Protein AF-0000000087805448 (afdb_homodimer)

InterPro domains:
  IPR045920 Protein of unknown function DUF6339 [PF19866] (9-241)

Radius of gyration: 28.53 Å; Cα contacts (8 Å, |Δi|>4): 682; chains: 2; bounding box: 58×85×64 Å

pLDDT: mean 90.38, std 9.0, range [58.78, 98.5]

Solvent-accessible surface area (backbone atoms only — not comparable to full-atom values): 27100 Å² total; per-residue (Å²): 132,64,64,38,80,36,49,22,38,24,70,66,46,51,50,52,48,63,75,39,37,70,62,42,50,52,51,52,69,75,34,55,78,49,51,68,60,53,61,65,78,49,62,82,49,95,64,63,57,60,40,82,47,101,46,70,30,57,61,79,76,69,71,88,48,84,48,45,83,45,33,71,58,43,43,56,36,10,50,53,46,34,71,43,46,69,84,55,58,65,72,55,77,66,31,49,36,30,55,38,33,44,31,57,73,67,33,38,36,39,44,61,26,51,48,84,56,87,82,47,60,64,42,50,35,29,32,54,62,39,67,52,60,76,55,44,8,33,50,44,13,56,65,45,32,37,24,44,48,34,65,39,38,47,52,91,89,43,51,64,64,26,54,56,32,33,73,43,53,54,74,40,49,60,48,64,46,35,78,65,38,76,34,44,53,48,39,41,11,42,49,49,18,51,52,56,51,50,67,33,81,92,46,56,61,84,82,61,62,70,52,41,54,55,43,47,54,51,50,55,58,43,36,34,44,54,31,50,71,74,46,50,37,66,53,35,16,54,52,40,33,56,52,45,51,52,51,53,53,52,60,73,73,98,131,64,64,39,79,35,48,22,38,24,70,67,47,52,51,50,48,64,74,40,36,70,62,43,50,51,50,49,69,74,35,54,78,47,53,66,59,53,60,67,76,50,60,84,48,96,65,63,57,60,40,81,48,102,46,70,30,57,60,80,77,68,70,86,46,83,49,46,83,46,33,70,57,41,42,56,36,9,51,52,46,34,73,42,46,68,83,56,59,66,72,56,77,65,32,50,37,30,54,37,32,44,30,56,73,66,34,36,36,39,43,61,25,51,47,84,55,88,82,46,59,65,41,50,35,30,31,53,61,38,67,51,60,75,56,45,8,34,50,44,14,55,64,44,32,37,23,44,48,34,66,39,39,47,55,90,88,44,52,64,64,26,53,58,31,33,74,42,52,52,72,40,49,61,49,64,47,35,78,66,40,77,36,44,52,47,40,40,10,42,49,49,17,50,52,56,50,49,67,33,80,92,48,56,61,84,81,63,64,72,51,42,56,56,44,48,54,50,48,55,57,43,37,34,45,56,30,50,71,74,45,50,37,67,52,34,16,54,53,41,33,55,53,44,51,53,52,55,54,53,57,70,73,94

Foldseek 3Di:
DDKDFAKFFDPQLLVVCLVPLVVVLVVCVVCLPADPCSCVVCVVPPDDRIGTDPDIWDDDAADAAAAALPLVSLLVRLVRCCVGPVPPDVVLLLDLRRQLVCCRPHNVNRQVRHQPDSPDSVSCCQQRRFDDPSQLSSCSHSNSVSNLLQVLADDPPDCPLSSVCSNPVLLCNLVSSDPVSVHSVVSNVSSVVVVVVCPDPVNVDDDDSVVNNVVVVVCVVCVVVVVVVVDDPVRVVVVVVVVVVVVVVVVVVD/DDKDFAKFFDPQLLVVCLVPLVVVLVVCVVCLPAPCCSCVVCVVPPDDRIGTDPDIWDDDAADAAQAALPLVSLLVRLVRCCVGPVPPDVVLLLDLRRQLVCCRPHNVNRQVRHQPDSDDSVSCCQQRRFDDPSQLSSCSHSNSVSNLLQVLADDPPDCPLSSVCSNPVLLCNLVSSDPVSVHSVVSNVSSVVVVVVCPDPVNVDDDDSVVNNVVVVVCVVCVVVVVVVVDDPVRVVVVVVVVVVVVVVVVVVD

Structure (mmCIF, N/CA/C/O backbone):
data_AF-0000000087805448-model_v1
#
loop_
_entity.id
_entity.type
_entity.pdbx_description
1 polymer 'DUF6339 family protein'
#
loop_
_atom_site.group_PDB
_atom_site.id
_atom_site.type_symbol
_atom_site.label_atom_id
_atom_site.label_alt_id
_atom_site.label_comp_id
_atom_site.label_asym_id
_atom_site.label_entity_id
_atom_site.label_seq_id
_atom_site.pdbx_PDB_ins_code
_atom_site.Cartn_x
_atom_site.Cartn_y
_atom_site.Cartn_z
_atom_site.occupancy
_atom_site.B_iso_or_equiv
_atom_site.auth_seq_id
_atom_site.auth_comp_id
_atom_site.auth_asym_id
_atom_site.auth_atom_id
_atom_site.pdbx_PDB_model_num
ATOM 1 N N . MET A 1 1 ? 7.074 44.531 8.93 1 64.12 1 MET A N 1
ATOM 2 C CA . MET A 1 1 ? 6.363 43.469 9.633 1 64.12 1 MET A CA 1
ATOM 3 C C . MET A 1 1 ? 7.316 42.656 10.523 1 64.12 1 MET A C 1
ATOM 5 O O . MET A 1 1 ? 8.469 42.438 10.164 1 64.12 1 MET A O 1
ATOM 9 N N . ASN A 1 2 ? 7.02 42.469 11.82 1 91.12 2 ASN A N 1
ATOM 10 C CA . ASN A 1 2 ? 7.867 41.75 12.773 1 91.12 2 ASN A CA 1
ATOM 11 C C . ASN A 1 2 ? 8.016 40.281 12.398 1 91.12 2 ASN A C 1
ATOM 13 O O . ASN A 1 2 ? 7.082 39.688 11.875 1 91.12 2 ASN A O 1
ATOM 17 N N . THR A 1 3 ? 9.219 39.812 12.328 1 96.12 3 THR A N 1
ATOM 18 C CA . THR A 1 3 ? 9.484 38.406 11.969 1 96.12 3 THR A CA 1
ATOM 19 C C . THR A 1 3 ? 10.047 37.656 13.164 1 96.12 3 THR A C 1
ATOM 21 O O . THR A 1 3 ? 10.5 38.25 14.141 1 96.12 3 THR A O 1
ATOM 24 N N . ILE A 1 4 ? 9.906 36.438 13.102 1 96.38 4 ILE A N 1
ATOM 25 C CA . ILE A 1 4 ? 10.5 35.562 14.117 1 96.38 4 ILE A CA 1
ATOM 26 C C . ILE A 1 4 ? 11.445 34.562 13.461 1 96.38 4 ILE A C 1
ATOM 28 O O . ILE A 1 4 ? 11.203 34.125 12.336 1 96.38 4 ILE A O 1
ATOM 32 N N . GLN A 1 5 ? 12.477 34.281 14.289 1 97.62 5 GLN A N 1
ATOM 33 C CA . GLN A 1 5 ? 13.445 33.281 13.852 1 97.62 5 GLN A CA 1
ATOM 34 C C . GLN A 1 5 ? 12.859 31.875 13.93 1 97.62 5 GLN A C 1
ATOM 36 O O . GLN A 1 5 ? 12.305 31.484 14.961 1 97.62 5 GLN A O 1
ATOM 41 N N . VAL A 1 6 ? 13.016 31.156 12.812 1 98.25 6 VAL A N 1
ATOM 42 C CA . VAL A 1 6 ? 12.508 29.781 12.766 1 98.25 6 VAL A CA 1
ATOM 43 C C . VAL A 1 6 ? 13.477 28.859 13.5 1 98.25 6 VAL A C 1
ATOM 45 O O . VAL A 1 6 ? 14.695 28.984 13.367 1 98.25 6 VAL A O 1
ATOM 48 N N . LYS A 1 7 ? 12.898 28.031 14.297 1 98.31 7 LYS A N 1
ATOM 49 C CA . LYS A 1 7 ? 13.656 26.984 14.969 1 98.31 7 LYS A CA 1
ATOM 50 C C . LYS A 1 7 ? 12.969 25.625 14.812 1 98.31 7 LYS A C 1
ATOM 52 O O . LYS A 1 7 ? 11.906 25.531 14.188 1 98.31 7 LYS A O 1
ATOM 57 N N . VAL A 1 8 ? 13.648 24.531 15.242 1 98.19 8 VAL A N 1
ATOM 58 C CA . VAL A 1 8 ? 13.094 23.203 15.422 1 98.19 8 VAL A CA 1
ATOM 59 C C . VAL A 1 8 ? 13.523 22.641 16.781 1 98.19 8 VAL A C 1
ATOM 61 O O . VAL A 1 8 ? 14.57 23.016 17.312 1 98.19 8 VAL A O 1
ATOM 64 N N . ILE A 1 9 ? 12.695 21.828 17.266 1 97.94 9 ILE A N 1
ATOM 65 C CA . ILE A 1 9 ? 13.156 21.141 18.469 1 97.94 9 ILE A CA 1
ATOM 66 C C . ILE A 1 9 ? 14.273 20.156 18.109 1 97.94 9 ILE A C 1
ATOM 68 O O . ILE A 1 9 ? 14.219 19.516 17.062 1 97.94 9 ILE A O 1
ATOM 72 N N . SER A 1 10 ? 15.266 20.094 18.969 1 97.31 10 SER A N 1
ATOM 73 C CA . SER A 1 10 ? 16.375 19.188 18.688 1 97.31 10 SER A CA 1
ATOM 74 C C . SER A 1 10 ? 15.93 17.734 18.75 1 97.31 10 SER A C 1
ATOM 76 O O . SER A 1 10 ? 14.977 17.406 19.453 1 97.31 10 SER A O 1
ATOM 78 N N . GLU A 1 11 ? 16.641 16.875 18.031 1 95.25 11 GLU A N 1
ATOM 79 C CA . GLU A 1 11 ? 16.328 15.445 18.031 1 95.25 11 GLU A CA 1
ATOM 80 C C . GLU A 1 11 ? 16.422 14.859 19.438 1 95.25 11 GLU A C 1
ATOM 82 O O . GLU A 1 11 ? 15.562 14.055 19.828 1 95.25 11 GLU A O 1
ATOM 87 N N . LYS A 1 12 ? 17.406 15.203 20.172 1 95.06 12 LYS A N 1
ATOM 88 C CA . LYS A 1 12 ? 17.609 14.703 21.531 1 95.06 12 LYS A CA 1
ATOM 89 C C . LYS A 1 12 ? 16.453 15.125 22.453 1 95.06 12 LYS A C 1
ATOM 91 O O . LYS A 1 12 ? 15.945 14.312 23.219 1 95.06 12 LYS A O 1
ATOM 96 N N . ALA A 1 13 ? 16.125 16.375 22.359 1 96.12 13 ALA A N 1
ATOM 97 C CA . ALA A 1 13 ? 15.031 16.891 23.188 1 96.12 13 ALA A CA 1
ATOM 98 C C . ALA A 1 13 ? 13.727 16.156 22.875 1 96.12 13 ALA A C 1
ATOM 100 O O . ALA A 1 13 ? 13.008 15.742 23.797 1 96.12 13 ALA A O 1
ATOM 101 N N . LEU A 1 14 ? 13.422 16 21.578 1 95.81 14 LEU A N 1
ATOM 102 C CA . LEU A 1 14 ? 12.195 15.344 21.172 1 95.81 14 LEU A CA 1
ATOM 103 C C . LEU A 1 14 ? 12.172 13.891 21.641 1 95.81 14 LEU A C 1
ATOM 105 O O . LEU A 1 14 ? 11.148 13.414 22.125 1 95.81 14 LEU A O 1
ATOM 109 N N . ALA A 1 15 ? 13.273 13.25 21.484 1 94.06 15 ALA A N 1
ATOM 110 C CA . ALA A 1 15 ? 13.391 11.867 21.938 1 94.06 15 ALA A CA 1
ATOM 111 C C . ALA A 1 15 ? 13.141 11.758 23.438 1 94.06 15 ALA A C 1
ATOM 113 O O . ALA A 1 15 ? 12.461 10.836 23.891 1 94.06 15 ALA A O 1
ATOM 114 N N . HIS A 1 16 ? 13.695 12.648 24.141 1 94.25 16 HIS A N 1
ATOM 115 C CA . HIS A 1 16 ? 13.516 12.664 25.594 1 94.25 16 HIS A CA 1
ATOM 116 C C . HIS A 1 16 ? 12.047 12.836 25.969 1 94.25 16 HIS A C 1
ATOM 118 O O . HIS A 1 16 ? 11.539 12.148 26.859 1 94.25 16 HIS A O 1
ATOM 124 N N . LEU A 1 17 ? 11.391 13.75 25.359 1 94.44 17 LEU A N 1
ATOM 125 C CA . LEU A 1 17 ? 9.984 14.008 25.625 1 94.44 17 LEU A CA 1
ATOM 126 C C . LEU A 1 17 ? 9.141 12.773 25.328 1 94.44 17 LEU A C 1
ATOM 128 O O . LEU A 1 17 ? 8.273 12.398 26.125 1 94.44 17 LEU A O 1
ATOM 132 N N . LYS A 1 18 ? 9.406 12.148 24.203 1 92.69 18 LYS A N 1
ATOM 133 C CA . LYS A 1 18 ? 8.633 10.992 23.766 1 92.69 18 LYS A CA 1
ATOM 134 C C . LYS A 1 18 ? 8.844 9.812 24.719 1 92.69 18 LYS A C 1
ATOM 136 O O . LYS A 1 18 ? 7.91 9.047 24.984 1 92.69 18 LYS A O 1
ATOM 141 N N . THR A 1 19 ? 10.008 9.648 25.203 1 91.81 19 THR A N 1
ATOM 142 C CA . THR A 1 19 ? 10.336 8.539 26.078 1 91.81 19 THR A CA 1
ATOM 143 C C . THR A 1 19 ? 9.719 8.742 27.469 1 91.81 19 THR A C 1
ATOM 145 O O . THR A 1 19 ? 9.469 7.781 28.188 1 91.81 19 THR A O 1
ATOM 148 N N . ASN A 1 20 ? 9.445 9.945 27.859 1 91.38 20 ASN A N 1
ATOM 149 C CA . ASN A 1 20 ? 8.883 10.273 29.156 1 91.38 20 ASN A CA 1
ATOM 150 C C . ASN A 1 20 ? 7.461 10.812 29.047 1 91.38 20 ASN A C 1
ATOM 152 O O . ASN A 1 20 ? 7.105 11.789 29.703 1 91.38 20 ASN A O 1
ATOM 156 N N . ILE A 1 21 ? 6.676 10.164 28.266 1 89.38 21 ILE A N 1
ATOM 157 C CA . ILE A 1 21 ? 5.383 10.688 27.859 1 89.38 21 ILE A CA 1
ATOM 158 C C . ILE A 1 21 ? 4.441 10.758 29.047 1 89.38 21 ILE A C 1
ATOM 160 O O . ILE A 1 21 ? 3.602 11.656 29.141 1 89.38 21 ILE A O 1
ATOM 164 N N . GLN A 1 22 ? 4.562 9.852 29.938 1 89.75 22 GLN A N 1
ATOM 165 C CA . GLN A 1 22 ? 3.705 9.875 31.125 1 89.75 22 GLN A CA 1
ATOM 166 C C . GLN A 1 22 ? 3.922 11.156 31.938 1 89.75 22 GLN A C 1
ATOM 168 O O . GLN A 1 22 ? 2.961 11.82 32.312 1 89.75 22 GLN A O 1
ATOM 173 N N . GLN A 1 23 ? 5.133 11.453 32.188 1 90.56 23 GLN A N 1
ATOM 174 C CA . GLN A 1 23 ? 5.473 12.68 32.906 1 90.56 23 GLN A CA 1
ATOM 175 C C . GLN A 1 23 ? 5.066 13.914 32.094 1 90.56 23 GLN A C 1
ATOM 177 O O . GLN A 1 23 ? 4.598 14.906 32.656 1 90.56 23 GLN A O 1
ATOM 182 N N . LEU A 1 24 ? 5.223 13.789 30.891 1 89.94 24 LEU A N 1
ATOM 183 C CA . LEU A 1 24 ? 4.906 14.898 30 1 89.94 24 LEU A CA 1
ATOM 184 C C . LEU A 1 24 ? 3.412 15.203 30.016 1 89.94 24 LEU A C 1
ATOM 186 O O . LEU A 1 24 ? 3.014 16.375 30 1 89.94 24 LEU A O 1
ATOM 190 N N . LYS A 1 25 ? 2.705 14.148 29.969 1 93.38 25 LYS A N 1
ATOM 191 C CA . LYS A 1 25 ? 1.257 14.312 30.047 1 93.38 25 LYS A CA 1
ATOM 192 C C . LYS A 1 25 ? 0.876 15.148 31.266 1 93.38 25 LYS A C 1
ATOM 194 O O . LYS A 1 25 ? 0.054 16.062 31.172 1 93.38 25 LYS A O 1
ATOM 199 N N . GLU A 1 26 ? 1.435 14.891 32.344 1 93.19 26 GLU A N 1
ATOM 200 C CA . GLU A 1 26 ? 1.162 15.633 33.594 1 93.19 26 GLU A CA 1
ATOM 201 C C . GLU A 1 26 ? 1.605 17.094 33.469 1 93.19 26 GLU A C 1
ATOM 203 O O . GLU A 1 26 ? 0.909 18 33.906 1 93.19 26 GLU A O 1
ATOM 208 N N . LEU A 1 27 ? 2.711 17.297 32.875 1 94 27 LEU A N 1
ATOM 209 C CA . LEU A 1 27 ? 3.24 18.641 32.719 1 94 27 LEU A CA 1
ATOM 210 C C . LEU A 1 27 ? 2.346 19.453 31.781 1 94 27 LEU A C 1
ATOM 212 O O . LEU A 1 27 ? 2.053 20.625 32.062 1 94 27 LEU A O 1
ATOM 216 N N . PHE A 1 28 ? 1.913 18.797 30.75 1 94.31 28 PHE A N 1
ATOM 217 C CA . PHE A 1 28 ? 0.986 19.484 29.844 1 94.31 28 PHE A CA 1
ATOM 218 C C . PHE A 1 28 ? -0.303 19.844 30.578 1 94.31 28 PHE A C 1
ATOM 220 O O . PHE A 1 28 ? -0.82 20.953 30.422 1 94.31 28 PHE A O 1
ATOM 227 N N . ASN A 1 29 ? -0.776 18.953 31.359 1 91.88 29 ASN A N 1
ATOM 228 C CA . ASN A 1 29 ? -2.051 19.141 32.031 1 91.88 29 ASN A CA 1
ATOM 229 C C . ASN A 1 29 ? -1.948 20.188 33.125 1 91.88 29 ASN A C 1
ATOM 231 O O . ASN A 1 29 ? -2.893 20.953 33.375 1 91.88 29 ASN A O 1
ATOM 235 N N . SER A 1 30 ? -0.86 20.219 33.75 1 93.25 30 SER A N 1
ATOM 236 C CA . SER A 1 30 ? -0.688 21.125 34.875 1 93.25 30 SER A CA 1
ATOM 237 C C . SER A 1 30 ? -0.291 22.516 34.406 1 93.25 30 SER A C 1
ATOM 239 O O . SER A 1 30 ? -0.399 23.484 35.188 1 93.25 30 SER A O 1
ATOM 241 N N . ASN A 1 31 ? 0.198 22.625 33.219 1 94.44 31 ASN A N 1
ATOM 242 C CA . ASN A 1 31 ? 0.646 23.906 32.688 1 94.44 31 ASN A CA 1
ATOM 243 C C . ASN A 1 31 ? -0.047 24.234 31.375 1 94.44 31 ASN A C 1
ATOM 245 O O . ASN A 1 31 ? 0.607 24.344 30.328 1 94.44 31 ASN A O 1
ATOM 249 N N . ARG A 1 32 ? -1.176 24.578 31.406 1 92.94 32 ARG A N 1
ATOM 250 C CA . ARG A 1 32 ? -2.008 24.688 30.219 1 92.94 32 ARG A CA 1
ATOM 251 C C . ARG A 1 32 ? -1.772 26.016 29.5 1 92.94 32 ARG A C 1
ATOM 253 O O . ARG A 1 32 ? -2.014 26.125 28.297 1 92.94 32 ARG A O 1
ATOM 260 N N . ASP A 1 33 ? -1.212 26.953 30.203 1 92.88 33 ASP A N 1
ATOM 261 C CA . ASP A 1 33 ? -1.142 28.312 29.656 1 92.88 33 ASP A CA 1
ATOM 262 C C . ASP A 1 33 ? 0.232 28.578 29.047 1 92.88 33 ASP A C 1
ATOM 264 O O . ASP A 1 33 ? 0.38 29.469 28.203 1 92.88 33 ASP A O 1
ATOM 268 N N . SER A 1 34 ? 1.177 27.812 29.547 1 94.81 34 SER A N 1
ATOM 269 C CA . SER A 1 34 ? 2.523 28.078 29.047 1 94.81 34 SER A CA 1
ATOM 270 C C . SER A 1 34 ? 3.367 26.812 29.031 1 94.81 34 SER A C 1
ATOM 272 O O . SER A 1 34 ? 3.289 25.984 29.938 1 94.81 34 SER A O 1
ATOM 274 N N . GLY A 1 35 ? 4.168 26.766 27.969 1 95.69 35 GLY A N 1
ATOM 275 C CA . GLY A 1 35 ? 5.043 25.625 27.797 1 95.69 35 GLY A CA 1
ATOM 276 C C . GLY A 1 35 ? 6.438 25.844 28.344 1 95.69 35 GLY A C 1
ATOM 277 O O . GLY A 1 35 ? 7.355 25.062 28.062 1 95.69 35 GLY A O 1
ATOM 278 N N . ASP A 1 36 ? 6.637 26.812 29.172 1 95.88 36 ASP A N 1
ATOM 279 C CA . ASP A 1 36 ? 7.957 27.188 29.656 1 95.88 36 ASP A CA 1
ATOM 280 C C . ASP A 1 36 ? 8.555 26.062 30.516 1 95.88 36 ASP A C 1
ATOM 282 O O . ASP A 1 36 ? 9.773 26.016 30.719 1 95.88 36 ASP A O 1
ATOM 286 N N . TRP A 1 37 ? 7.707 25.234 30.969 1 96.31 37 TRP A N 1
ATOM 287 C CA . TRP A 1 37 ? 8.156 24.109 31.781 1 96.31 37 TRP A CA 1
ATOM 288 C C . TRP A 1 37 ? 9.18 23.266 31.047 1 96.31 37 TRP A C 1
ATOM 290 O O . TRP A 1 37 ? 9.938 22.516 31.672 1 96.31 37 TRP A O 1
ATOM 300 N N . ILE A 1 38 ? 9.227 23.344 29.703 1 96.44 38 ILE A N 1
ATOM 301 C CA . ILE A 1 38 ? 10.125 22.531 28.906 1 96.44 38 ILE A CA 1
ATOM 302 C C . ILE A 1 38 ? 11.578 22.859 29.25 1 96.44 38 ILE A C 1
ATOM 304 O O . ILE A 1 38 ? 12.438 21.969 29.234 1 96.44 38 ILE A O 1
ATOM 308 N N . ASN A 1 39 ? 11.859 24.078 29.547 1 95.44 39 ASN A N 1
ATOM 309 C CA . ASN A 1 39 ? 13.203 24.5 29.922 1 95.44 39 ASN A CA 1
ATOM 310 C C . ASN A 1 39 ? 13.672 23.828 31.203 1 95.44 39 ASN A C 1
ATOM 312 O O . ASN A 1 39 ? 14.844 23.469 31.344 1 95.44 39 ASN A O 1
ATOM 316 N N . THR A 1 40 ? 12.75 23.656 32.125 1 93.94 40 THR A N 1
ATOM 317 C CA . THR A 1 40 ? 13.062 23 33.375 1 93.94 40 THR A CA 1
ATOM 318 C C . THR A 1 40 ? 13.148 21.484 33.188 1 93.94 40 THR A C 1
ATOM 320 O O . THR A 1 40 ? 14.078 20.844 33.688 1 93.94 40 THR A O 1
ATOM 323 N N . ALA A 1 41 ? 12.25 20.906 32.438 1 93.38 41 ALA A N 1
ATOM 324 C CA . ALA A 1 41 ? 12.172 19.469 32.25 1 93.38 41 ALA A CA 1
ATOM 325 C C . ALA A 1 41 ? 13.398 18.953 31.5 1 93.38 41 ALA A C 1
ATOM 327 O O . ALA A 1 41 ? 13.836 17.812 31.703 1 93.38 41 ALA A O 1
ATOM 328 N N . LEU A 1 42 ? 13.938 19.812 30.656 1 95.69 42 LEU A N 1
ATOM 329 C CA . LEU A 1 42 ? 15.055 19.391 29.812 1 95.69 42 LEU A CA 1
ATOM 330 C C . LEU A 1 42 ? 16.328 20.109 30.203 1 95.69 42 LEU A C 1
ATOM 332 O O . LEU A 1 42 ? 17.219 20.312 29.359 1 95.69 42 LEU A O 1
ATOM 336 N N . LYS A 1 43 ? 16.484 20.531 31.328 1 93.06 43 LYS A N 1
ATOM 337 C CA . LYS A 1 43 ? 17.609 21.328 31.812 1 93.06 43 LYS A CA 1
ATOM 338 C C . LYS A 1 43 ? 18.922 20.547 31.688 1 93.06 43 LYS A C 1
ATOM 340 O O . LYS A 1 43 ? 19.984 21.141 31.469 1 93.06 43 LYS A O 1
ATOM 345 N N . ASP A 1 44 ? 18.828 19.234 31.844 1 92.25 44 ASP A N 1
ATOM 346 C CA . ASP A 1 44 ? 20.016 18.406 31.859 1 92.25 44 ASP A CA 1
ATOM 347 C C . ASP A 1 44 ? 20.312 17.828 30.469 1 92.25 44 ASP A C 1
ATOM 349 O O . ASP A 1 44 ? 21.188 16.969 30.328 1 92.25 44 ASP A O 1
ATOM 353 N N . LEU A 1 45 ? 19.656 18.297 29.5 1 92.81 45 LEU A N 1
ATOM 354 C CA . LEU A 1 45 ? 19.891 17.828 28.141 1 92.81 45 LEU A CA 1
ATOM 355 C C . LEU A 1 45 ? 21.25 18.281 27.641 1 92.81 45 LEU A C 1
ATOM 357 O O . LEU A 1 45 ? 21.656 19.422 27.844 1 92.81 45 LEU A O 1
ATOM 361 N N . ASP A 1 46 ? 22.016 17.328 27.094 1 92.38 46 ASP A N 1
ATOM 362 C CA . ASP A 1 46 ? 23.281 17.672 26.469 1 92.38 46 ASP A CA 1
ATOM 363 C C . ASP A 1 46 ? 23.078 18.359 25.125 1 92.38 46 ASP A C 1
ATOM 365 O O . ASP A 1 46 ? 23.156 17.703 24.062 1 92.38 46 ASP A O 1
ATOM 369 N N . GLY A 1 47 ? 22.859 19.656 25.094 1 93.44 47 GLY A N 1
ATOM 370 C CA . GLY A 1 47 ? 22.625 20.422 23.875 1 93.44 47 GLY A CA 1
ATOM 371 C C . GLY A 1 47 ? 21.422 21.344 23.984 1 93.44 47 GLY A C 1
ATOM 372 O O . GLY A 1 47 ? 20.719 21.344 25 1 93.44 47 GLY A O 1
ATOM 373 N N . PRO A 1 48 ? 21.188 22.094 22.953 1 96.88 48 PRO A N 1
ATOM 374 C CA . PRO A 1 48 ? 20.047 23.016 22.984 1 96.88 48 PRO A CA 1
ATOM 375 C C . PRO A 1 48 ? 18.719 22.297 22.797 1 96.88 48 PRO A C 1
ATOM 377 O O . PRO A 1 48 ? 18.656 21.281 22.109 1 96.88 48 PRO A O 1
ATOM 380 N N . ILE A 1 49 ? 17.719 22.844 23.422 1 97.62 49 ILE A N 1
ATOM 381 C CA . ILE A 1 49 ? 16.375 22.312 23.25 1 97.62 49 ILE A CA 1
ATOM 382 C C . ILE A 1 49 ? 15.883 22.594 21.828 1 97.62 49 ILE A C 1
ATOM 384 O O . ILE A 1 49 ? 15.352 21.703 21.156 1 97.62 49 ILE A O 1
ATOM 388 N N . PHE A 1 50 ? 16.109 23.828 21.406 1 98.06 50 PHE A N 1
ATOM 389 C CA . PHE A 1 50 ? 15.711 24.25 20.062 1 98.06 50 PHE A CA 1
ATOM 390 C C . PHE A 1 50 ? 16.922 24.672 19.25 1 98.06 50 PHE A C 1
ATOM 392 O O . PHE A 1 50 ? 17.875 25.25 19.781 1 98.06 50 PHE A O 1
ATOM 399 N N . VAL A 1 51 ? 16.859 24.328 17.953 1 98.06 51 VAL A N 1
ATOM 400 C CA . VAL A 1 51 ? 17.953 24.641 17.031 1 98.06 51 VAL A CA 1
ATOM 401 C C . VAL A 1 51 ? 17.484 25.625 15.969 1 98.06 51 VAL A C 1
ATOM 403 O O . VAL A 1 51 ? 16.422 25.438 15.359 1 98.06 51 VAL A O 1
ATOM 406 N N . ASP A 1 52 ? 18.297 26.625 15.719 1 97.75 52 ASP A N 1
ATOM 407 C CA . ASP A 1 52 ? 17.969 27.656 14.75 1 97.75 52 ASP A CA 1
ATOM 408 C C . ASP A 1 52 ? 18.031 27.109 13.32 1 97.75 52 ASP A C 1
ATOM 410 O O . ASP A 1 52 ? 18.906 26.312 12.992 1 97.75 52 ASP A O 1
ATOM 414 N N . LYS A 1 53 ? 17.109 27.531 12.539 1 96.5 53 LYS A N 1
ATOM 415 C CA . LYS A 1 53 ? 17.141 27.344 11.094 1 96.5 53 LYS A CA 1
ATOM 416 C C . LYS A 1 53 ? 17.312 28.672 10.367 1 96.5 53 LYS A C 1
ATOM 418 O O . LYS A 1 53 ? 17.016 29.734 10.93 1 96.5 53 LYS A O 1
ATOM 423 N N . PRO A 1 54 ? 17.812 28.641 9.203 1 96.12 54 PRO A N 1
ATOM 424 C CA . PRO A 1 54 ? 18.094 29.906 8.508 1 96.12 54 PRO A CA 1
ATOM 425 C C . PRO A 1 54 ? 16.859 30.5 7.836 1 96.12 54 PRO A C 1
ATOM 427 O O . PRO A 1 54 ? 16.922 30.906 6.672 1 96.12 54 PRO A O 1
ATOM 430 N N . TYR A 1 55 ? 15.797 30.547 8.492 1 96.56 55 TYR A N 1
ATOM 431 C CA . TYR A 1 55 ? 14.555 31.109 7.973 1 96.56 55 TYR A CA 1
ATOM 432 C C . TYR A 1 55 ? 13.883 32 9.008 1 96.56 55 TYR A C 1
ATOM 434 O O . TYR A 1 55 ? 14.141 31.875 10.211 1 96.56 55 TYR A O 1
ATOM 442 N N . ARG A 1 56 ? 13.211 32.938 8.531 1 97.31 56 ARG A N 1
ATOM 443 C CA . ARG A 1 56 ? 12.344 33.781 9.344 1 97.31 56 ARG A CA 1
ATOM 444 C C . ARG A 1 56 ? 10.914 33.75 8.812 1 97.31 56 ARG A C 1
ATOM 446 O O . ARG A 1 56 ? 10.688 33.562 7.617 1 97.31 56 ARG A O 1
ATOM 453 N N . ILE A 1 57 ? 10 33.875 9.672 1 97.69 57 ILE A N 1
ATOM 454 C CA . ILE A 1 57 ? 8.594 33.969 9.289 1 97.69 57 ILE A CA 1
ATOM 455 C C . ILE A 1 57 ? 7.957 35.219 9.93 1 97.69 57 ILE A C 1
ATOM 457 O O . ILE A 1 57 ? 8.461 35.719 10.93 1 97.69 57 ILE A O 1
ATOM 461 N N . PRO A 1 58 ? 6.879 35.75 9.297 1 97.19 58 PRO A N 1
ATOM 462 C CA . PRO A 1 58 ? 6.133 36.812 9.977 1 97.19 58 PRO A CA 1
ATOM 463 C C . PRO A 1 58 ? 5.609 36.375 11.344 1 97.19 58 PRO A C 1
ATOM 465 O O . PRO A 1 58 ? 5.168 35.219 11.508 1 97.19 58 PRO A O 1
ATOM 468 N N . ASP A 1 59 ? 5.77 37.25 12.203 1 97.44 59 ASP A N 1
ATOM 469 C CA . ASP A 1 59 ? 5.141 37 13.492 1 97.44 59 ASP A CA 1
ATOM 470 C C . ASP A 1 59 ? 3.623 36.906 13.359 1 97.44 59 ASP A C 1
ATOM 472 O O . ASP A 1 59 ? 3.027 37.594 12.523 1 97.44 59 ASP A O 1
ATOM 476 N N . PHE A 1 60 ? 3.047 36.031 14.117 1 97.69 60 PHE A N 1
ATOM 477 C CA . PHE A 1 60 ? 1.604 35.844 14.031 1 97.69 60 PHE A CA 1
ATOM 478 C C . PHE A 1 60 ? 1.03 35.469 15.391 1 97.69 60 PHE A C 1
ATOM 480 O O . PHE A 1 60 ? 1.775 35.094 16.312 1 97.69 60 PHE A O 1
ATOM 487 N N . LYS A 1 61 ? -0.211 35.656 15.531 1 97.31 61 LYS A N 1
ATOM 488 C CA . LYS A 1 61 ? -1.003 35.219 16.672 1 97.31 61 LYS A CA 1
ATOM 489 C C . LYS A 1 61 ? -2.26 34.469 16.219 1 97.31 61 LYS A C 1
ATOM 491 O O . LYS A 1 61 ? -2.992 34.969 15.359 1 97.31 61 LYS A O 1
ATOM 496 N N . LEU A 1 62 ? -2.436 33.312 16.812 1 98 62 LEU A N 1
ATOM 497 C CA . LEU A 1 62 ? -3.65 32.562 16.5 1 98 62 LEU A CA 1
ATOM 498 C C . LEU A 1 62 ? -4.84 33.125 17.281 1 98 62 LEU A C 1
ATOM 500 O O . LEU A 1 62 ? -4.668 33.75 18.328 1 98 62 LEU A O 1
ATOM 504 N N . HIS A 1 63 ? -6.012 32.906 16.703 1 97.75 63 HIS A N 1
ATOM 505 C CA . HIS A 1 63 ? -7.211 33.125 17.5 1 97.75 63 HIS A CA 1
ATOM 506 C C . HIS A 1 63 ? -7.258 32.156 18.688 1 97.75 63 HIS A C 1
ATOM 508 O O . HIS A 1 63 ? -6.902 31 18.547 1 97.75 63 HIS A O 1
ATOM 514 N N . PRO A 1 64 ? -7.684 32.719 19.75 1 95.81 64 PRO A N 1
ATOM 515 C CA . PRO A 1 64 ? -7.75 31.875 20.938 1 95.81 64 PRO A CA 1
ATOM 516 C C . PRO A 1 64 ? -8.75 30.734 20.797 1 95.81 64 PRO A C 1
ATOM 518 O O . PRO A 1 64 ? -9.883 30.953 20.359 1 95.81 64 PRO A O 1
ATOM 521 N N . VAL A 1 65 ? -8.289 29.547 21.172 1 93.88 65 VAL A N 1
ATOM 522 C CA . VAL A 1 65 ? -9.133 28.359 21.141 1 93.88 65 VAL A CA 1
ATOM 523 C C . VAL A 1 65 ? -9.578 27.984 22.547 1 93.88 65 VAL A C 1
ATOM 525 O O . VAL A 1 65 ? -8.75 27.844 23.453 1 93.88 65 VAL A O 1
ATOM 528 N N . SER A 1 66 ? -10.891 27.766 22.719 1 91.06 66 SER A N 1
ATOM 529 C CA . SER A 1 66 ? -11.406 27.469 24.047 1 91.06 66 SER A CA 1
ATOM 530 C C . SER A 1 66 ? -11.836 26.016 24.172 1 91.06 66 SER A C 1
ATOM 532 O O . SER A 1 66 ? -11.812 25.453 25.266 1 91.06 66 SER A O 1
ATOM 534 N N . VAL A 1 67 ? -12.273 25.5 23.078 1 90.62 67 VAL A N 1
ATOM 535 C CA . VAL A 1 67 ? -12.75 24.125 23.125 1 90.62 67 VAL A CA 1
ATOM 536 C C . VAL A 1 67 ? -12.242 23.359 21.891 1 90.62 67 VAL A C 1
ATOM 538 O O . VAL A 1 67 ? -11.922 23.969 20.875 1 90.62 67 VAL A O 1
ATOM 541 N N . ALA A 1 68 ? -12.242 22.094 22.141 1 90.25 68 ALA A N 1
ATOM 542 C CA . ALA A 1 68 ? -11.859 21.234 21.016 1 90.25 68 ALA A CA 1
ATOM 543 C C . ALA A 1 68 ? -12.938 21.203 19.938 1 90.25 68 ALA A C 1
ATOM 545 O O . ALA A 1 68 ? -14.109 21.5 20.219 1 90.25 68 ALA A O 1
ATOM 546 N N . ASN A 1 69 ? -12.594 21.031 18.75 1 90.38 69 ASN A N 1
ATOM 547 C CA . ASN A 1 69 ? -13.461 20.812 17.609 1 90.38 69 ASN A CA 1
ATOM 548 C C . ASN A 1 69 ? -14.25 22.062 17.234 1 90.38 69 ASN A C 1
ATOM 550 O O . ASN A 1 69 ? -15.414 21.984 16.844 1 90.38 69 ASN A O 1
ATOM 554 N N . ASP A 1 70 ? -13.711 23.188 17.625 1 93.69 70 ASP A N 1
ATOM 555 C CA . ASP A 1 70 ? -14.195 24.422 17.031 1 93.69 70 ASP A CA 1
ATOM 556 C C . ASP A 1 70 ? -13.672 24.594 15.609 1 93.69 70 ASP A C 1
ATOM 558 O O . ASP A 1 70 ? -12.672 25.266 15.383 1 93.69 70 ASP A O 1
ATOM 562 N N . TYR A 1 71 ? -14.383 24.078 14.711 1 93.62 71 TYR A N 1
ATOM 563 C CA . TYR A 1 71 ? -13.906 23.922 13.344 1 93.62 71 TYR A CA 1
ATOM 564 C C . TYR A 1 71 ? -13.836 25.281 12.641 1 93.62 71 TYR A C 1
ATOM 566 O O . TYR A 1 71 ? -13.008 25.469 11.742 1 93.62 71 TYR A O 1
ATOM 574 N N . VAL A 1 72 ? -14.711 26.203 13.039 1 94.56 72 VAL A N 1
ATOM 575 C CA . VAL A 1 72 ? -14.656 27.547 12.477 1 94.56 72 VAL A CA 1
ATOM 576 C C . VAL A 1 72 ? -13.336 28.203 12.859 1 94.56 72 VAL A C 1
ATOM 578 O O . VAL A 1 72 ? -12.648 28.781 12.008 1 94.56 72 VAL A O 1
ATOM 581 N N . LEU A 1 73 ? -13.07 28.094 14.047 1 95.88 73 LEU A N 1
ATOM 582 C CA . LEU A 1 73 ? -11.836 28.688 14.547 1 95.88 73 LEU A CA 1
ATOM 583 C C . LEU A 1 73 ? -10.609 27.953 13.984 1 95.88 73 LEU A C 1
ATOM 585 O O . LEU A 1 73 ? -9.594 28.578 13.695 1 95.88 73 LEU A O 1
ATOM 589 N N . GLU A 1 74 ? -10.68 26.688 13.883 1 96.19 74 GLU A N 1
ATOM 590 C CA . GLU A 1 74 ? -9.586 25.922 13.297 1 96.19 74 GLU A CA 1
ATOM 591 C C . GLU A 1 74 ? -9.32 26.344 11.852 1 96.19 74 GLU A C 1
ATOM 593 O O . GLU A 1 74 ? -8.172 26.406 11.422 1 96.19 74 GLU A O 1
ATOM 598 N N . TYR A 1 75 ? -10.414 26.641 11.172 1 97.75 75 TYR A N 1
ATOM 599 C CA . TYR A 1 75 ? -10.289 27.109 9.797 1 97.75 75 TYR A CA 1
ATOM 600 C C . TYR A 1 75 ? -9.547 28.438 9.75 1 97.75 75 TYR A C 1
ATOM 602 O O . TYR A 1 75 ? -8.602 28.594 8.977 1 97.75 75 TYR A O 1
ATOM 610 N N . GLU A 1 76 ? -9.93 29.359 10.562 1 98.25 76 GLU A N 1
ATOM 611 C CA . GLU A 1 76 ? -9.312 30.688 10.586 1 98.25 76 GLU A CA 1
ATOM 612 C C . GLU A 1 76 ? -7.848 30.594 11.016 1 98.25 76 GLU A C 1
ATOM 614 O O . GLU A 1 76 ? -6.984 31.25 10.422 1 98.25 76 GLU A O 1
ATOM 619 N N . ASN A 1 77 ? -7.617 29.844 11.977 1 98.44 77 ASN A N 1
ATOM 620 C CA . ASN A 1 77 ? -6.242 29.672 12.438 1 98.44 77 ASN A CA 1
ATOM 621 C C . ASN A 1 77 ? -5.398 28.938 11.398 1 98.44 77 ASN A C 1
ATOM 623 O O . ASN A 1 77 ? -4.199 29.203 11.266 1 98.44 77 ASN A O 1
ATOM 627 N N . GLY A 1 78 ? -6.012 27.969 10.68 1 98.19 78 GLY A N 1
ATOM 628 C CA . GLY A 1 78 ? -5.324 27.344 9.562 1 98.19 78 GLY A CA 1
ATOM 629 C C . GLY A 1 78 ? -4.875 28.328 8.508 1 98.19 78 GLY A C 1
ATOM 630 O O . GLY A 1 78 ? -3.766 28.203 7.977 1 98.19 78 GLY A O 1
ATOM 631 N N . LYS A 1 79 ? -5.695 29.266 8.25 1 97.69 79 LYS A N 1
ATOM 632 C CA . LYS A 1 79 ? -5.355 30.312 7.277 1 97.69 79 LYS A CA 1
ATOM 633 C C . LYS A 1 79 ? -4.191 31.156 7.766 1 97.69 79 LYS A C 1
ATOM 635 O O . LYS A 1 79 ? -3.299 31.516 6.992 1 97.69 79 LYS A O 1
ATOM 640 N N . ILE A 1 80 ? -4.23 31.484 9.016 1 98.25 80 ILE A N 1
ATOM 641 C CA . ILE A 1 80 ? -3.146 32.25 9.602 1 98.25 80 ILE A CA 1
ATOM 642 C C . ILE A 1 80 ? -1.827 31.516 9.453 1 98.25 80 ILE A C 1
ATOM 644 O O . ILE A 1 80 ? -0.831 32.062 9 1 98.25 80 ILE A O 1
ATOM 648 N N . LEU A 1 81 ? -1.867 30.266 9.773 1 98.38 81 LEU A N 1
ATOM 649 C CA . LEU A 1 81 ? -0.665 29.438 9.672 1 98.38 81 LEU A CA 1
ATOM 650 C C . LEU A 1 81 ? -0.188 29.359 8.219 1 98.38 81 LEU A C 1
ATOM 652 O O . LEU A 1 81 ? 0.996 29.562 7.941 1 98.38 81 LEU A O 1
ATOM 656 N N . TYR A 1 82 ? -1.114 29.078 7.375 1 97.31 82 TYR A N 1
ATOM 657 C CA . TYR A 1 82 ? -0.773 28.969 5.961 1 97.31 82 TYR A CA 1
ATOM 658 C C . TYR A 1 82 ? -0.089 30.25 5.469 1 97.31 82 TYR A C 1
ATOM 660 O O . TYR A 1 82 ? 0.987 30.188 4.871 1 97.31 82 TYR A O 1
ATOM 668 N N . ASN A 1 83 ? -0.634 31.375 5.762 1 96.69 83 ASN A N 1
ATOM 669 C CA . ASN A 1 83 ? -0.115 32.656 5.281 1 96.69 83 ASN A CA 1
ATOM 670 C C . ASN A 1 83 ? 1.245 32.969 5.895 1 96.69 83 ASN A C 1
ATOM 672 O O . ASN A 1 83 ? 2.102 33.562 5.238 1 96.69 83 ASN A O 1
ATOM 676 N N . SER A 1 84 ? 1.42 32.562 7.066 1 97.62 84 SER A N 1
ATOM 677 C CA . SER A 1 84 ? 2.658 32.875 7.773 1 97.62 84 SER A CA 1
ATOM 678 C C . SER A 1 84 ? 3.781 31.922 7.355 1 97.62 84 SER A C 1
ATOM 680 O O . SER A 1 84 ? 4.957 32.281 7.418 1 97.62 84 SER A O 1
ATOM 682 N N . LEU A 1 85 ? 3.402 30.703 6.852 1 97.69 85 LEU A N 1
ATOM 683 C CA . LEU A 1 85 ? 4.406 29.656 6.676 1 97.69 85 LEU A CA 1
ATOM 684 C C . LEU A 1 85 ? 4.629 29.359 5.199 1 97.69 85 LEU A C 1
ATOM 686 O O . LEU A 1 85 ? 5.535 28.594 4.844 1 97.69 85 LEU A O 1
ATOM 690 N N . LYS A 1 86 ? 3.898 29.906 4.289 1 93.12 86 LYS A N 1
ATOM 691 C CA . LYS A 1 86 ? 3.816 29.5 2.893 1 93.12 86 LYS A CA 1
ATOM 692 C C . LYS A 1 86 ? 5.148 29.703 2.178 1 93.12 86 LYS A C 1
ATOM 694 O O . LYS A 1 86 ? 5.402 29.094 1.136 1 93.12 86 LYS A O 1
ATOM 699 N N . GLU A 1 87 ? 6.062 30.516 2.791 1 92.88 87 GLU A N 1
ATOM 700 C CA . GLU A 1 87 ? 7.34 30.766 2.135 1 92.88 87 GLU A CA 1
ATOM 701 C C . GLU A 1 87 ? 8.414 29.797 2.611 1 92.88 87 GLU A C 1
ATOM 703 O O . GLU A 1 87 ? 9.531 29.797 2.09 1 92.88 87 GLU A O 1
ATOM 708 N N . LEU A 1 88 ? 8.117 29 3.586 1 95.81 88 LEU A N 1
ATOM 709 C CA . LEU A 1 88 ? 9.094 28.047 4.102 1 95.81 88 LEU A CA 1
ATOM 710 C C . LEU A 1 88 ? 9.25 26.875 3.148 1 95.81 88 LEU A C 1
ATOM 712 O O . LEU A 1 88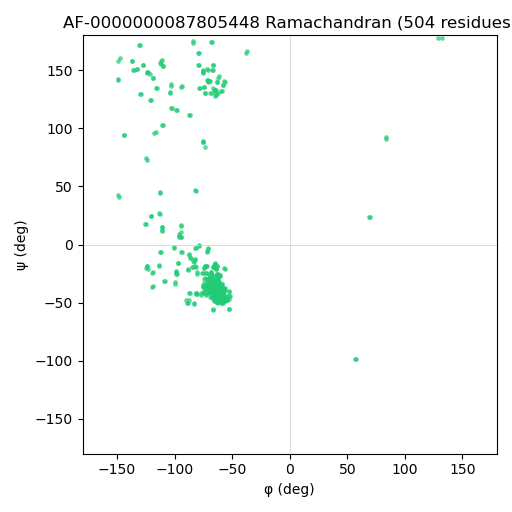 ? 8.305 26.484 2.461 1 95.81 88 LEU A O 1
ATOM 716 N N . PRO A 1 89 ? 10.43 26.312 3.133 1 91.69 89 PRO A N 1
ATOM 717 C CA . PRO A 1 89 ? 10.625 25.141 2.273 1 91.69 89 PRO A CA 1
ATOM 718 C C . PRO A 1 89 ? 9.828 23.938 2.75 1 91.69 89 PRO A C 1
ATOM 720 O O . PRO A 1 89 ? 9.68 23.719 3.955 1 91.69 89 PRO A O 1
ATOM 723 N N . PRO A 1 90 ? 9.422 23.078 1.847 1 86.62 90 PRO A N 1
ATOM 724 C CA . PRO A 1 90 ? 8.578 21.922 2.168 1 86.62 90 PRO A CA 1
ATOM 725 C C . PRO A 1 90 ? 9.227 20.984 3.174 1 86.62 90 PRO A C 1
ATOM 727 O O . PRO A 1 90 ? 8.531 20.359 3.986 1 86.62 90 PRO A O 1
ATOM 730 N N . TYR A 1 91 ? 10.516 20.875 3.08 1 87.12 91 TYR A N 1
ATOM 731 C CA . TYR A 1 91 ? 11.164 19.922 3.975 1 87.12 91 TYR A CA 1
ATOM 732 C C . TYR A 1 91 ? 10.984 20.328 5.43 1 87.12 91 TYR A C 1
ATOM 734 O O . TYR A 1 91 ? 10.922 19.484 6.32 1 87.12 91 TYR A O 1
ATOM 742 N N . LEU A 1 92 ? 10.938 21.594 5.723 1 93.12 92 LEU A N 1
ATOM 743 C CA . LEU A 1 92 ? 10.703 22.078 7.074 1 93.12 92 LEU A CA 1
ATOM 744 C C . LEU A 1 92 ? 9.258 21.828 7.508 1 93.12 92 LEU A C 1
ATOM 746 O O . LEU A 1 92 ? 9.008 21.422 8.641 1 93.12 92 LEU A O 1
ATOM 750 N N . LEU A 1 93 ? 8.367 21.984 6.574 1 93.44 93 LEU A N 1
ATOM 751 C CA . LEU A 1 93 ? 6.945 21.812 6.844 1 93.44 93 LEU A CA 1
ATOM 752 C C . LEU A 1 93 ? 6.613 20.328 7.012 1 93.44 93 LEU A C 1
ATOM 754 O O . LEU A 1 93 ? 5.582 19.984 7.598 1 93.44 93 LEU A O 1
ATOM 758 N N . GLY A 1 94 ? 7.484 19.516 6.539 1 91.94 94 GLY A N 1
ATOM 759 C CA . GLY A 1 94 ? 7.34 18.078 6.699 1 91.94 94 GLY A CA 1
ATOM 760 C C . GLY A 1 94 ? 8.109 17.531 7.887 1 91.94 94 GLY A C 1
ATOM 761 O O . GLY A 1 94 ? 8.203 16.328 8.062 1 91.94 94 GLY A O 1
ATOM 762 N N . ASP A 1 95 ? 8.664 18.344 8.672 1 93.06 95 ASP A N 1
ATOM 763 C CA . ASP A 1 95 ? 9.438 17.969 9.852 1 93.06 95 ASP A CA 1
ATOM 764 C C . ASP A 1 95 ? 8.625 18.172 11.133 1 93.06 95 ASP A C 1
ATOM 766 O O . ASP A 1 95 ? 8.312 19.312 11.492 1 93.06 95 ASP A O 1
ATOM 770 N N . ILE A 1 96 ? 8.375 17.047 11.844 1 96.62 96 ILE A N 1
ATOM 771 C CA . ILE A 1 96 ? 7.574 17.125 13.062 1 96.62 96 ILE A CA 1
ATOM 772 C C . ILE A 1 96 ? 8.258 18.047 14.07 1 96.62 96 ILE A C 1
ATOM 774 O O . ILE A 1 96 ? 7.594 18.703 14.875 1 96.62 96 ILE A O 1
ATOM 778 N N . ARG A 1 97 ? 9.555 18.203 14.031 1 97.06 97 ARG A N 1
ATOM 779 C CA . ARG A 1 97 ? 10.328 19.016 14.969 1 97.06 97 ARG A CA 1
ATOM 780 C C . ARG A 1 97 ? 9.977 20.484 14.828 1 97.06 97 ARG A C 1
ATOM 782 O O . ARG A 1 97 ? 10.016 21.234 15.805 1 97.06 97 ARG A O 1
ATOM 789 N N . PHE A 1 98 ? 9.719 20.828 13.703 1 98.19 98 PHE A N 1
ATOM 790 C CA . PHE A 1 98 ? 9.289 22.203 13.438 1 98.19 98 PHE A CA 1
ATOM 791 C C . PHE A 1 98 ? 7.969 22.484 14.133 1 98.19 98 PHE A C 1
ATOM 793 O O . PHE A 1 98 ? 7.828 23.516 14.812 1 98.19 98 PHE A O 1
ATOM 800 N N . TRP A 1 99 ? 7.047 21.656 13.953 1 98.12 99 TRP A N 1
ATOM 801 C CA . TRP A 1 99 ? 5.707 21.859 14.492 1 98.12 99 TRP A CA 1
ATOM 802 C C . TRP A 1 99 ? 5.727 21.812 16.016 1 98.12 99 TRP A C 1
ATOM 804 O O . TRP A 1 99 ? 4.98 22.547 16.672 1 98.12 99 TRP A O 1
ATOM 814 N N . VAL A 1 100 ? 6.559 20.969 16.531 1 97.69 100 VAL A N 1
ATOM 815 C CA . VAL A 1 100 ? 6.703 20.906 17.984 1 97.69 100 VAL A CA 1
ATOM 816 C C . VAL A 1 100 ? 7.262 22.234 18.5 1 97.69 100 VAL A C 1
ATOM 818 O O . VAL A 1 100 ? 6.766 22.781 19.484 1 97.69 100 VAL A O 1
ATOM 821 N N . TRP A 1 101 ? 8.258 22.703 17.875 1 98.44 101 TRP A N 1
ATOM 822 C CA . TRP A 1 101 ? 8.781 24.016 18.234 1 98.44 101 TRP A CA 1
ATOM 823 C C . TRP A 1 101 ? 7.691 25.062 18.188 1 98.44 101 TRP A C 1
ATOM 825 O O . TRP A 1 101 ? 7.551 25.875 19.109 1 98.44 101 TRP A O 1
ATOM 835 N N . LEU A 1 102 ? 6.949 25.047 17.125 1 98.31 102 LEU A N 1
ATOM 836 C CA . LEU A 1 102 ? 5.922 26.062 16.906 1 98.31 102 LEU A CA 1
ATOM 837 C C . LEU A 1 102 ? 4.875 26.016 18.016 1 98.31 102 LEU A C 1
ATOM 839 O O . LEU A 1 102 ? 4.375 27.047 18.453 1 98.31 102 LEU A O 1
ATOM 843 N N . ILE A 1 103 ? 4.543 24.844 18.422 1 98 103 ILE A N 1
ATOM 844 C CA . ILE A 1 103 ? 3.598 24.672 19.516 1 98 103 ILE A CA 1
ATOM 845 C C . ILE A 1 103 ? 4.137 25.375 20.766 1 98 103 ILE A C 1
ATOM 847 O O . ILE A 1 103 ? 3.447 26.203 21.375 1 98 103 ILE A O 1
ATOM 851 N N . PHE A 1 104 ? 5.305 25.156 21.141 1 97.44 104 PHE A N 1
ATOM 852 C CA . PHE A 1 104 ? 5.871 25.672 22.375 1 97.44 104 PHE A CA 1
ATOM 853 C C . PHE A 1 104 ? 6.102 27.172 22.266 1 97.44 104 PHE A C 1
ATOM 855 O O . PHE A 1 104 ? 5.957 27.906 23.25 1 97.44 104 PHE A O 1
ATOM 862 N N . GLU A 1 105 ? 6.41 27.578 21.109 1 94.81 105 GLU A N 1
ATOM 863 C CA . GLU A 1 105 ? 6.828 28.969 20.922 1 94.81 105 GLU A CA 1
ATOM 864 C C . GLU A 1 105 ? 5.629 29.891 20.703 1 94.81 105 GLU A C 1
ATOM 866 O O . GLU A 1 105 ? 5.59 31 21.234 1 94.81 105 GLU A O 1
ATOM 871 N N . LYS A 1 106 ? 4.664 29.406 19.891 1 95.56 106 LYS A N 1
ATOM 872 C CA . LYS A 1 106 ? 3.697 30.375 19.359 1 95.56 106 LYS A CA 1
ATOM 873 C C . LYS A 1 106 ? 2.268 29.953 19.703 1 95.56 106 LYS A C 1
ATOM 875 O O . LYS A 1 106 ? 1.359 30.781 19.703 1 95.56 106 LYS A O 1
ATOM 880 N N . ALA A 1 107 ? 2.062 28.688 20.016 1 97.56 107 ALA A N 1
ATOM 881 C CA . ALA A 1 107 ? 0.667 28.25 20.016 1 97.56 107 ALA A CA 1
ATOM 882 C C . ALA A 1 107 ? 0.418 27.172 21.047 1 97.56 107 ALA A C 1
ATOM 884 O O . ALA A 1 107 ? -0.283 26.188 20.781 1 97.56 107 ALA A O 1
ATOM 885 N N . TYR A 1 108 ? 0.993 27.328 22.203 1 97.31 108 TYR A N 1
ATOM 886 C CA . TYR A 1 108 ? 0.953 26.297 23.234 1 97.31 108 TYR A CA 1
ATOM 887 C C . TYR A 1 108 ? -0.469 26.094 23.75 1 97.31 108 TYR A C 1
ATOM 889 O O . TYR A 1 108 ? -1.027 25 23.625 1 97.31 108 TYR A O 1
ATOM 897 N N . LYS A 1 109 ? -1.068 27.141 24.203 1 95.94 109 LYS A N 1
ATOM 898 C CA . LYS A 1 109 ? -2.404 27.078 24.797 1 95.94 109 LYS A CA 1
ATOM 899 C C . LYS A 1 109 ? -3.438 26.641 23.75 1 95.94 109 LYS A C 1
ATOM 901 O O . LYS A 1 109 ? -4.27 25.781 24.016 1 95.94 109 LYS A O 1
ATOM 906 N N . GLU A 1 110 ? -3.373 27.234 22.594 1 96.44 110 GLU A N 1
ATOM 907 C CA . GLU A 1 110 ? -4.305 26.906 21.516 1 96.44 110 GLU A CA 1
ATOM 908 C C . GLU A 1 110 ? -4.195 25.438 21.125 1 96.44 110 GLU A C 1
ATOM 910 O O . GLU A 1 110 ? -5.207 24.781 20.891 1 96.44 110 GLU A O 1
ATOM 915 N N . SER A 1 111 ? -2.957 24.938 21.094 1 96.62 111 SER A N 1
ATOM 916 C CA . SER A 1 111 ? -2.719 23.562 20.703 1 96.62 111 SER A CA 1
ATOM 917 C C . SER A 1 111 ? -3.346 22.578 21.703 1 96.62 111 SER A C 1
ATOM 919 O O . SER A 1 111 ? -4.027 21.641 21.312 1 96.62 111 SER A O 1
ATOM 921 N N . LEU A 1 112 ? -3.15 22.828 22.922 1 95.56 112 LEU A N 1
ATOM 922 C CA . LEU A 1 112 ? -3.719 21.953 23.953 1 95.56 112 LEU A CA 1
ATOM 923 C C . LEU A 1 112 ? -5.242 21.984 23.906 1 95.56 112 LEU A C 1
ATOM 925 O O . LEU A 1 112 ? -5.895 20.953 24.047 1 95.56 112 LEU A O 1
ATOM 929 N N . ASN A 1 113 ? -5.762 23.109 23.656 1 94.81 113 ASN A N 1
ATOM 930 C CA . ASN A 1 113 ? -7.211 23.25 23.641 1 94.81 113 ASN A CA 1
ATOM 931 C C . ASN A 1 113 ? -7.828 22.609 22.406 1 94.81 113 ASN A C 1
ATOM 933 O O . ASN A 1 113 ? -9.023 22.297 22.391 1 94.81 113 ASN A O 1
ATOM 937 N N . MET A 1 114 ? -7.055 22.375 21.406 1 94.69 114 MET A N 1
ATOM 938 C CA . MET A 1 114 ? -7.543 21.75 20.188 1 94.69 114 MET A CA 1
ATOM 939 C C . MET A 1 114 ? -7.598 20.234 20.328 1 94.69 114 MET A C 1
ATOM 941 O O . MET A 1 114 ? -8.203 19.547 19.5 1 94.69 114 MET A O 1
ATOM 945 N N . MET A 1 115 ? -6.996 19.766 21.328 1 93 115 MET A N 1
ATOM 946 C CA . MET A 1 115 ? -6.973 18.312 21.531 1 93 115 MET A CA 1
ATOM 947 C C . MET A 1 115 ? -8.328 17.812 22.031 1 93 115 MET A C 1
ATOM 949 O O . MET A 1 115 ? -8.945 18.438 22.891 1 93 115 MET A O 1
ATOM 953 N N . GLN A 1 116 ? -8.797 16.688 21.438 1 80.94 116 GLN A N 1
ATOM 954 C CA . GLN A 1 116 ? -10.086 16.109 21.812 1 80.94 116 GLN A CA 1
ATOM 955 C C . GLN A 1 116 ? -9.961 15.266 23.078 1 80.94 116 GLN A C 1
ATOM 957 O O . GLN A 1 116 ? -10.898 15.195 23.875 1 80.94 116 GLN A O 1
ATOM 962 N N . SER A 1 117 ? -8.961 14.508 23.188 1 76.62 117 SER A N 1
ATOM 963 C CA . SER A 1 117 ? -8.766 13.641 24.344 1 76.62 117 SER A CA 1
ATOM 964 C C . SER A 1 117 ? -7.457 13.961 25.062 1 76.62 117 SER A C 1
ATOM 966 O O . SER A 1 117 ? -6.395 13.969 24.438 1 76.62 117 SER A O 1
ATOM 968 N N . LEU A 1 118 ? -7.641 14.242 26.359 1 77.06 118 LEU A N 1
ATOM 969 C CA . LEU A 1 118 ? -6.465 14.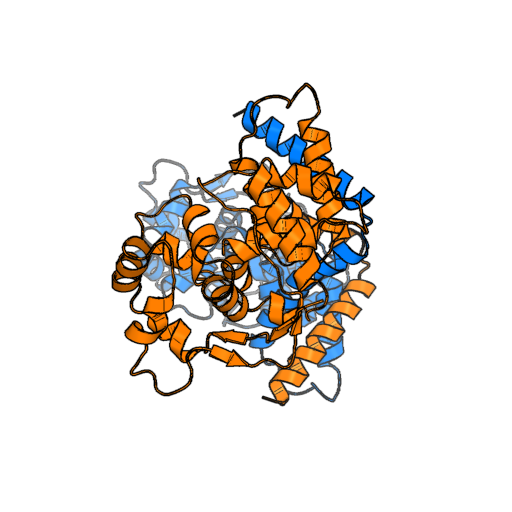602 27.156 1 77.06 118 LEU A CA 1
ATOM 970 C C . LEU A 1 118 ? -6.145 13.516 28.172 1 77.06 118 LEU A C 1
ATOM 972 O O . LEU A 1 118 ? -5.281 13.703 29.031 1 77.06 118 LEU A O 1
ATOM 976 N N . ASP A 1 119 ? -6.777 12.422 28.016 1 81 119 ASP A N 1
ATOM 977 C CA . ASP A 1 119 ? -6.629 11.422 29.062 1 81 119 ASP A CA 1
ATOM 978 C C . ASP A 1 119 ? -5.578 10.375 28.688 1 81 119 ASP A C 1
ATOM 980 O O . ASP A 1 119 ? -4.887 9.844 29.547 1 81 119 ASP A O 1
ATOM 984 N N . LYS A 1 120 ? -5.398 10.234 27.453 1 88.06 120 LYS A N 1
ATOM 985 C CA . LYS A 1 120 ? -4.516 9.156 27.016 1 88.06 120 LYS A CA 1
ATOM 986 C C . LYS A 1 120 ? -3.146 9.695 26.609 1 88.06 120 LYS A C 1
ATOM 988 O O . LYS A 1 120 ? -3.055 10.727 25.953 1 88.06 120 LYS A O 1
ATOM 993 N N . GLU A 1 121 ? -2.139 8.984 27.047 1 89.38 121 GLU A N 1
ATOM 994 C CA . GLU A 1 121 ? -0.769 9.328 26.672 1 89.38 121 GLU A CA 1
ATOM 995 C C . GLU A 1 121 ? -0.601 9.375 25.156 1 89.38 121 GLU A C 1
ATOM 997 O O . GLU A 1 121 ? 0.107 10.234 24.641 1 89.38 121 GLU A O 1
ATOM 1002 N N . SER A 1 122 ? -1.244 8.5 24.531 1 90 122 SER A N 1
ATOM 1003 C CA . SER A 1 122 ? -1.135 8.406 23.078 1 90 122 SER A CA 1
ATOM 1004 C C . SER A 1 122 ? -1.663 9.664 22.406 1 90 122 SER A C 1
ATOM 1006 O O . SER A 1 122 ? -1.2 10.039 21.328 1 90 122 SER A O 1
ATOM 1008 N N . SER A 1 123 ? -2.604 10.328 23.047 1 91.62 123 SER A N 1
ATOM 1009 C CA . SER A 1 123 ? -3.148 11.562 22.484 1 91.62 123 SER A CA 1
ATOM 1010 C C . SER A 1 123 ? -2.098 12.664 22.453 1 91.62 123 SER A C 1
ATOM 1012 O O . SER A 1 123 ? -1.982 13.383 21.453 1 91.62 123 SER A O 1
ATOM 1014 N N . TYR A 1 124 ? -1.32 12.734 23.5 1 92.5 124 TYR A N 1
ATOM 1015 C CA . TYR A 1 124 ? -0.271 13.742 23.562 1 92.5 124 TYR A CA 1
ATOM 1016 C C . TYR A 1 124 ? 0.845 13.43 22.562 1 92.5 124 TYR A C 1
ATOM 1018 O O . TYR A 1 124 ? 1.343 14.328 21.891 1 92.5 124 TYR A O 1
ATOM 1026 N N . LEU A 1 125 ? 1.137 12.195 22.531 1 92.94 125 LEU A N 1
ATOM 1027 C CA . LEU A 1 125 ? 2.178 11.773 21.594 1 92.94 125 LEU A CA 1
ATOM 1028 C C . LEU A 1 125 ? 1.769 12.055 20.156 1 92.94 125 LEU A C 1
ATOM 1030 O O . LEU A 1 125 ? 2.52 12.68 19.406 1 92.94 125 LEU A O 1
ATOM 1034 N N . ASN A 1 126 ? 0.605 11.695 19.797 1 92.5 126 ASN A N 1
ATOM 1035 C CA . ASN A 1 126 ? 0.143 11.773 18.422 1 92.5 126 ASN A CA 1
ATOM 1036 C C . ASN A 1 126 ? -0.169 13.203 18 1 92.5 126 ASN A C 1
ATOM 1038 O O . ASN A 1 126 ? 0.142 13.617 16.891 1 92.5 126 ASN A O 1
ATOM 1042 N N . GLN A 1 127 ? -0.696 13.969 18.891 1 94.88 127 GLN A N 1
ATOM 1043 C CA . GLN A 1 127 ? -1.243 15.258 18.5 1 94.88 127 GLN A CA 1
ATOM 1044 C C . GLN A 1 127 ? -0.242 16.391 18.75 1 94.88 127 GLN A C 1
ATOM 1046 O O . GLN A 1 127 ? -0.386 17.484 18.219 1 94.88 127 GLN A O 1
ATOM 1051 N N . LEU A 1 128 ? 0.785 16.062 19.578 1 95.81 128 LEU A N 1
ATOM 1052 C CA . LEU A 1 128 ? 1.712 17.156 19.891 1 95.81 128 LEU A CA 1
ATOM 1053 C C . LEU A 1 128 ? 3.123 16.812 19.422 1 95.81 128 LEU A C 1
ATOM 1055 O O . LEU A 1 128 ? 3.83 17.672 18.891 1 95.81 128 LEU A O 1
ATOM 1059 N N . LEU A 1 129 ? 3.516 15.531 19.531 1 94.56 129 LEU A N 1
ATOM 1060 C CA . LEU A 1 129 ? 4.93 15.211 19.359 1 94.56 129 LEU A CA 1
ATOM 1061 C C . LEU A 1 129 ? 5.156 14.383 18.109 1 94.56 129 LEU A C 1
ATOM 1063 O O . LEU A 1 129 ? 6.289 14.25 17.641 1 94.56 129 LEU A O 1
ATOM 1067 N N . GLY A 1 130 ? 4.172 13.742 17.516 1 90.69 130 GLY A N 1
ATOM 1068 C CA . GLY A 1 130 ? 4.312 12.93 16.328 1 90.69 130 GLY A CA 1
ATOM 1069 C C . GLY A 1 130 ? 4.766 11.508 16.609 1 90.69 130 GLY A C 1
ATOM 1070 O O . GLY A 1 130 ? 5.965 11.242 16.703 1 90.69 130 GLY A O 1
ATOM 1071 N N . ALA A 1 131 ? 3.814 10.516 16.781 1 79.25 131 ALA A N 1
ATOM 1072 C CA . ALA A 1 131 ? 4.145 9.141 17.141 1 79.25 131 ALA A CA 1
ATOM 1073 C C . ALA A 1 131 ? 4.133 8.227 15.914 1 79.25 131 ALA A C 1
ATOM 1075 O O . ALA A 1 131 ? 4.848 7.223 15.875 1 79.25 131 ALA A O 1
ATOM 1076 N N . GLN A 1 132 ? 3.264 8.5 14.992 1 72 132 GLN A N 1
ATOM 1077 C CA . GLN A 1 132 ? 3.029 7.574 13.891 1 72 132 GLN A CA 1
ATOM 1078 C C . GLN A 1 132 ? 4.043 7.781 12.773 1 72 132 GLN A C 1
ATOM 1080 O O . GLN A 1 132 ? 4.953 8.602 12.898 1 72 132 GLN A O 1
ATOM 1085 N N . GLY A 1 133 ? 3.98 6.957 11.805 1 67.19 133 GLY A N 1
ATOM 1086 C CA . GLY A 1 133 ? 4.852 7.055 10.648 1 67.19 133 GLY A CA 1
ATOM 1087 C C . GLY A 1 133 ? 5.129 8.484 10.219 1 67.19 133 GLY A C 1
ATOM 1088 O O . GLY A 1 133 ? 4.496 9.414 10.719 1 67.19 133 GLY A O 1
ATOM 1089 N N . GLN A 1 134 ? 6.066 8.711 9.398 1 76.38 134 GLN A N 1
ATOM 1090 C CA . GLN A 1 134 ? 6.637 10.016 9.055 1 76.38 134 GLN A CA 1
ATOM 1091 C C . GLN A 1 134 ? 5.555 10.984 8.594 1 76.38 134 GLN A C 1
ATOM 1093 O O . GLN A 1 134 ? 5.359 12.039 9.203 1 76.38 134 GLN A O 1
ATOM 1098 N N . ARG A 1 135 ? 4.699 10.578 7.797 1 82.19 135 ARG A N 1
ATOM 1099 C CA . ARG A 1 135 ? 3.748 11.531 7.234 1 82.19 135 ARG A CA 1
ATOM 1100 C C . ARG A 1 135 ? 2.496 11.633 8.102 1 82.19 135 ARG A C 1
ATOM 1102 O O . ARG A 1 135 ? 2.066 12.734 8.453 1 82.19 135 ARG A O 1
ATOM 1109 N N . ARG A 1 136 ? 1.938 10.531 8.492 1 86.19 136 ARG A N 1
ATOM 1110 C CA . ARG A 1 136 ? 0.743 10.523 9.336 1 86.19 136 ARG A CA 1
ATOM 1111 C C . ARG A 1 136 ? 1.014 11.195 10.68 1 86.19 136 ARG A C 1
ATOM 1113 O O . ARG A 1 136 ? 0.18 11.945 11.18 1 86.19 136 ARG A O 1
ATOM 1120 N N . GLY A 1 137 ? 2.186 10.969 11.18 1 88.5 137 GLY A N 1
ATOM 1121 C CA . GLY A 1 137 ? 2.559 11.562 12.453 1 88.5 137 GLY A CA 1
ATOM 1122 C C . GLY A 1 137 ? 2.615 13.078 12.414 1 88.5 137 GLY A C 1
ATOM 1123 O O . GLY A 1 137 ? 2.252 13.742 13.383 1 88.5 137 GLY A O 1
ATOM 1124 N N . ILE A 1 138 ? 2.926 13.547 11.289 1 91.69 138 ILE A N 1
ATOM 1125 C CA . ILE A 1 138 ? 3.029 14.992 11.125 1 91.69 138 ILE A CA 1
ATOM 1126 C C . ILE A 1 138 ? 1.634 15.609 11.07 1 91.69 138 ILE A C 1
ATOM 1128 O O . ILE A 1 138 ? 1.332 16.547 11.812 1 91.69 138 ILE A O 1
ATOM 1132 N N . PHE A 1 139 ? 0.763 14.945 10.375 1 92.44 139 PHE A N 1
ATOM 1133 C CA . PHE A 1 139 ? -0.514 15.602 10.117 1 92.44 139 PHE A CA 1
ATOM 1134 C C . PHE A 1 139 ? -1.552 15.195 11.156 1 92.44 139 PHE A C 1
ATOM 1136 O O . PHE A 1 139 ? -2.717 15.586 11.07 1 92.44 139 PHE A O 1
ATOM 1143 N N . GLN A 1 140 ? -1.089 14.484 12.094 1 93.44 140 GLN A N 1
ATOM 1144 C CA . GLN A 1 140 ? -1.893 14.297 13.297 1 93.44 140 GLN A CA 1
ATOM 1145 C C . GLN A 1 140 ? -1.623 15.406 14.312 1 93.44 140 GLN A C 1
ATOM 1147 O O . GLN A 1 140 ? -2.414 15.617 15.234 1 93.44 140 GLN A O 1
ATOM 1152 N N . ASN A 1 141 ? -0.515 16 14.164 1 95.56 141 ASN A N 1
ATOM 1153 C CA . ASN A 1 141 ? -0.194 17.156 14.984 1 95.56 141 ASN A CA 1
ATOM 1154 C C . ASN A 1 141 ? -1.25 18.25 14.852 1 95.56 141 ASN A C 1
ATOM 1156 O O . ASN A 1 141 ? -1.685 18.578 13.742 1 95.56 141 ASN A O 1
ATOM 1160 N N . VAL A 1 142 ? -1.598 18.891 15.93 1 96.19 142 VAL A N 1
ATOM 1161 C CA . VAL A 1 142 ? -2.783 19.734 15.969 1 96.19 142 VAL A CA 1
ATOM 1162 C C . VAL A 1 142 ? -2.561 20.984 15.102 1 96.19 142 VAL A C 1
ATOM 1164 O O . VAL A 1 142 ? -3.492 21.469 14.461 1 96.19 142 VAL A O 1
ATOM 1167 N N . LEU A 1 143 ? -1.372 21.5 15.047 1 97.62 143 LEU A N 1
ATOM 1168 C CA . LEU A 1 143 ? -1.109 22.672 14.219 1 97.62 143 LEU A CA 1
ATOM 1169 C C . LEU A 1 143 ? -0.927 22.266 12.758 1 97.62 143 LEU A C 1
ATOM 1171 O O . LEU A 1 143 ? -1.471 22.922 11.867 1 97.62 143 LEU A O 1
ATOM 1175 N N . ALA A 1 144 ? -0.218 21.219 12.578 1 96.94 144 ALA A N 1
ATOM 1176 C CA . ALA A 1 144 ? 0.07 20.766 11.219 1 96.94 144 ALA A CA 1
ATOM 1177 C C . ALA A 1 144 ? -1.212 20.375 10.484 1 96.94 144 ALA A C 1
ATOM 1179 O O . ALA A 1 144 ? -1.362 20.656 9.297 1 96.94 144 ALA A O 1
ATOM 1180 N N . ARG A 1 145 ? -2.062 19.781 11.195 1 96.38 145 ARG A N 1
ATOM 1181 C CA . ARG A 1 145 ? -3.246 19.266 10.516 1 96.38 145 ARG A CA 1
ATOM 1182 C C . ARG A 1 145 ? -4.148 20.406 10.047 1 96.38 145 ARG A C 1
ATOM 1184 O O . ARG A 1 145 ? -4.766 20.328 8.984 1 96.38 145 ARG A O 1
ATOM 1191 N N . ILE A 1 146 ? -4.285 21.453 10.844 1 97.69 146 ILE A N 1
ATOM 1192 C CA . ILE A 1 146 ? -5.145 22.562 10.406 1 97.69 146 ILE A CA 1
ATOM 1193 C C . ILE A 1 146 ? -4.445 23.344 9.305 1 97.69 146 ILE A C 1
ATOM 1195 O O . ILE A 1 146 ? -5.094 23.859 8.391 1 97.69 146 ILE A O 1
ATOM 1199 N N . TRP A 1 147 ? -3.164 23.469 9.359 1 97.81 147 TRP A N 1
ATOM 1200 C CA . TRP A 1 147 ? -2.373 24.047 8.273 1 97.81 147 TRP A CA 1
ATOM 1201 C C . TRP A 1 147 ? -2.537 23.234 6.992 1 97.81 147 TRP A C 1
ATOM 1203 O O . TRP A 1 147 ? -2.764 23.797 5.922 1 97.81 147 TRP A O 1
ATOM 1213 N N . ALA A 1 148 ? -2.508 21.953 7.07 1 96.56 148 ALA A N 1
ATOM 1214 C CA . ALA A 1 148 ? -2.531 21.047 5.926 1 96.56 148 ALA A CA 1
ATOM 1215 C C . ALA A 1 148 ? -3.848 21.156 5.16 1 96.56 148 ALA A C 1
ATOM 1217 O O . ALA A 1 148 ? -3.865 21.078 3.932 1 96.56 148 ALA A O 1
ATOM 1218 N N . ARG A 1 149 ? -4.895 21.359 5.836 1 96.81 149 ARG A N 1
ATOM 1219 C CA . ARG A 1 149 ? -6.207 21.469 5.211 1 96.81 149 ARG A CA 1
ATOM 1220 C C . ARG A 1 149 ? -6.27 22.688 4.285 1 96.81 149 ARG A C 1
ATOM 1222 O O . ARG A 1 149 ? -7.059 22.703 3.338 1 96.81 149 ARG A O 1
ATOM 1229 N N . ILE A 1 150 ? -5.453 23.672 4.59 1 97.38 150 ILE A N 1
ATOM 1230 C CA . ILE A 1 150 ? -5.395 24.859 3.73 1 97.38 150 ILE A CA 1
ATOM 1231 C C . ILE A 1 150 ? -4.352 24.641 2.633 1 97.38 150 ILE A C 1
ATOM 1233 O O . ILE A 1 150 ? -4.676 24.703 1.443 1 97.38 150 ILE A O 1
ATOM 1237 N N . TYR A 1 151 ? -3.232 24.25 3.006 1 95.81 151 TYR A N 1
ATOM 1238 C CA . TYR A 1 151 ? -2.064 24.141 2.137 1 95.81 151 TYR A CA 1
ATOM 1239 C C . TYR A 1 151 ? -2.342 23.219 0.958 1 95.81 151 TYR A C 1
ATOM 1241 O O . TYR A 1 151 ? -2.02 23.547 -0.186 1 95.81 151 TYR A O 1
ATOM 1249 N N . PHE A 1 152 ? -3.018 22.109 1.204 1 94.25 152 PHE A N 1
ATOM 1250 C CA . PHE A 1 152 ? -3.156 21.078 0.194 1 94.25 152 PHE A CA 1
ATOM 1251 C C . PHE A 1 152 ? -4.359 21.344 -0.7 1 94.25 152 PHE A C 1
ATOM 1253 O O . PHE A 1 152 ? -4.531 20.688 -1.732 1 94.25 152 PHE A O 1
ATOM 1260 N N . LEU A 1 153 ? -5.168 22.344 -0.313 1 96.19 153 LEU A N 1
ATOM 1261 C CA . LEU A 1 153 ? -6.434 22.453 -1.03 1 96.19 153 LEU A CA 1
ATOM 1262 C C . LEU A 1 153 ? -6.594 23.844 -1.642 1 96.19 153 LEU A C 1
ATOM 1264 O O . LEU A 1 153 ? -7.414 24.031 -2.539 1 96.19 153 LEU A O 1
ATOM 1268 N N . VAL A 1 154 ? -5.816 24.781 -1.137 1 95.25 154 VAL A N 1
ATOM 1269 C CA . VAL A 1 154 ? -5.988 26.156 -1.603 1 95.25 154 VAL A CA 1
ATOM 1270 C C . VAL A 1 154 ? -5.594 26.25 -3.074 1 95.25 154 VAL A C 1
ATOM 1272 O O . VAL A 1 154 ? -4.629 25.625 -3.508 1 95.25 154 VAL A O 1
ATOM 1275 N N . ASP A 1 155 ? -6.379 26.875 -3.752 1 89.75 155 ASP A N 1
ATOM 1276 C CA . ASP A 1 155 ? -6.102 27.156 -5.156 1 89.75 155 ASP A CA 1
ATOM 1277 C C . ASP A 1 155 ? -6 28.656 -5.406 1 89.75 155 ASP A C 1
ATOM 1279 O O . ASP A 1 155 ? -7.016 29.328 -5.621 1 89.75 155 ASP A O 1
ATOM 1283 N N . ARG A 1 156 ? -4.801 29.141 -5.402 1 84 156 ARG A N 1
ATOM 1284 C CA . ARG A 1 156 ? -4.574 30.578 -5.477 1 84 156 ARG A CA 1
ATOM 1285 C C . ARG A 1 156 ? -5.285 31.297 -4.336 1 84 156 ARG A C 1
ATOM 1287 O O . ARG A 1 156 ? -4.969 31.078 -3.164 1 84 156 ARG A O 1
ATOM 1294 N N . ASP A 1 157 ? -6.355 31.859 -4.41 1 85.5 157 ASP A N 1
ATOM 1295 C CA . ASP A 1 157 ? -7.055 32.594 -3.361 1 85.5 157 ASP A CA 1
ATOM 1296 C C . ASP A 1 157 ? -8.469 32.062 -3.166 1 85.5 157 ASP A C 1
ATOM 1298 O O . ASP A 1 157 ? -9.32 32.719 -2.564 1 85.5 157 ASP A O 1
ATOM 1302 N N . ASP A 1 158 ? -8.609 30.922 -3.656 1 92.44 158 ASP A N 1
ATOM 1303 C CA . ASP A 1 158 ? -9.875 30.234 -3.455 1 92.44 158 ASP A CA 1
ATOM 1304 C C . ASP A 1 158 ? -9.789 29.234 -2.299 1 92.44 158 ASP A C 1
ATOM 1306 O O . ASP A 1 158 ? -9.078 28.234 -2.391 1 92.44 158 ASP A O 1
ATOM 1310 N N . PHE A 1 159 ? -10.594 29.562 -1.295 1 96.56 159 PHE A N 1
ATOM 1311 C CA . PHE A 1 159 ? -10.531 28.781 -0.066 1 96.56 159 PHE A CA 1
ATOM 1312 C C . PHE A 1 159 ? -11.797 27.953 0.117 1 96.56 159 PHE A C 1
ATOM 1314 O O . PHE A 1 159 ? -12.039 27.422 1.197 1 96.56 159 PHE A O 1
ATOM 1321 N N . GLU A 1 160 ? -12.523 27.828 -0.855 1 96.38 160 GLU A N 1
ATOM 1322 C CA . GLU A 1 160 ? -13.828 27.188 -0.733 1 96.38 160 GLU A CA 1
ATOM 1323 C C . GLU A 1 160 ? -13.695 25.75 -0.228 1 96.38 160 GLU A C 1
ATOM 1325 O O . GLU A 1 160 ? -14.375 25.359 0.721 1 96.38 160 GLU A O 1
ATOM 1330 N N . LEU A 1 161 ? -12.844 24.969 -0.826 1 97.31 161 LEU A N 1
ATOM 1331 C CA . LEU A 1 161 ? -12.68 23.562 -0.431 1 97.31 161 LEU A CA 1
ATOM 1332 C C . LEU A 1 161 ? -12.023 23.469 0.943 1 97.31 161 LEU A C 1
ATOM 1334 O O . LEU A 1 161 ? -12.289 22.531 1.694 1 97.31 161 LEU A O 1
ATOM 1338 N N . CYS A 1 162 ? -11.211 24.438 1.271 1 97.81 162 CYS A N 1
ATOM 1339 C CA . CYS A 1 162 ? -10.609 24.5 2.602 1 97.81 162 CYS A CA 1
ATOM 1340 C C . CYS A 1 162 ? -11.688 24.625 3.674 1 97.81 162 CYS A C 1
ATOM 1342 O O . CYS A 1 162 ? -11.664 23.906 4.676 1 97.81 162 CYS A O 1
ATOM 1344 N N . GLU A 1 163 ? -12.562 25.531 3.375 1 97.31 163 GLU A N 1
ATOM 1345 C CA . GLU A 1 163 ? -13.664 25.734 4.309 1 97.31 163 GLU A CA 1
ATOM 1346 C C . GLU A 1 163 ? -14.539 24.484 4.418 1 97.31 163 GLU A C 1
ATOM 1348 O O . GLU A 1 163 ? -14.953 24.109 5.512 1 97.31 163 GLU A O 1
ATOM 1353 N N . TYR A 1 164 ? -14.773 23.922 3.322 1 97.56 164 TYR A N 1
ATOM 1354 C CA . TYR A 1 164 ? -15.617 22.734 3.275 1 97.56 164 TYR A CA 1
ATOM 1355 C C . TYR A 1 164 ? -15.039 21.609 4.145 1 97.56 164 TYR A C 1
ATOM 1357 O O . TYR A 1 164 ? -15.758 21.016 4.945 1 97.56 164 TYR A O 1
ATOM 1365 N N . VAL A 1 165 ? -13.75 21.328 4.043 1 97.88 165 VAL A N 1
ATOM 1366 C CA . VAL A 1 165 ? -13.164 20.203 4.777 1 97.88 165 VAL A CA 1
ATOM 1367 C C . VAL A 1 165 ? -13 20.578 6.246 1 97.88 165 VAL A C 1
ATOM 1369 O O . VAL A 1 165 ? -12.977 19.719 7.121 1 97.88 165 VAL A O 1
ATOM 1372 N N . SER A 1 166 ? -12.898 21.875 6.523 1 96.5 166 SER A N 1
ATOM 1373 C CA . SER A 1 166 ? -12.727 22.312 7.906 1 96.5 166 SER A CA 1
ATOM 1374 C C . SER A 1 166 ? -13.992 22.062 8.719 1 96.5 166 SER A C 1
ATOM 1376 O O . SER A 1 166 ? -13.93 21.875 9.938 1 96.5 166 SER A O 1
ATOM 1378 N N . LYS A 1 167 ? -15.102 22.047 8.062 1 95.44 167 LYS A N 1
ATOM 1379 C CA . LYS A 1 167 ? -16.375 21.781 8.742 1 95.44 167 LYS A CA 1
ATOM 1380 C C . LYS A 1 167 ? -16.453 20.328 9.195 1 95.44 167 LYS A C 1
ATOM 1382 O O . LYS A 1 167 ? -17.156 20.016 10.156 1 95.44 167 LYS A O 1
ATOM 1387 N N . ASN A 1 168 ? -15.844 19.516 8.484 1 95.94 168 ASN A N 1
ATOM 1388 C CA . ASN A 1 168 ? -15.688 18.094 8.805 1 95.94 168 ASN A CA 1
ATOM 1389 C C . ASN A 1 168 ? -14.32 17.578 8.375 1 95.94 168 ASN A C 1
ATOM 1391 O O . ASN A 1 168 ? -14.164 17.062 7.262 1 95.94 168 ASN A O 1
ATOM 1395 N N . PRO A 1 169 ? -13.375 17.594 9.305 1 95.81 169 PRO A N 1
ATOM 1396 C CA . PRO A 1 169 ? -11.977 17.297 8.969 1 95.81 169 PRO A CA 1
ATOM 1397 C C . PRO A 1 169 ? -11.781 15.875 8.445 1 95.81 169 PRO A C 1
ATOM 1399 O O . PRO A 1 169 ? -10.773 15.578 7.809 1 95.81 169 PRO A O 1
ATOM 1402 N N . TYR A 1 170 ? -12.711 14.969 8.68 1 95.44 170 TYR A N 1
ATOM 1403 C CA . TYR A 1 170 ? -12.586 13.578 8.258 1 95.44 170 TYR A CA 1
ATOM 1404 C C . TYR A 1 170 ? -12.617 13.469 6.734 1 95.44 170 TYR A C 1
ATOM 1406 O O . TYR A 1 170 ? -12.141 12.492 6.164 1 95.44 170 TYR A O 1
ATOM 1414 N N . ARG A 1 171 ? -13.102 14.445 6.047 1 96.44 171 ARG A N 1
ATOM 1415 C CA . ARG A 1 171 ? -13.156 14.492 4.59 1 96.44 171 ARG A CA 1
ATOM 1416 C C . ARG A 1 171 ? -11.758 14.492 3.988 1 96.44 171 ARG A C 1
ATOM 1418 O O . ARG A 1 171 ? -11.555 14.031 2.859 1 96.44 171 ARG A O 1
ATOM 1425 N N . PHE A 1 172 ? -10.805 14.969 4.773 1 96.62 172 PHE A N 1
ATOM 1426 C CA . PHE A 1 172 ? -9.469 15.195 4.242 1 96.62 172 PHE A CA 1
ATOM 1427 C C . PHE A 1 172 ? -8.438 14.352 4.988 1 96.62 172 PHE A C 1
ATOM 1429 O O . PHE A 1 172 ? -7.363 14.062 4.461 1 96.62 172 PHE A O 1
ATOM 1436 N N . ARG A 1 173 ? -8.688 13.984 6.125 1 94.62 173 ARG A N 1
ATOM 1437 C CA . ARG A 1 173 ? -7.711 13.438 7.066 1 94.62 173 ARG A CA 1
ATOM 1438 C C . ARG A 1 173 ? -6.934 12.281 6.445 1 94.62 173 ARG A C 1
ATOM 1440 O O . ARG A 1 173 ? -5.707 12.344 6.34 1 94.62 173 ARG A O 1
ATOM 1447 N N . ASP A 1 174 ? -7.633 11.305 5.977 1 92.94 174 ASP A N 1
ATOM 1448 C CA . ASP A 1 174 ? -6.961 10.109 5.48 1 92.94 174 ASP A CA 1
ATOM 1449 C C . ASP A 1 174 ? -6.242 10.391 4.16 1 92.94 174 ASP A C 1
ATOM 1451 O O . ASP A 1 174 ? -5.195 9.805 3.883 1 92.94 174 ASP A O 1
ATOM 1455 N N . LEU A 1 175 ? -6.824 11.25 3.377 1 91.94 175 LEU A N 1
ATOM 1456 C CA . LEU A 1 175 ? -6.137 11.703 2.172 1 91.94 175 LEU A CA 1
ATOM 1457 C C . LEU A 1 175 ? -4.816 12.383 2.52 1 91.94 175 LEU A C 1
ATOM 1459 O O . LEU A 1 175 ? -3.787 12.102 1.903 1 91.94 175 LEU A O 1
ATOM 1463 N N . GLY A 1 176 ? -4.848 13.211 3.502 1 91.25 176 GLY A N 1
ATOM 1464 C CA . GLY A 1 176 ? -3.678 13.969 3.914 1 91.25 176 GLY A CA 1
ATOM 1465 C C . GLY A 1 176 ? -2.533 13.086 4.379 1 91.25 176 GLY A C 1
ATOM 1466 O O . GLY A 1 176 ? -1.366 13.477 4.281 1 91.25 176 GLY A O 1
ATOM 1467 N N . TRP A 1 177 ? -2.871 11.953 4.828 1 89.12 177 TRP A N 1
ATOM 1468 C CA . TRP A 1 177 ? -1.869 11.039 5.359 1 89.12 177 TRP A CA 1
ATOM 1469 C C . TRP A 1 177 ? -1.176 10.273 4.23 1 89.12 177 TRP A C 1
ATOM 1471 O O . TRP A 1 177 ? -0.178 9.586 4.461 1 89.12 177 TRP A O 1
ATOM 1481 N N . ARG A 1 178 ? -1.598 10.492 3.094 1 82.31 178 ARG A N 1
ATOM 1482 C CA . ARG A 1 178 ? -1.057 9.734 1.97 1 82.31 178 ARG A CA 1
ATOM 1483 C C . ARG A 1 178 ? -0.202 10.617 1.072 1 82.31 178 ARG A C 1
ATOM 1485 O O . ARG A 1 178 ? -0.478 11.812 0.927 1 82.31 178 ARG A O 1
ATOM 1492 N N . SER A 1 179 ? 0.739 9.977 0.394 1 77.44 179 SER A N 1
ATOM 1493 C CA . SER A 1 179 ? 1.687 10.711 -0.438 1 77.44 179 SER A CA 1
ATOM 1494 C C . SER A 1 179 ? 0.995 11.328 -1.649 1 77.44 179 SER A C 1
ATOM 1496 O O . SER A 1 179 ? 1.468 12.328 -2.199 1 77.44 179 SER A O 1
ATOM 1498 N N . ILE A 1 180 ? -0.134 10.75 -2.031 1 78.62 180 ILE A N 1
ATOM 1499 C CA . ILE A 1 180 ? -0.859 11.25 -3.195 1 78.62 180 ILE A CA 1
ATOM 1500 C C . ILE A 1 180 ? -1.346 12.672 -2.93 1 78.62 180 ILE A C 1
ATOM 1502 O O . ILE A 1 180 ? -1.617 13.43 -3.867 1 78.62 180 ILE A O 1
ATOM 1506 N N . SER A 1 181 ? -1.428 13.023 -1.723 1 85.94 181 SER A N 1
ATOM 1507 C CA . SER A 1 181 ? -1.893 14.367 -1.37 1 85.94 181 SER A CA 1
ATOM 1508 C C . SER A 1 181 ? -0.847 15.422 -1.71 1 85.94 181 SER A C 1
ATOM 1510 O O . SER A 1 181 ? -1.124 16.625 -1.645 1 85.94 181 SER A O 1
ATOM 1512 N N . ASN A 1 182 ? 0.275 15.023 -2.121 1 80.06 182 ASN A N 1
ATOM 1513 C CA . ASN A 1 182 ? 1.28 15.977 -2.586 1 80.06 182 ASN A CA 1
ATOM 1514 C C . ASN A 1 182 ? 0.891 16.594 -3.926 1 80.06 182 ASN A C 1
ATOM 1516 O O . ASN A 1 182 ? 1.526 17.547 -4.383 1 80.06 182 ASN A O 1
ATOM 1520 N N . TYR A 1 183 ? -0.172 16.156 -4.449 1 77.88 183 TYR A N 1
ATOM 1521 C CA . TYR A 1 183 ? -0.666 16.672 -5.723 1 77.88 183 TYR A CA 1
ATOM 1522 C C . TYR A 1 183 ? -1.943 17.469 -5.523 1 77.88 183 TYR A C 1
ATOM 1524 O O . TYR A 1 183 ? -3.039 16.906 -5.457 1 77.88 183 TYR A O 1
ATOM 1532 N N . PRO A 1 184 ? -1.8 18.75 -5.566 1 82.56 184 PRO A N 1
ATOM 1533 C CA . PRO A 1 184 ? -2.924 19.625 -5.223 1 82.56 184 PRO A CA 1
ATOM 1534 C C . PRO A 1 184 ? -4.137 19.406 -6.121 1 82.56 184 PRO A C 1
ATOM 1536 O O . PRO A 1 184 ? -5.277 19.469 -5.656 1 82.56 184 PRO A O 1
ATOM 1539 N N . PHE A 1 185 ? -3.869 19.25 -7.367 1 80.31 185 PHE A N 1
ATOM 1540 C CA . PHE A 1 185 ? -5 19.062 -8.266 1 80.31 185 PHE A CA 1
ATOM 1541 C C . PHE A 1 185 ? -5.777 17.797 -7.918 1 80.31 185 PHE A C 1
ATOM 1543 O O . PHE A 1 185 ? -7.004 17.766 -8.047 1 80.31 185 PHE A O 1
ATOM 1550 N N . PHE A 1 186 ? -5.113 16.766 -7.488 1 84.44 186 PHE A N 1
ATOM 1551 C CA . PHE A 1 186 ? -5.785 15.547 -7.062 1 84.44 186 PHE A CA 1
ATOM 1552 C C . PHE A 1 186 ? -6.645 15.797 -5.828 1 84.44 186 PHE A C 1
ATOM 1554 O O . PHE A 1 186 ? -7.805 15.391 -5.781 1 84.44 186 PHE A O 1
ATOM 1561 N N . ASN A 1 187 ? -6.027 16.484 -4.879 1 91.25 187 ASN A N 1
ATOM 1562 C CA . ASN A 1 187 ? -6.746 16.797 -3.646 1 91.25 187 ASN A CA 1
ATOM 1563 C C . ASN A 1 187 ? -8.039 17.562 -3.93 1 91.25 187 ASN A C 1
ATOM 1565 O O . ASN A 1 187 ? -9.094 17.234 -3.381 1 91.25 187 ASN A O 1
ATOM 1569 N N . ARG A 1 188 ? -7.902 18.5 -4.781 1 91.94 188 ARG A N 1
ATOM 1570 C CA . ARG A 1 188 ? -9.062 19.328 -5.105 1 91.94 188 ARG A CA 1
ATOM 1571 C C . ARG A 1 188 ? -10.125 18.516 -5.84 1 91.94 188 ARG A C 1
ATOM 1573 O O . ARG A 1 188 ? -11.32 18.672 -5.57 1 91.94 188 ARG A O 1
ATOM 1580 N N . GLY A 1 189 ? -9.695 17.703 -6.766 1 90.25 189 GLY A N 1
ATOM 1581 C CA . GLY A 1 189 ? -10.648 16.828 -7.426 1 90.25 189 GLY A CA 1
ATOM 1582 C C . GLY A 1 189 ? -11.32 15.859 -6.473 1 90.25 189 GLY A C 1
ATOM 1583 O O . GLY A 1 189 ? -12.523 15.625 -6.57 1 90.25 189 GLY A O 1
ATOM 1584 N N . TYR A 1 190 ? -10.555 15.312 -5.555 1 92.88 190 TYR A N 1
ATOM 1585 C CA . TYR A 1 190 ? -11.039 14.367 -4.559 1 92.88 190 TYR A CA 1
ATOM 1586 C C . TYR A 1 190 ? -12.086 15.008 -3.654 1 92.88 190 TYR A C 1
ATOM 1588 O O . TYR A 1 190 ? -13.188 14.477 -3.492 1 92.88 190 TYR A O 1
ATOM 1596 N N . ILE A 1 191 ? -11.797 16.188 -3.131 1 96.94 191 ILE A N 1
ATOM 1597 C CA . ILE A 1 191 ? -12.688 16.859 -2.195 1 96.94 191 ILE A CA 1
ATOM 1598 C C . ILE A 1 191 ? -13.906 17.406 -2.943 1 96.94 191 ILE A C 1
ATOM 1600 O O . ILE A 1 191 ? -15.023 17.375 -2.426 1 96.94 191 ILE A O 1
ATOM 1604 N N . GLN A 1 192 ? -13.641 17.922 -4.164 1 94.81 192 GLN A N 1
ATOM 1605 C CA . GLN A 1 192 ? -14.766 18.406 -4.969 1 94.81 192 GLN A CA 1
ATOM 1606 C C . GLN A 1 192 ? -15.781 17.281 -5.203 1 94.81 192 GLN A C 1
ATOM 1608 O O . GLN A 1 192 ? -16.984 17.516 -5.121 1 94.81 192 GLN A O 1
ATOM 1613 N N . ALA A 1 193 ? -15.32 16.125 -5.48 1 94.06 193 ALA A N 1
ATOM 1614 C CA . ALA A 1 193 ? -16.203 14.977 -5.695 1 94.06 193 ALA A CA 1
ATOM 1615 C C . ALA A 1 193 ? -17.031 14.688 -4.449 1 94.06 193 ALA A C 1
ATOM 1617 O O . ALA A 1 193 ? -18.234 14.461 -4.535 1 94.06 193 ALA A O 1
ATOM 1618 N N . ILE A 1 194 ? -16.406 14.664 -3.309 1 95.81 194 ILE A N 1
ATOM 1619 C CA . ILE A 1 194 ? -17.094 14.43 -2.043 1 95.81 194 ILE A CA 1
ATOM 1620 C C . ILE A 1 194 ? -18.172 15.492 -1.835 1 95.81 194 ILE A C 1
ATOM 1622 O O . ILE A 1 194 ? -19.312 15.164 -1.5 1 95.81 194 ILE A O 1
ATOM 1626 N N . LYS A 1 195 ? -17.75 16.703 -2.035 1 95.75 195 LYS A N 1
ATOM 1627 C CA . LYS A 1 195 ? -18.672 17.812 -1.875 1 95.75 195 LYS A CA 1
ATOM 1628 C C . LYS A 1 195 ? -19.891 17.656 -2.785 1 95.75 195 LYS A C 1
ATOM 1630 O O . LYS A 1 195 ? -21.031 17.812 -2.344 1 95.75 195 LYS A O 1
ATOM 1635 N N . ASP A 1 196 ? -19.625 17.328 -4.051 1 94 196 ASP A N 1
ATOM 1636 C CA . ASP A 1 196 ? -20.688 17.172 -5.035 1 94 196 ASP A CA 1
ATOM 1637 C C . ASP A 1 196 ? -21.641 16.047 -4.637 1 94 196 ASP A C 1
ATOM 1639 O O . ASP A 1 196 ? -22.859 16.219 -4.688 1 94 196 ASP A O 1
ATOM 1643 N N . VAL A 1 197 ? -21.125 14.984 -4.164 1 94.25 197 VAL A N 1
ATOM 1644 C CA . VAL A 1 197 ? -21.938 13.82 -3.832 1 94.25 197 VAL A CA 1
ATOM 1645 C C . VAL A 1 197 ? -22.75 14.102 -2.57 1 94.25 197 VAL A C 1
ATOM 1647 O O . VAL A 1 197 ? -23.953 13.797 -2.516 1 94.25 197 VAL A O 1
ATOM 1650 N N . ASN A 1 198 ? -22.094 14.695 -1.609 1 94.81 198 ASN A N 1
ATOM 1651 C CA . ASN A 1 198 ? -22.781 14.992 -0.353 1 94.81 198 ASN A CA 1
ATOM 1652 C C . ASN A 1 198 ? -23.891 16.016 -0.544 1 94.81 198 ASN A C 1
ATOM 1654 O O . ASN A 1 198 ? -24.766 16.141 0.309 1 94.81 198 ASN A O 1
ATOM 1658 N N . SER A 1 199 ? -23.859 16.734 -1.626 1 93.88 199 SER A N 1
ATOM 1659 C CA . SER A 1 199 ? -24.875 17.734 -1.906 1 93.88 199 SER A CA 1
ATOM 1660 C C . SER A 1 199 ? -26.078 17.125 -2.604 1 93.88 199 SER A C 1
ATOM 1662 O O . SER A 1 199 ? -27.125 17.781 -2.742 1 93.88 199 SER A O 1
ATOM 1664 N N . MET A 1 200 ? -25.953 15.93 -3.039 1 91.5 200 MET A N 1
ATOM 1665 C CA . MET A 1 200 ? -27.078 15.25 -3.67 1 91.5 200 MET A CA 1
ATOM 1666 C C . MET A 1 200 ? -28.156 14.891 -2.641 1 91.5 200 MET A C 1
ATOM 1668 O O . MET A 1 200 ? -27.828 14.438 -1.541 1 91.5 200 MET A O 1
ATOM 1672 N N . PRO A 1 201 ? -29.422 15.023 -3.037 1 92.5 201 PRO A N 1
ATOM 1673 C CA . PRO A 1 201 ? -30.516 14.719 -2.102 1 92.5 201 PRO A CA 1
ATOM 1674 C C . PRO A 1 201 ? -30.469 13.289 -1.581 1 92.5 201 PRO A C 1
ATOM 1676 O O . PRO A 1 201 ? -30.797 13.039 -0.417 1 92.5 201 PRO A O 1
ATOM 1679 N N . GLU A 1 202 ? -30.047 12.352 -2.324 1 89.56 202 GLU A N 1
ATOM 1680 C CA . GLU A 1 202 ? -29.969 10.945 -1.969 1 89.56 202 GLU A CA 1
ATOM 1681 C C . GLU A 1 202 ? -29.016 10.719 -0.804 1 89.56 202 GLU A C 1
ATOM 1683 O O . GLU A 1 202 ? -29.172 9.766 -0.039 1 89.56 202 GLU A O 1
ATOM 1688 N N . PHE A 1 203 ? -28.016 11.555 -0.647 1 89.12 203 PHE A N 1
ATOM 1689 C CA . PHE A 1 203 ? -26.953 11.344 0.323 1 89.12 203 PHE A CA 1
ATOM 1690 C C . PHE A 1 203 ? -26.891 12.492 1.321 1 89.12 203 PHE A C 1
ATOM 1692 O O . PHE A 1 203 ? -25.828 12.773 1.887 1 89.12 203 PHE A O 1
ATOM 1699 N N . SER A 1 204 ? -27.984 13.125 1.457 1 83.31 204 SER A N 1
ATOM 1700 C CA . SER A 1 204 ? -28.016 14.344 2.266 1 83.31 204 SER A CA 1
ATOM 1701 C C . SER A 1 204 ? -28.062 14.016 3.754 1 83.31 204 SER A C 1
ATOM 1703 O O . SER A 1 204 ? -27.938 14.906 4.594 1 83.31 204 SER A O 1
ATOM 1705 N N . ASP A 1 205 ? -28.078 12.734 4.105 1 81.75 205 ASP A N 1
ATOM 1706 C CA . ASP A 1 205 ? -28.094 12.32 5.508 1 81.75 205 ASP A CA 1
ATOM 1707 C C . ASP A 1 205 ? -26.766 12.656 6.184 1 81.75 205 ASP A C 1
ATOM 1709 O O . ASP A 1 205 ? -25.812 13.109 5.523 1 81.75 205 ASP A O 1
ATOM 1713 N N . LYS A 1 206 ? -26.766 12.422 7.461 1 86.12 206 LYS A N 1
ATOM 1714 C CA . LYS A 1 206 ? -25.562 12.664 8.234 1 86.12 206 LYS A CA 1
ATOM 1715 C C . LYS A 1 206 ? -24.391 11.82 7.707 1 86.12 206 LYS A C 1
ATOM 1717 O O . LYS A 1 206 ? -24.562 10.641 7.41 1 86.12 206 LYS A O 1
ATOM 1722 N N . GLU A 1 207 ? -23.281 12.531 7.547 1 90.75 207 GLU A N 1
ATOM 1723 C CA . GLU A 1 207 ? -22.078 11.891 7.027 1 90.75 207 GLU A CA 1
ATOM 1724 C C . GLU A 1 207 ? -21.562 10.812 7.98 1 90.75 207 GLU A C 1
ATOM 1726 O O . GLU A 1 207 ? -21.547 11.008 9.195 1 90.75 207 GLU A O 1
ATOM 1731 N N . ASP A 1 208 ? -21.312 9.695 7.445 1 89.19 208 ASP A N 1
ATOM 1732 C CA . ASP A 1 208 ? -20.531 8.688 8.156 1 89.19 208 ASP A CA 1
ATOM 1733 C C . ASP A 1 208 ? -19.031 8.891 7.922 1 89.19 208 ASP A C 1
ATOM 1735 O O . ASP A 1 208 ? -18.516 8.57 6.848 1 89.19 208 ASP A O 1
ATOM 1739 N N . ASN A 1 209 ? -18.375 9.273 8.938 1 92.12 209 ASN A N 1
ATOM 1740 C CA . ASN A 1 209 ? -16.969 9.656 8.789 1 92.12 209 ASN A CA 1
ATOM 1741 C C . ASN A 1 209 ? -16.094 8.461 8.438 1 92.12 209 ASN A C 1
ATOM 1743 O O . ASN A 1 209 ? -15.031 8.625 7.836 1 92.12 209 ASN A O 1
ATOM 1747 N N . GLY A 1 210 ? -16.531 7.305 8.82 1 92.56 210 GLY A N 1
ATOM 1748 C CA . GLY A 1 210 ? -15.766 6.098 8.516 1 92.56 210 GLY A CA 1
ATOM 1749 C C . GLY A 1 210 ? -15.664 5.816 7.031 1 92.56 210 GLY A C 1
ATOM 1750 O O . GLY A 1 210 ? -14.719 5.16 6.586 1 92.56 210 GLY A O 1
ATOM 1751 N N . ILE A 1 211 ? -16.453 6.359 6.258 1 94.12 211 ILE A N 1
ATOM 1752 C CA . ILE A 1 211 ? -16.531 6.078 4.828 1 94.12 211 ILE A CA 1
ATOM 1753 C C . ILE A 1 211 ? -15.344 6.715 4.113 1 94.12 211 ILE A C 1
ATOM 1755 O O . ILE A 1 211 ? -14.891 6.211 3.086 1 94.12 211 ILE A O 1
ATOM 1759 N N . TYR A 1 212 ? -14.812 7.801 4.598 1 95.31 212 TYR A N 1
ATOM 1760 C CA . TYR A 1 212 ? -13.727 8.516 3.939 1 95.31 212 TYR A CA 1
ATOM 1761 C C . TYR A 1 212 ? -12.438 7.703 3.967 1 95.31 212 TYR A C 1
ATOM 1763 O O . TYR A 1 212 ? -11.641 7.754 3.025 1 95.31 212 TYR A O 1
ATOM 1771 N N . THR A 1 213 ? -12.289 6.941 5.035 1 93.75 213 THR A N 1
ATOM 1772 C CA . THR A 1 213 ? -11.148 6.027 5.105 1 93.75 213 THR A CA 1
ATOM 1773 C C . THR A 1 213 ? -11.234 4.973 4.004 1 93.75 213 THR A C 1
ATOM 1775 O O . THR A 1 213 ? -10.25 4.715 3.309 1 93.75 213 THR A O 1
ATOM 1778 N N . GLU A 1 214 ? -12.383 4.461 3.855 1 90.88 214 GLU A N 1
ATOM 1779 C CA . GLU A 1 214 ? -12.602 3.445 2.828 1 90.88 214 GLU A CA 1
ATOM 1780 C C . GLU A 1 214 ? -12.469 4.035 1.429 1 90.88 214 GLU A C 1
ATOM 1782 O O . GLU A 1 214 ? -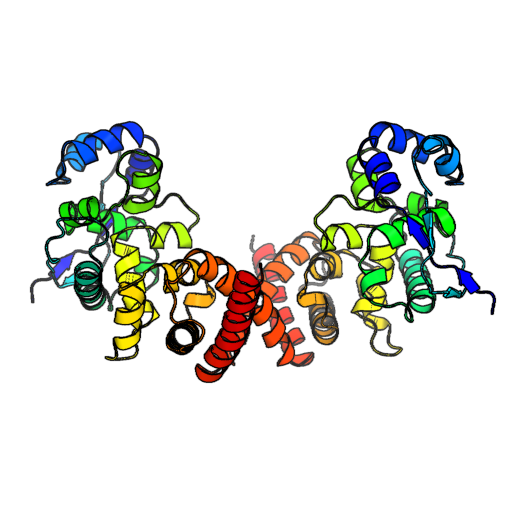11.891 3.41 0.537 1 90.88 214 GLU A O 1
ATOM 1787 N N . LEU A 1 215 ? -12.945 5.238 1.26 1 91.5 215 LEU A N 1
ATOM 1788 C CA . LEU A 1 215 ? -12.938 5.895 -0.042 1 91.5 215 LEU A CA 1
ATOM 1789 C C . LEU A 1 215 ? -11.508 6.105 -0.533 1 91.5 215 LEU A C 1
ATOM 1791 O O . LEU A 1 215 ? -11.172 5.738 -1.662 1 91.5 215 LEU A O 1
ATOM 1795 N N . ILE A 1 216 ? -10.633 6.617 0.295 1 90.31 216 ILE A N 1
ATOM 1796 C CA . ILE A 1 216 ? -9.281 6.93 -0.154 1 90.31 216 ILE A CA 1
ATOM 1797 C C . ILE A 1 216 ? -8.5 5.637 -0.383 1 90.31 216 ILE A C 1
ATOM 1799 O O . ILE A 1 216 ? -7.672 5.562 -1.29 1 90.31 216 ILE A O 1
ATOM 1803 N N . LYS A 1 217 ? -8.75 4.652 0.393 1 83.81 217 LYS A N 1
ATOM 1804 C CA . LYS A 1 217 ? -8.148 3.344 0.147 1 83.81 217 LYS A CA 1
ATOM 1805 C C . LYS A 1 217 ? -8.5 2.83 -1.246 1 83.81 217 LYS A C 1
ATOM 1807 O O . LYS A 1 217 ? -7.621 2.389 -1.99 1 83.81 217 LYS A O 1
ATOM 1812 N N . GLU A 1 218 ? -9.75 2.941 -1.593 1 78.56 218 GLU A N 1
ATOM 1813 C CA . GLU A 1 218 ? -10.219 2.477 -2.895 1 78.56 218 GLU A CA 1
ATOM 1814 C C . GLU A 1 218 ? -9.641 3.322 -4.023 1 78.56 218 GLU A C 1
ATOM 1816 O O . GLU A 1 218 ? -9.219 2.787 -5.055 1 78.56 218 GLU A O 1
ATOM 1821 N N . VAL A 1 219 ? -9.648 4.57 -3.842 1 80.62 219 VAL A N 1
ATOM 1822 C CA . VAL A 1 219 ? -9.18 5.496 -4.871 1 80.62 219 VAL A CA 1
ATOM 1823 C C . VAL A 1 219 ? -7.695 5.27 -5.137 1 80.62 219 VAL A C 1
ATOM 1825 O O . VAL A 1 219 ? -7.27 5.203 -6.293 1 80.62 219 VAL A O 1
ATOM 1828 N N . THR A 1 220 ? -6.945 5.137 -4.059 1 76.94 220 THR A N 1
ATOM 1829 C CA . THR A 1 220 ? -5.508 4.984 -4.23 1 76.94 220 THR A CA 1
ATOM 1830 C C . THR A 1 220 ? -5.172 3.613 -4.812 1 76.94 220 THR A C 1
ATOM 1832 O O . THR A 1 220 ? -4.227 3.477 -5.59 1 76.94 220 THR A O 1
ATOM 1835 N N . LYS A 1 221 ? -5.898 2.643 -4.465 1 69.62 221 LYS A N 1
ATOM 1836 C CA . LYS A 1 221 ? -5.73 1.312 -5.039 1 69.62 221 LYS A CA 1
ATOM 1837 C C . LYS A 1 221 ? -6 1.325 -6.543 1 69.62 221 LYS A C 1
ATOM 1839 O O . LYS A 1 221 ? -5.207 0.799 -7.324 1 69.62 221 LYS A O 1
ATOM 1844 N N . LEU A 1 222 ? -7.105 1.969 -6.914 1 62 222 LEU A N 1
ATOM 1845 C CA . LEU A 1 222 ? -7.555 1.983 -8.305 1 62 222 LEU A CA 1
ATOM 1846 C C . LEU A 1 222 ? -6.703 2.932 -9.141 1 62 222 LEU A C 1
ATOM 1848 O O . LEU A 1 222 ? -6.465 2.68 -10.32 1 62 222 LEU A O 1
ATOM 1852 N N . GLY A 1 223 ? -6.32 3.975 -8.508 1 62.16 223 GLY A N 1
ATOM 1853 C CA . GLY A 1 223 ? -5.477 4.918 -9.219 1 62.16 223 GLY A CA 1
ATOM 1854 C C . GLY A 1 223 ? -4.203 4.293 -9.758 1 62.16 223 GLY A C 1
ATOM 1855 O O . GLY A 1 223 ? -3.789 4.586 -10.883 1 62.16 223 GLY A O 1
ATOM 1856 N N . SER A 1 224 ? -3.738 3.457 -8.922 1 62.34 224 SER A N 1
ATOM 1857 C CA . SER A 1 224 ? -2.561 2.723 -9.383 1 62.34 224 SER A CA 1
ATOM 1858 C C . SER A 1 224 ? -2.875 1.884 -10.617 1 62.34 224 SER A C 1
ATOM 1860 O O . SER A 1 224 ? -2.08 1.829 -11.555 1 62.34 224 SER A O 1
ATOM 1862 N N . ILE A 1 225 ? -4.098 1.445 -10.609 1 59.78 225 ILE A N 1
ATOM 1863 C CA . ILE A 1 225 ? -4.539 0.563 -11.68 1 59.78 225 ILE A CA 1
ATOM 1864 C C . ILE A 1 225 ? -4.957 1.394 -12.898 1 59.78 225 ILE A C 1
ATOM 1866 O O . ILE A 1 225 ? -4.594 1.071 -14.031 1 59.78 225 ILE A O 1
ATOM 1870 N N . LYS A 1 226 ? -5.75 2.344 -12.703 1 59.62 226 LYS A N 1
ATOM 1871 C CA . LYS A 1 226 ? -6.246 3.191 -13.781 1 59.62 226 LYS A CA 1
ATOM 1872 C C . LYS A 1 226 ? -5.098 3.873 -14.523 1 59.62 226 LYS A C 1
ATOM 1874 O O . LYS A 1 226 ? -5.145 4.031 -15.742 1 59.62 226 LYS A O 1
ATOM 1879 N N . CYS A 1 227 ? -4.191 4.188 -13.742 1 59.28 227 CYS A N 1
ATOM 1880 C CA . CYS A 1 227 ? -3.035 4.832 -14.359 1 59.28 227 CYS A CA 1
ATOM 1881 C C . CYS A 1 227 ? -2.289 3.861 -15.266 1 59.28 227 CYS A C 1
ATOM 1883 O O . CYS A 1 227 ? -1.771 4.254 -16.312 1 59.28 227 CYS A O 1
ATOM 1885 N N . VAL A 1 228 ? -2.42 2.699 -14.906 1 62.94 228 VAL A N 1
ATOM 1886 C CA . VAL A 1 228 ? -1.812 1.665 -15.734 1 62.94 228 VAL A CA 1
ATOM 1887 C C . VAL A 1 228 ? -2.574 1.55 -17.062 1 62.94 228 VAL A C 1
ATOM 1889 O O . VAL A 1 228 ? -1.973 1.325 -18.109 1 62.94 228 VAL A O 1
ATOM 1892 N N . ASP A 1 229 ? -3.797 1.95 -16.969 1 62.88 229 ASP A N 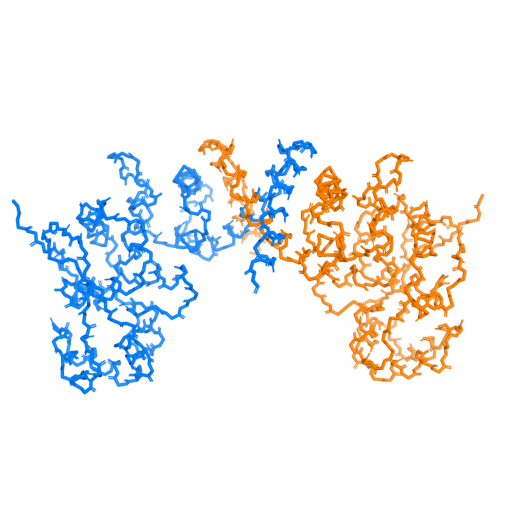1
ATOM 1893 C CA . ASP A 1 229 ? -4.645 1.791 -18.156 1 62.88 229 ASP A CA 1
ATOM 1894 C C . ASP A 1 229 ? -4.297 2.82 -19.219 1 62.88 229 ASP A C 1
ATOM 1896 O O . ASP A 1 229 ? -4.621 2.635 -20.391 1 62.88 229 ASP A O 1
ATOM 1900 N N . ILE A 1 230 ? -3.643 3.881 -18.75 1 62.66 230 ILE A N 1
ATOM 1901 C CA . ILE A 1 230 ? -3.338 4.906 -19.734 1 62.66 230 ILE A CA 1
ATOM 1902 C C . ILE A 1 230 ? -1.884 4.777 -20.188 1 62.66 230 ILE A C 1
ATOM 1904 O O . ILE A 1 230 ? -1.439 5.492 -21.078 1 62.66 230 ILE A O 1
ATOM 1908 N N . MET A 1 231 ? -1.213 3.92 -19.656 1 66.5 231 MET A N 1
ATOM 1909 C CA . MET A 1 231 ? 0.184 3.707 -20.016 1 66.5 231 MET A CA 1
ATOM 1910 C C . MET A 1 231 ? 0.31 2.619 -21.078 1 66.5 231 MET A C 1
ATOM 1912 O O . MET A 1 231 ? -0.435 1.638 -21.062 1 66.5 231 MET A O 1
ATOM 1916 N N . SER A 1 232 ? 1.138 2.936 -22.047 1 72.31 232 SER A N 1
ATOM 1917 C CA . SER A 1 232 ? 1.518 1.871 -22.969 1 72.31 232 SER A CA 1
ATOM 1918 C C . SER A 1 232 ? 2.586 0.968 -22.375 1 72.31 232 SER A C 1
ATOM 1920 O O . SER A 1 232 ? 3.182 1.305 -21.344 1 72.31 232 SER A O 1
ATOM 1922 N N . LYS A 1 233 ? 2.756 -0.135 -22.953 1 79.31 233 LYS A N 1
ATOM 1923 C CA . LYS A 1 233 ? 3.85 -1.023 -22.562 1 79.31 233 LYS A CA 1
ATOM 1924 C C . LYS A 1 233 ? 5.188 -0.288 -22.578 1 79.31 233 LYS A C 1
ATOM 1926 O O . LYS A 1 233 ? 6.016 -0.475 -21.688 1 79.31 233 LYS A O 1
ATOM 1931 N N . GLU A 1 234 ? 5.344 0.56 -23.625 1 81.19 234 GLU A N 1
ATOM 1932 C CA . GLU A 1 234 ? 6.578 1.322 -23.781 1 81.19 234 GLU A CA 1
ATOM 1933 C C . GLU A 1 234 ? 6.75 2.324 -22.641 1 81.19 234 GLU A C 1
ATOM 1935 O O . GLU A 1 234 ? 7.855 2.496 -22.125 1 81.19 234 GLU A O 1
ATOM 1940 N N . ASP A 1 235 ? 5.668 2.879 -22.234 1 75.75 235 ASP A N 1
ATOM 1941 C CA . ASP A 1 235 ? 5.699 3.809 -21.109 1 75.75 235 ASP A CA 1
ATOM 1942 C C . ASP A 1 235 ? 6.133 3.102 -19.828 1 75.75 235 ASP A C 1
ATOM 1944 O O . ASP A 1 235 ? 6.973 3.613 -19.078 1 75.75 235 ASP A O 1
ATOM 1948 N N . VAL A 1 236 ? 5.602 1.951 -19.609 1 79.94 236 VAL A N 1
ATOM 1949 C CA . VAL A 1 236 ? 5.926 1.165 -18.422 1 79.94 236 VAL A CA 1
ATOM 1950 C C . VAL A 1 236 ? 7.406 0.788 -18.438 1 79.94 236 VAL A C 1
ATOM 1952 O O . VAL A 1 236 ? 8.109 0.966 -17.438 1 79.94 236 VAL A O 1
ATOM 1955 N N . SER A 1 237 ? 7.84 0.326 -19.594 1 87.06 237 SER A N 1
ATOM 1956 C CA . SER A 1 237 ? 9.219 -0.126 -19.734 1 87.06 237 SER A CA 1
ATOM 1957 C C . SER A 1 237 ? 10.203 1.003 -19.438 1 87.06 237 SER A C 1
ATOM 1959 O O . SER A 1 237 ? 11.18 0.812 -18.703 1 87.06 237 SER A O 1
ATOM 1961 N N . GLU A 1 238 ? 9.914 2.156 -19.953 1 81.06 238 GLU A N 1
ATOM 1962 C CA . GLU A 1 238 ? 10.797 3.303 -19.75 1 81.06 238 GLU A CA 1
ATOM 1963 C C . GLU A 1 238 ? 10.82 3.721 -18.281 1 81.06 238 GLU A C 1
ATOM 1965 O O . GLU A 1 238 ? 11.883 4.023 -17.734 1 81.06 238 GLU A O 1
ATOM 1970 N N . PHE A 1 239 ? 9.711 3.697 -17.688 1 79 239 PHE A N 1
ATOM 1971 C CA . PHE A 1 239 ? 9.586 4.07 -16.281 1 79 239 PHE A CA 1
ATOM 1972 C C . PHE A 1 239 ? 10.336 3.08 -15.391 1 79 239 PHE A C 1
ATOM 1974 O O . PHE A 1 239 ? 11.117 3.482 -14.523 1 79 239 PHE A O 1
ATOM 1981 N N . VAL A 1 240 ? 10.109 1.814 -15.617 1 86.19 240 VAL A N 1
ATOM 1982 C CA . VAL A 1 240 ? 10.734 0.762 -14.82 1 86.19 240 VAL A CA 1
ATOM 1983 C C . VAL A 1 240 ? 12.242 0.779 -15.039 1 86.19 240 VAL A C 1
ATOM 1985 O O . VAL A 1 240 ? 13.023 0.626 -14.094 1 86.19 240 VAL A O 1
ATOM 1988 N N . ARG A 1 241 ? 12.656 0.967 -16.297 1 90.19 241 ARG A N 1
ATOM 1989 C CA . ARG A 1 241 ? 14.07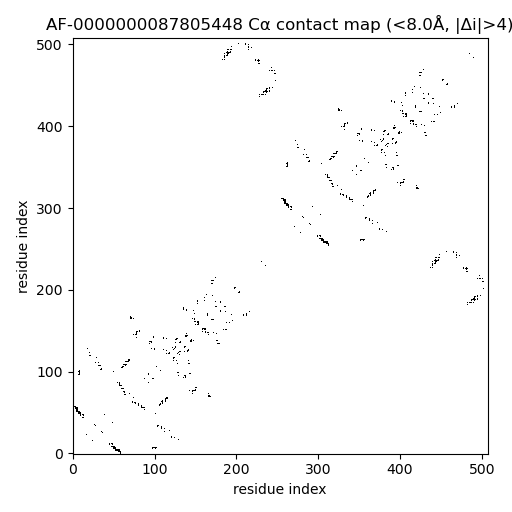8 1.021 -16.625 1 90.19 241 ARG A CA 1
ATOM 1990 C C . ARG A 1 241 ? 14.781 2.105 -15.82 1 90.19 241 ARG A C 1
ATOM 1992 O O . ARG A 1 241 ? 15.82 1.857 -15.211 1 90.19 241 ARG A O 1
ATOM 1999 N N . SER A 1 242 ? 14.234 3.24 -15.805 1 84.75 242 SER A N 1
ATOM 2000 C CA . SER A 1 242 ? 14.812 4.371 -15.086 1 84.75 242 SER A CA 1
ATOM 2001 C C . SER A 1 242 ? 14.938 4.074 -13.594 1 84.75 242 SER A C 1
ATOM 2003 O O . SER A 1 242 ? 15.984 4.324 -12.984 1 84.75 242 SER A O 1
ATOM 2005 N N . LYS A 1 243 ? 13.922 3.488 -13.016 1 84.12 243 LYS A N 1
ATOM 2006 C CA . LYS A 1 243 ? 13.922 3.186 -11.586 1 84.12 243 LYS A CA 1
ATOM 2007 C C . LYS A 1 243 ? 14.906 2.066 -11.266 1 84.12 243 LYS A C 1
ATOM 2009 O O . LYS A 1 243 ? 15.602 2.121 -10.25 1 84.12 243 LYS A O 1
ATOM 2014 N N . TYR A 1 244 ? 14.93 1.059 -12.148 1 91.25 244 TYR A N 1
ATOM 2015 C CA . TYR A 1 244 ? 15.805 -0.088 -11.945 1 91.25 244 TYR A CA 1
ATOM 2016 C C . TYR A 1 244 ? 17.266 0.33 -12 1 91.25 244 TYR A C 1
ATOM 2018 O O . TYR A 1 244 ? 18.062 -0.04 -11.125 1 91.25 244 TYR A O 1
ATOM 2026 N N . ILE A 1 245 ? 17.609 1.139 -12.938 1 89.81 245 ILE A N 1
ATOM 2027 C CA . ILE A 1 245 ? 18.969 1.641 -13.078 1 89.81 245 ILE A CA 1
ATOM 2028 C C . ILE A 1 245 ? 19.344 2.455 -11.836 1 89.81 245 ILE A C 1
ATOM 2030 O O . ILE A 1 245 ? 20.453 2.299 -11.297 1 89.81 245 ILE A O 1
ATOM 2034 N N . SER A 1 246 ? 18.453 3.264 -11.43 1 87.62 246 SER A N 1
ATOM 2035 C CA . SER A 1 246 ? 18.703 4.074 -10.242 1 87.62 246 SER A CA 1
ATOM 2036 C C . SER A 1 246 ? 18.969 3.201 -9.023 1 87.62 246 SER A C 1
ATOM 2038 O O . SER A 1 246 ? 19.891 3.48 -8.242 1 87.62 246 SER A O 1
ATOM 2040 N N . LEU A 1 247 ? 18.219 2.143 -8.82 1 88.81 247 LEU A N 1
ATOM 2041 C CA . LEU A 1 247 ? 18.375 1.228 -7.695 1 88.81 247 LEU A CA 1
ATOM 2042 C C . LEU A 1 247 ? 19.719 0.491 -7.777 1 88.81 247 LEU A C 1
ATOM 2044 O O . LEU A 1 247 ? 20.406 0.326 -6.766 1 88.81 247 LEU A O 1
ATOM 2048 N N . LEU A 1 248 ? 20.062 0.021 -8.977 1 91.5 248 LEU A N 1
ATOM 2049 C CA . LEU A 1 248 ? 21.312 -0.711 -9.172 1 91.5 248 LEU A CA 1
ATOM 2050 C C . LEU A 1 248 ? 22.516 0.173 -8.867 1 91.5 248 LEU A C 1
ATOM 2052 O O . LEU A 1 248 ? 23.469 -0.278 -8.234 1 91.5 248 LEU A O 1
ATOM 2056 N N . ARG A 1 249 ? 22.422 1.415 -9.289 1 88.31 249 ARG A N 1
ATOM 2057 C CA . ARG A 1 249 ? 23.516 2.352 -9.047 1 88.31 249 ARG A CA 1
ATOM 2058 C C . ARG A 1 249 ? 23.625 2.703 -7.562 1 88.31 249 ARG A C 1
ATOM 2060 O O . ARG A 1 249 ? 24.719 2.865 -7.031 1 88.31 249 ARG A O 1
ATOM 2067 N N . ALA A 1 250 ? 22.516 2.791 -6.934 1 82.62 250 ALA A N 1
ATOM 2068 C CA . ALA A 1 250 ? 22.516 3.062 -5.5 1 82.62 250 ALA A CA 1
ATOM 2069 C C . ALA A 1 250 ? 23.141 1.908 -4.723 1 82.62 250 ALA A C 1
ATOM 2071 O O . ALA A 1 250 ? 23.844 2.127 -3.734 1 82.62 250 ALA A O 1
ATOM 2072 N N . ASN A 1 251 ? 22.875 0.668 -5.07 1 77.62 251 ASN A N 1
ATOM 2073 C CA . ASN A 1 251 ? 23.406 -0.523 -4.414 1 77.62 251 ASN A CA 1
ATOM 2074 C C . ASN A 1 251 ? 24.906 -0.687 -4.672 1 77.62 251 ASN A C 1
ATOM 2076 O O . ASN A 1 251 ? 25.609 -1.283 -3.863 1 77.62 251 ASN A O 1
ATOM 2080 N N . LYS A 1 252 ? 25.406 -0.295 -5.824 1 74.94 252 LYS A N 1
ATOM 2081 C CA . LYS A 1 252 ? 26.828 -0.35 -6.121 1 74.94 252 LYS A CA 1
ATOM 2082 C C . LYS A 1 252 ? 27.609 0.693 -5.316 1 74.94 252 LYS A C 1
ATOM 2084 O O . LYS A 1 252 ? 28.766 0.488 -4.98 1 74.94 252 LYS A O 1
ATOM 2089 N N . SER A 1 253 ? 26.891 1.79 -5.016 1 65.44 253 SER A N 1
ATOM 2090 C CA . SER A 1 253 ? 27.531 2.861 -4.258 1 65.44 253 SER A CA 1
ATOM 2091 C C . SER A 1 253 ? 27.469 2.58 -2.758 1 65.44 253 SER A C 1
ATOM 2093 O O . SER A 1 253 ? 28.188 3.215 -1.978 1 65.44 253 SER A O 1
ATOM 2095 N N . ALA A 1 254 ? 26.672 1.697 -2.523 1 58.81 254 ALA A N 1
ATOM 2096 C CA . ALA A 1 254 ? 26.609 1.337 -1.109 1 58.81 254 ALA A CA 1
ATOM 2097 C C . ALA A 1 254 ? 27.609 0.229 -0.776 1 58.81 254 ALA A C 1
ATOM 2099 O O . ALA A 1 254 ? 28.188 0.215 0.311 1 58.81 254 ALA A O 1
ATOM 2100 N N . MET B 1 1 ? -9.93 -35.344 -27.438 1 64.5 1 MET B N 1
ATOM 2101 C CA . MET B 1 1 ? -8.961 -35.188 -26.359 1 64.5 1 MET B CA 1
ATOM 2102 C C . MET B 1 1 ? -9.586 -35.469 -25 1 64.5 1 MET B C 1
ATOM 2104 O O . MET B 1 1 ? -10.758 -35.156 -24.766 1 64.5 1 MET B O 1
ATOM 2108 N N . ASN B 1 2 ? -8.992 -36.312 -24.172 1 91.19 2 ASN B N 1
ATOM 2109 C CA . ASN B 1 2 ? -9.523 -36.719 -22.859 1 91.19 2 ASN B CA 1
ATOM 2110 C C . ASN B 1 2 ? -9.57 -35.531 -21.906 1 91.19 2 ASN B C 1
ATOM 2112 O O . ASN B 1 2 ? -8.719 -34.625 -21.969 1 91.19 2 ASN B O 1
ATOM 2116 N N . THR B 1 3 ? -10.688 -35.281 -21.297 1 96.19 3 THR B N 1
ATOM 2117 C CA . THR B 1 3 ? -10.859 -34.188 -20.375 1 96.19 3 THR B CA 1
ATOM 2118 C C . THR B 1 3 ? -11.039 -34.688 -18.938 1 96.19 3 THR B C 1
ATOM 2120 O O . THR B 1 3 ? -11.336 -35.875 -18.734 1 96.19 3 THR B O 1
ATOM 2123 N N . ILE B 1 4 ? -10.773 -33.844 -18.062 1 96.38 4 ILE B N 1
ATOM 2124 C CA . ILE B 1 4 ? -11.023 -34.188 -16.656 1 96.38 4 ILE B CA 1
ATOM 2125 C C . ILE B 1 4 ? -11.961 -33.125 -16.047 1 96.38 4 ILE B C 1
ATOM 2127 O O . ILE B 1 4 ? -11.938 -31.969 -16.422 1 96.38 4 ILE B O 1
ATOM 2131 N N . GLN B 1 5 ? -12.734 -33.719 -15.109 1 97.69 5 GLN B N 1
ATOM 2132 C CA . GLN B 1 5 ? -13.656 -32.844 -14.367 1 97.69 5 GLN B CA 1
ATOM 2133 C C . GLN B 1 5 ? -12.898 -31.969 -13.367 1 97.69 5 GLN B C 1
ATOM 2135 O O . GLN B 1 5 ? -12.086 -32.469 -12.586 1 97.69 5 GLN B O 1
ATOM 2140 N N . VAL B 1 6 ? -13.203 -30.672 -13.43 1 98.25 6 VAL B N 1
ATOM 2141 C CA . VAL B 1 6 ? -12.562 -29.734 -12.516 1 98.25 6 VAL B CA 1
ATOM 2142 C C . VAL B 1 6 ? -13.211 -29.828 -11.141 1 98.25 6 VAL B C 1
ATOM 2144 O O . VAL B 1 6 ? -14.438 -29.906 -11.031 1 98.25 6 VAL B O 1
ATOM 2147 N N . LYS B 1 7 ? -12.375 -29.875 -10.164 1 98.31 7 LYS B N 1
ATOM 2148 C CA . LYS B 1 7 ? -12.828 -29.812 -8.781 1 98.31 7 LYS B CA 1
ATOM 2149 C C . LYS B 1 7 ? -12.039 -28.766 -7.988 1 98.31 7 LYS B C 1
ATOM 2151 O O . LYS B 1 7 ? -11.141 -28.125 -8.531 1 98.31 7 LYS B O 1
ATOM 2156 N N . VAL B 1 8 ? -12.477 -28.484 -6.75 1 98.12 8 VAL B N 1
ATOM 2157 C CA . VAL B 1 8 ? -11.734 -27.734 -5.742 1 98.12 8 VAL B CA 1
ATOM 2158 C C . VAL B 1 8 ? -11.773 -28.469 -4.406 1 98.12 8 VAL B C 1
ATOM 2160 O O . VAL B 1 8 ? -12.711 -29.234 -4.141 1 98.12 8 VAL B O 1
ATOM 2163 N N . ILE B 1 9 ? -10.773 -28.266 -3.664 1 98 9 ILE B N 1
ATOM 2164 C CA . ILE B 1 9 ? -10.867 -28.812 -2.314 1 98 9 ILE B CA 1
ATOM 2165 C C . ILE B 1 9 ? -11.914 -28.031 -1.518 1 98 9 ILE B C 1
ATOM 2167 O O . ILE B 1 9 ? -12.023 -26.812 -1.653 1 98 9 ILE B O 1
ATOM 2171 N N . SER B 1 10 ? -12.672 -28.766 -0.73 1 97.25 10 SER B N 1
ATOM 2172 C CA . SER B 1 10 ? -13.703 -28.094 0.068 1 97.25 10 SER B CA 1
ATOM 2173 C C . SER B 1 10 ? -13.078 -27.188 1.116 1 97.25 10 SER B C 1
ATOM 2175 O O . SER B 1 10 ? -11.961 -27.422 1.572 1 97.25 10 SER B O 1
ATOM 2177 N N . GLU B 1 11 ? -13.812 -26.172 1.521 1 95.19 11 GLU B N 1
ATOM 2178 C CA . GLU B 1 11 ? -13.344 -25.25 2.547 1 95.19 11 GLU B CA 1
ATOM 2179 C C . GLU B 1 11 ? -13.039 -25.969 3.852 1 95.19 11 GLU B C 1
ATOM 2181 O O . GLU B 1 11 ? -12.023 -25.703 4.5 1 95.19 11 GLU B O 1
ATOM 2186 N N . LYS B 1 12 ? -13.867 -26.844 4.246 1 94.94 12 LYS B N 1
ATOM 2187 C CA . LYS B 1 12 ? -13.695 -27.609 5.48 1 94.94 12 LYS B CA 1
ATOM 2188 C C . LYS B 1 12 ? -12.43 -28.469 5.43 1 94.94 12 LYS B C 1
ATOM 2190 O O . LYS B 1 12 ? -11.664 -28.5 6.391 1 94.94 12 LYS B O 1
ATOM 2195 N N . ALA B 1 13 ? -12.273 -29.156 4.348 1 96.19 13 ALA B N 1
ATOM 2196 C CA . ALA B 1 13 ? -11.094 -30 4.176 1 96.19 13 ALA B CA 1
ATOM 2197 C C . ALA B 1 13 ? -9.812 -29.172 4.242 1 96.19 13 ALA B C 1
ATOM 2199 O O . ALA B 1 13 ? -8.867 -29.547 4.938 1 96.19 13 ALA B O 1
ATOM 2200 N N . LEU B 1 14 ? -9.805 -28.031 3.529 1 95.88 14 LEU B N 1
ATOM 2201 C CA . LEU B 1 14 ? -8.625 -27.172 3.506 1 95.88 14 LEU B CA 1
ATOM 2202 C C . LEU B 1 14 ? -8.32 -26.625 4.898 1 95.88 14 LEU B C 1
ATOM 2204 O O . LEU B 1 14 ? -7.164 -26.609 5.324 1 95.88 14 LEU B O 1
ATOM 2208 N N . ALA B 1 15 ? -9.336 -26.234 5.555 1 94.06 15 ALA B N 1
ATOM 2209 C CA . ALA B 1 15 ? -9.18 -25.719 6.918 1 94.06 15 ALA B CA 1
ATOM 2210 C C . ALA B 1 15 ? -8.578 -26.797 7.832 1 94.06 15 ALA B C 1
ATOM 2212 O O . ALA B 1 15 ? -7.707 -26.5 8.648 1 94.06 15 ALA B O 1
ATOM 2213 N N . HIS B 1 16 ? -9.055 -27.938 7.699 1 94.12 16 HIS B N 1
ATOM 2214 C CA . HIS B 1 16 ? -8.555 -29.047 8.5 1 94.12 16 HIS B CA 1
ATOM 2215 C C . HIS B 1 16 ? -7.07 -29.297 8.242 1 94.12 16 HIS B C 1
ATOM 2217 O O . HIS B 1 16 ? -6.289 -29.469 9.18 1 94.12 16 HIS B O 1
ATOM 2223 N N . LEU B 1 17 ? -6.699 -29.328 7.02 1 94.44 17 LEU B N 1
ATOM 2224 C CA . LEU B 1 17 ? -5.305 -29.562 6.656 1 94.44 17 LEU B CA 1
ATOM 2225 C C . LEU B 1 17 ? -4.41 -28.469 7.223 1 94.44 17 LEU B C 1
ATOM 2227 O O . LEU B 1 17 ? -3.35 -28.75 7.781 1 94.44 17 LEU B O 1
ATOM 2231 N N . LYS B 1 18 ? -4.848 -27.234 7.078 1 92.56 18 LYS B N 1
ATOM 2232 C CA . LYS B 1 18 ? -4.055 -26.094 7.539 1 92.56 18 LYS B CA 1
ATOM 2233 C C . LYS B 1 18 ? -3.893 -26.109 9.055 1 92.56 18 LYS B C 1
ATOM 2235 O O . LYS B 1 18 ? -2.83 -25.766 9.578 1 92.56 18 LYS B O 1
ATOM 2240 N N . THR B 1 19 ? -4.883 -26.5 9.75 1 91.69 19 THR B N 1
ATOM 2241 C CA . THR B 1 19 ? -4.863 -26.531 11.203 1 91.69 19 THR B CA 1
ATOM 2242 C C . THR B 1 19 ? -3.977 -27.656 11.719 1 91.69 19 THR B C 1
ATOM 2244 O O . THR B 1 19 ? -3.441 -27.578 12.828 1 91.69 19 THR B O 1
ATOM 2247 N N . ASN B 1 20 ? -3.764 -28.672 10.977 1 91.31 20 ASN B N 1
ATOM 2248 C CA . ASN B 1 20 ? -2.975 -29.844 11.367 1 91.31 20 ASN B CA 1
ATOM 2249 C C . ASN B 1 20 ? -1.688 -29.938 10.555 1 91.31 20 ASN B C 1
ATOM 2251 O O . ASN B 1 20 ? -1.308 -31.031 10.125 1 91.31 20 ASN B O 1
ATOM 2255 N N . ILE B 1 21 ? -1.038 -28.875 10.391 1 89.38 21 ILE B N 1
ATOM 2256 C CA . ILE B 1 21 ? 0.062 -28.75 9.438 1 89.38 21 ILE B CA 1
ATOM 2257 C C . ILE B 1 21 ? 1.232 -29.609 9.891 1 89.38 21 ILE B C 1
ATOM 2259 O O . ILE B 1 21 ? 1.965 -30.156 9.062 1 89.38 21 ILE B O 1
ATOM 2263 N N . GLN B 1 22 ? 1.418 -29.766 11.141 1 89.5 22 GLN B N 1
ATOM 2264 C CA . GLN B 1 22 ? 2.508 -30.609 11.625 1 89.5 22 GLN B CA 1
ATOM 2265 C C . GLN B 1 22 ? 2.33 -32.062 11.172 1 89.5 22 GLN B C 1
ATOM 2267 O O . GLN B 1 22 ? 3.27 -32.656 10.664 1 89.5 22 GLN B O 1
ATOM 2272 N N . GLN B 1 23 ? 1.188 -32.562 11.383 1 90.56 23 GLN B N 1
ATOM 2273 C CA . GLN B 1 23 ? 0.874 -33.906 10.93 1 90.56 23 GLN B CA 1
ATOM 2274 C C . GLN B 1 23 ? 0.934 -34 9.406 1 90.56 23 GLN B C 1
ATOM 2276 O O . GLN B 1 23 ? 1.392 -35 8.859 1 90.56 23 GLN B O 1
ATOM 2281 N N . LEU B 1 24 ? 0.521 -33 8.82 1 90.19 24 LEU B N 1
ATOM 2282 C CA . LEU B 1 24 ? 0.492 -32.969 7.367 1 90.19 24 LEU B CA 1
ATOM 2283 C C . LEU B 1 24 ? 1.902 -33.031 6.789 1 90.19 24 LEU B C 1
ATOM 2285 O O . LEU B 1 24 ? 2.137 -33.719 5.797 1 90.19 24 LEU B O 1
ATOM 2289 N N . LYS B 1 25 ? 2.727 -32.25 7.41 1 93.31 25 LYS B N 1
ATOM 2290 C CA . LYS B 1 25 ? 4.125 -32.281 6.992 1 93.31 25 LYS B CA 1
ATOM 2291 C C . LYS B 1 25 ? 4.66 -33.719 6.973 1 93.31 25 LYS B C 1
ATOM 2293 O O . LYS B 1 25 ? 5.305 -34.125 6.008 1 93.31 25 LYS B O 1
ATOM 2298 N N . GLU B 1 26 ? 4.391 -34.469 7.941 1 93 26 GLU B N 1
ATOM 2299 C CA . GLU B 1 26 ? 4.836 -35.844 8.023 1 93 26 GLU B CA 1
ATOM 2300 C C . GLU B 1 26 ? 4.195 -36.719 6.938 1 93 26 GLU B C 1
ATOM 2302 O O . GLU B 1 26 ? 4.855 -37.562 6.34 1 93 26 GLU B O 1
ATOM 2307 N N . LEU B 1 27 ? 2.971 -36.5 6.703 1 94 27 LEU B N 1
ATOM 2308 C CA . LEU B 1 27 ? 2.248 -37.25 5.688 1 94 27 LEU B CA 1
ATOM 2309 C C . LEU B 1 27 ? 2.803 -36.969 4.297 1 94 27 LEU B C 1
ATOM 2311 O O . LEU B 1 27 ? 3.002 -37.875 3.498 1 94 27 LEU B O 1
ATOM 2315 N N . PHE B 1 28 ? 3.09 -35.688 4.09 1 94.38 28 PHE B N 1
ATOM 2316 C CA . PHE B 1 28 ? 3.697 -35.344 2.816 1 94.38 28 PHE B CA 1
ATOM 2317 C C . PHE B 1 28 ? 5.062 -36 2.66 1 94.38 28 PHE B C 1
ATOM 2319 O O . PHE B 1 28 ? 5.387 -36.531 1.592 1 94.38 28 PHE B O 1
ATOM 2326 N N . ASN B 1 29 ? 5.805 -36 3.695 1 91.94 29 ASN B N 1
ATOM 2327 C CA . ASN B 1 29 ? 7.168 -36.5 3.652 1 91.94 29 ASN B CA 1
ATOM 2328 C C . ASN B 1 29 ? 7.184 -38.031 3.523 1 91.94 29 ASN B C 1
ATOM 2330 O O . ASN B 1 29 ? 8.047 -38.594 2.85 1 91.94 29 ASN B O 1
ATOM 2334 N N . SER B 1 30 ? 6.258 -38.625 4.117 1 93.38 30 SER B N 1
ATOM 2335 C CA . SER B 1 30 ? 6.23 -40.094 4.137 1 93.38 30 SER B CA 1
ATOM 2336 C C . SER B 1 30 ? 5.57 -40.656 2.879 1 93.38 30 SER B C 1
ATOM 2338 O O . SER B 1 30 ? 5.715 -41.844 2.568 1 93.38 30 SER B O 1
ATOM 2340 N N . ASN B 1 31 ? 4.824 -39.844 2.209 1 94.5 31 ASN B N 1
ATOM 2341 C CA . ASN B 1 31 ? 4.109 -40.25 1.01 1 94.5 31 ASN B CA 1
ATOM 2342 C C . ASN B 1 31 ? 4.441 -39.375 -0.184 1 94.5 31 ASN B C 1
ATOM 2344 O O . ASN B 1 31 ? 3.559 -38.688 -0.729 1 94.5 31 ASN B O 1
ATOM 2348 N N . ARG B 1 32 ? 5.504 -39.5 -0.693 1 93 32 ARG B N 1
ATOM 2349 C CA . ARG B 1 32 ? 6.023 -38.562 -1.676 1 93 32 ARG B CA 1
ATOM 2350 C C . ARG B 1 32 ? 5.469 -38.844 -3.066 1 93 32 ARG B C 1
ATOM 2352 O O . ARG B 1 32 ? 5.418 -37.969 -3.92 1 93 32 ARG B O 1
ATOM 2359 N N . ASP B 1 33 ? 4.973 -40.062 -3.258 1 92.94 33 ASP B N 1
ATOM 2360 C CA . ASP B 1 33 ? 4.613 -40.469 -4.609 1 92.94 33 ASP B CA 1
ATOM 2361 C C . ASP B 1 33 ? 3.113 -40.312 -4.852 1 92.94 33 ASP B C 1
ATOM 2363 O O . ASP B 1 33 ? 2.668 -40.25 -6 1 92.94 33 ASP B O 1
ATOM 2367 N N . SER B 1 34 ? 2.41 -40.312 -3.75 1 94.88 34 SER B N 1
ATOM 2368 C CA . SER B 1 34 ? 0.963 -40.25 -3.93 1 94.88 34 SER B CA 1
ATOM 2369 C C . SER B 1 34 ? 0.298 -39.531 -2.768 1 94.88 34 SER B C 1
ATOM 2371 O O . SER B 1 34 ? 0.681 -39.719 -1.61 1 94.88 34 SER B O 1
ATOM 2373 N N . GLY B 1 35 ? -0.707 -38.75 -3.15 1 95.81 35 GLY B N 1
ATOM 2374 C CA . GLY B 1 35 ? -1.448 -37.969 -2.16 1 95.81 35 GLY B CA 1
ATOM 2375 C C . GLY B 1 35 ? -2.697 -38.688 -1.671 1 95.81 35 GLY B C 1
ATOM 2376 O O . GLY B 1 35 ? -3.549 -38.062 -1.019 1 95.81 35 GLY B O 1
ATOM 2377 N N . ASP B 1 36 ? -2.82 -39.969 -1.898 1 96 36 ASP B N 1
ATOM 2378 C CA . ASP B 1 36 ? -4.031 -40.719 -1.578 1 96 36 ASP B CA 1
ATOM 2379 C C . ASP B 1 36 ? -4.281 -40.719 -0.071 1 96 36 ASP B C 1
ATOM 2381 O O . ASP B 1 36 ? -5.398 -41 0.374 1 96 36 ASP B O 1
ATOM 2385 N N . TRP B 1 37 ? -3.252 -40.469 0.642 1 96.38 37 TRP B N 1
ATOM 2386 C CA . TRP B 1 37 ? -3.359 -40.469 2.096 1 96.38 37 TRP B CA 1
ATOM 2387 C C . TRP B 1 37 ? -4.414 -39.469 2.551 1 96.38 37 TRP B C 1
ATOM 2389 O O . TRP B 1 37 ? -4.914 -39.531 3.678 1 96.38 37 TRP B O 1
ATOM 2399 N N . ILE B 1 38 ? -4.777 -38.469 1.695 1 96.56 38 ILE B N 1
ATOM 2400 C CA . ILE B 1 38 ? -5.73 -37.438 2.066 1 96.56 38 ILE B CA 1
ATOM 2401 C C . ILE B 1 38 ? -7.09 -38.062 2.363 1 96.56 38 ILE B C 1
ATOM 2403 O O . ILE B 1 38 ? -7.82 -37.594 3.238 1 96.56 38 ILE B O 1
ATOM 2407 N N . ASN B 1 39 ? -7.445 -39.094 1.665 1 95.62 39 ASN B N 1
ATOM 2408 C CA . ASN B 1 39 ? -8.711 -39.781 1.875 1 95.62 39 ASN B CA 1
ATOM 2409 C C . ASN B 1 39 ? -8.781 -40.406 3.268 1 95.62 39 ASN B C 1
ATOM 2411 O O . ASN B 1 39 ? -9.844 -40.406 3.896 1 95.62 39 ASN B O 1
ATOM 2415 N N . THR B 1 40 ? -7.668 -40.906 3.723 1 94.06 40 THR B N 1
ATOM 2416 C CA . THR B 1 40 ? -7.602 -41.5 5.051 1 94.06 40 THR B CA 1
ATOM 2417 C C . THR B 1 40 ? -7.551 -40.406 6.129 1 94.06 40 THR B C 1
ATOM 2419 O O . THR B 1 40 ? -8.258 -40.5 7.133 1 94.06 40 THR B O 1
ATOM 2422 N N . ALA B 1 41 ? -6.777 -39.406 5.914 1 93.31 41 ALA B N 1
ATOM 2423 C CA . ALA B 1 41 ? -6.574 -38.312 6.887 1 93.31 41 ALA B CA 1
ATOM 2424 C C . ALA B 1 41 ? -7.867 -37.562 7.133 1 93.31 41 ALA B C 1
ATOM 2426 O O . ALA B 1 41 ? -8.094 -37.062 8.234 1 93.31 41 ALA B O 1
ATOM 2427 N N . LEU B 1 42 ? -8.688 -37.5 6.094 1 95.69 42 LEU B N 1
ATOM 2428 C CA . LEU B 1 42 ? -9.906 -36.688 6.195 1 95.69 42 LEU B CA 1
ATOM 2429 C C . LEU B 1 42 ? -11.148 -37.594 6.16 1 95.69 42 LEU B C 1
ATOM 2431 O O . LEU B 1 42 ? -12.211 -37.156 5.727 1 95.69 42 LEU B O 1
ATOM 2435 N N . LYS B 1 43 ? -11.086 -38.75 6.543 1 93.25 43 LYS B N 1
ATOM 2436 C CA . LYS B 1 43 ? -12.164 -39.719 6.48 1 93.25 43 LYS B CA 1
ATOM 2437 C C . LYS B 1 43 ? -13.359 -39.281 7.32 1 93.25 43 LYS B C 1
ATOM 2439 O O . LYS B 1 43 ? -14.508 -39.594 6.988 1 93.25 43 LYS B O 1
ATOM 2444 N N . ASP B 1 44 ? -13.086 -38.562 8.383 1 92.31 44 ASP B N 1
ATOM 2445 C CA . ASP B 1 44 ? -14.133 -38.188 9.328 1 92.31 44 ASP B CA 1
ATOM 2446 C C . ASP B 1 44 ? -14.672 -36.781 9.016 1 92.31 44 ASP B C 1
ATOM 2448 O O . ASP B 1 44 ? -15.445 -36.219 9.797 1 92.31 44 ASP B O 1
ATOM 2452 N N . LEU B 1 45 ? -14.289 -36.25 7.922 1 92.94 45 LEU B N 1
ATOM 2453 C CA . LEU B 1 45 ? -14.773 -34.938 7.527 1 92.94 45 LEU B CA 1
ATOM 2454 C C . LEU B 1 45 ? -16.266 -34.969 7.203 1 92.94 45 LEU B C 1
ATOM 2456 O O . LEU B 1 45 ? -16.734 -35.906 6.543 1 92.94 45 LEU B O 1
ATOM 2460 N N . ASP B 1 46 ? -17 -34.031 7.785 1 92.31 46 ASP B N 1
ATOM 2461 C CA . ASP B 1 46 ? -18.422 -33.906 7.453 1 92.31 46 ASP B CA 1
ATOM 2462 C C . ASP B 1 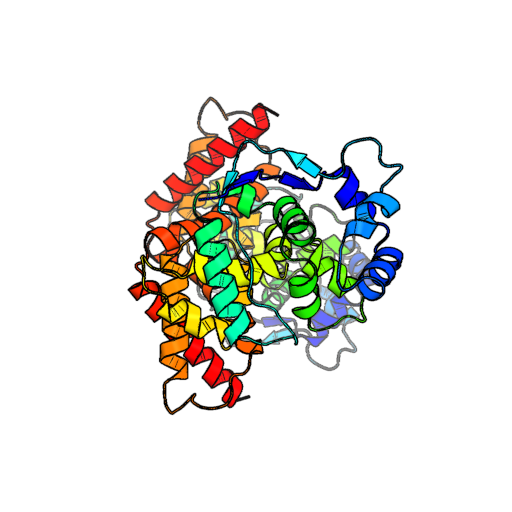46 ? -18.594 -33.25 6.078 1 92.31 46 ASP B C 1
ATOM 2464 O O . ASP B 1 46 ? -18.781 -32.031 5.965 1 92.31 46 ASP B O 1
ATOM 2468 N N . GLY B 1 47 ? -18.594 -34.031 5.008 1 93.56 47 GLY B N 1
ATOM 2469 C CA . GLY B 1 47 ? -18.719 -33.562 3.641 1 93.56 47 GLY B CA 1
ATOM 2470 C C . GLY B 1 47 ? -17.625 -34.094 2.719 1 93.56 47 GLY B C 1
ATOM 2471 O O . GLY B 1 47 ? -16.734 -34.812 3.156 1 93.56 47 GLY B O 1
ATOM 2472 N N . PRO B 1 48 ? -17.719 -33.75 1.474 1 96.94 48 PRO B N 1
ATOM 2473 C CA . PRO B 1 48 ? -16.719 -34.219 0.519 1 96.94 48 PRO B CA 1
ATOM 2474 C C . PRO B 1 48 ? -15.391 -33.469 0.647 1 96.94 48 PRO B C 1
ATOM 2476 O O . PRO B 1 48 ? -15.359 -32.312 1.019 1 96.94 48 PRO B O 1
ATOM 2479 N N . ILE B 1 49 ? -14.344 -34.188 0.369 1 97.62 49 ILE B N 1
ATOM 2480 C CA . ILE B 1 49 ? -13.016 -33.594 0.367 1 97.62 49 ILE B CA 1
ATOM 2481 C C . ILE B 1 49 ? -12.898 -32.594 -0.804 1 97.62 49 ILE B C 1
ATOM 2483 O O . ILE B 1 49 ? -12.438 -31.469 -0.635 1 97.62 49 ILE B O 1
ATOM 2487 N N . PHE B 1 50 ? -13.375 -33.062 -1.962 1 98.06 50 PHE B N 1
ATOM 2488 C CA . PHE B 1 50 ? -13.344 -32.25 -3.18 1 98.06 50 PHE B CA 1
ATOM 2489 C C . PHE B 1 50 ? -14.75 -32 -3.701 1 98.06 50 PHE B C 1
ATOM 2491 O O . PHE B 1 50 ? -15.617 -32.875 -3.611 1 98.06 50 PHE B O 1
ATOM 2498 N N . VAL B 1 51 ? -14.93 -30.781 -4.227 1 98.06 51 VAL B N 1
ATOM 2499 C CA . VAL B 1 51 ? -16.234 -30.375 -4.746 1 98.06 51 VAL B CA 1
ATOM 2500 C C . VAL B 1 51 ? -16.141 -30.125 -6.25 1 98.06 51 VAL B C 1
ATOM 2502 O O . VAL B 1 51 ? -15.227 -29.438 -6.711 1 98.06 51 VAL B O 1
ATOM 2505 N N . ASP B 1 52 ? -17.109 -30.641 -6.969 1 97.75 52 ASP B N 1
ATOM 2506 C CA . ASP B 1 52 ? -17.141 -30.5 -8.422 1 97.75 52 ASP B CA 1
ATOM 2507 C C . ASP B 1 52 ? -17.453 -29.062 -8.836 1 97.75 52 ASP B C 1
ATOM 2509 O O . ASP B 1 52 ? -18.281 -28.391 -8.211 1 97.75 52 ASP B O 1
ATOM 2513 N N . LYS B 1 53 ? -16.797 -28.609 -9.836 1 96.5 53 LYS B N 1
ATOM 2514 C CA . LYS B 1 53 ? -17.125 -27.375 -10.547 1 96.5 53 LYS B CA 1
ATOM 2515 C C . LYS B 1 53 ? -17.609 -27.672 -11.961 1 96.5 53 LYS B C 1
ATOM 2517 O O . LYS B 1 53 ? -17.328 -28.734 -12.516 1 96.5 53 LYS B O 1
ATOM 2522 N N . PRO B 1 54 ? -18.359 -26.797 -12.508 1 96.06 54 PRO B N 1
ATOM 2523 C CA . PRO B 1 54 ? -18.938 -27.078 -13.82 1 96.06 54 PRO B CA 1
ATOM 2524 C C . PRO B 1 54 ? -17.969 -26.797 -14.969 1 96.06 54 PRO B C 1
ATOM 2526 O O . PRO B 1 54 ? -18.344 -26.141 -15.945 1 96.06 54 PRO B O 1
ATOM 2529 N N . TYR B 1 55 ? -16.812 -27.234 -14.867 1 96.56 55 TYR B N 1
ATOM 2530 C CA . TYR B 1 55 ? -15.789 -27.047 -15.891 1 96.56 55 TYR B CA 1
ATOM 2531 C C . TYR B 1 55 ? -15.016 -28.328 -16.125 1 96.56 55 TYR B C 1
ATOM 2533 O O . TYR B 1 55 ? -14.969 -29.203 -15.266 1 96.56 55 TYR B O 1
ATOM 2541 N N . ARG B 1 56 ? -14.57 -28.469 -17.297 1 97.31 56 ARG B N 1
ATOM 2542 C CA . ARG B 1 56 ? -13.648 -29.531 -17.672 1 97.31 56 ARG B CA 1
ATOM 2543 C C . ARG B 1 56 ? -12.383 -28.969 -18.297 1 97.31 56 ARG B C 1
ATOM 2545 O O . ARG B 1 56 ? -12.406 -27.891 -18.906 1 97.31 56 ARG B O 1
ATOM 2552 N N . ILE B 1 57 ? -11.32 -29.625 -18.094 1 97.69 57 ILE B N 1
ATOM 2553 C CA . ILE B 1 57 ? -10.055 -29.234 -18.719 1 97.69 57 ILE B CA 1
ATOM 2554 C C . ILE B 1 57 ? -9.445 -30.438 -19.438 1 97.69 57 ILE B C 1
ATOM 2556 O O . ILE B 1 57 ? -9.766 -31.578 -19.125 1 97.69 57 ILE B O 1
ATOM 2560 N N . PRO B 1 58 ? -8.609 -30.156 -20.484 1 97.25 58 PRO B N 1
ATOM 2561 C CA . PRO B 1 58 ? -7.867 -31.281 -21.078 1 97.25 58 PRO B CA 1
ATOM 2562 C C . PRO B 1 58 ? -7 -32 -20.062 1 97.25 58 PRO B C 1
ATOM 2564 O O . PRO B 1 58 ? -6.41 -31.391 -19.172 1 97.25 58 PRO B O 1
ATOM 2567 N N . ASP B 1 59 ? -7.074 -33.25 -20.203 1 97.5 59 ASP B N 1
ATOM 2568 C CA . ASP B 1 59 ? -6.145 -34.031 -19.375 1 97.5 59 ASP B CA 1
ATOM 2569 C C . ASP B 1 59 ? -4.695 -33.688 -19.734 1 97.5 59 ASP B C 1
ATOM 2571 O O . ASP B 1 59 ? -4.391 -33.438 -20.906 1 97.5 59 ASP B O 1
ATOM 2575 N N . PHE B 1 60 ? -3.861 -33.688 -18.766 1 97.75 60 PHE B N 1
ATOM 2576 C CA . PHE B 1 60 ? -2.461 -33.344 -19 1 97.75 60 PHE B CA 1
ATOM 2577 C C . PHE B 1 60 ? -1.553 -34.094 -18.031 1 97.75 60 PHE B C 1
ATOM 2579 O O . PHE B 1 60 ? -2.021 -34.656 -17.047 1 97.75 60 PHE B O 1
ATOM 2586 N N . LYS B 1 61 ? -0.357 -34.219 -18.391 1 97.38 61 LYS B N 1
ATOM 2587 C CA . LYS B 1 61 ? 0.72 -34.75 -17.562 1 97.38 61 LYS B CA 1
ATOM 2588 C C . LYS B 1 61 ? 1.922 -33.812 -17.547 1 97.38 61 LYS B C 1
ATOM 2590 O O . LYS B 1 61 ? 2.375 -33.344 -18.609 1 97.38 61 LYS B O 1
ATOM 2595 N N . LEU B 1 62 ? 2.363 -33.531 -16.344 1 98 62 LEU B N 1
ATOM 2596 C CA . LEU B 1 62 ? 3.559 -32.688 -16.234 1 98 62 LEU B CA 1
ATOM 2597 C C . LEU B 1 62 ? 4.816 -33.5 -16.5 1 98 62 LEU B C 1
ATOM 2599 O O . LEU B 1 62 ? 4.812 -34.719 -16.297 1 98 62 LEU B O 1
ATOM 2603 N N . HIS B 1 63 ? 5.84 -32.812 -16.938 1 97.75 63 HIS B N 1
ATOM 2604 C CA . HIS B 1 63 ? 7.156 -33.438 -16.906 1 97.75 63 HIS B CA 1
ATOM 2605 C C . HIS B 1 63 ? 7.59 -33.75 -15.477 1 97.75 63 HIS B C 1
ATOM 2607 O O . HIS B 1 63 ? 7.363 -32.938 -14.57 1 97.75 63 HIS B O 1
ATOM 2613 N N . PRO B 1 64 ? 8.18 -34.875 -15.383 1 95.88 64 PRO B N 1
ATOM 2614 C CA . PRO B 1 64 ? 8.617 -35.25 -14.031 1 95.88 64 PRO B CA 1
ATOM 2615 C C . PRO B 1 64 ? 9.695 -34.312 -13.484 1 95.88 64 PRO B C 1
ATOM 2617 O O . PRO B 1 64 ? 10.656 -34 -14.18 1 95.88 64 PRO B O 1
ATOM 2620 N N . VAL B 1 65 ? 9.469 -33.906 -12.234 1 93.81 65 VAL B N 1
ATOM 2621 C CA . VAL B 1 65 ? 10.422 -33.062 -11.547 1 93.81 65 VAL B CA 1
ATOM 2622 C C . VAL B 1 65 ? 11.219 -33.875 -10.523 1 93.81 65 VAL B C 1
ATOM 2624 O O . VAL B 1 65 ? 10.641 -34.562 -9.688 1 93.81 65 VAL B O 1
ATOM 2627 N N . SER B 1 66 ? 12.555 -33.719 -10.562 1 91.12 66 SER B N 1
ATOM 2628 C CA . SER B 1 66 ? 13.391 -34.531 -9.672 1 91.12 66 SER B CA 1
ATOM 2629 C C . SER B 1 66 ? 14.008 -33.656 -8.57 1 91.12 66 SER B C 1
ATOM 2631 O O . SER B 1 66 ? 14.289 -34.156 -7.477 1 91.12 66 SER B O 1
ATOM 2633 N N . VAL B 1 67 ? 14.234 -32.469 -8.922 1 90.56 67 VAL B N 1
ATOM 2634 C CA . VAL B 1 67 ? 14.867 -31.578 -7.945 1 90.56 67 VAL B CA 1
ATOM 2635 C C . VAL B 1 67 ? 14.195 -30.203 -7.969 1 90.56 67 VAL B C 1
ATOM 2637 O O . VAL B 1 67 ? 13.586 -29.828 -8.969 1 90.56 67 VAL B O 1
ATOM 2640 N N . ALA B 1 68 ? 14.406 -29.594 -6.84 1 90.06 68 ALA B N 1
ATOM 2641 C CA . ALA B 1 68 ? 13.875 -28.234 -6.758 1 90.06 68 ALA B CA 1
ATOM 2642 C C . ALA B 1 68 ? 14.68 -27.281 -7.625 1 90.06 68 ALA B C 1
ATOM 2644 O O . ALA B 1 68 ? 15.836 -27.562 -7.953 1 90.06 68 ALA B O 1
ATOM 2645 N N . ASN B 1 69 ? 14.094 -26.266 -8.109 1 90.25 69 ASN B N 1
ATOM 2646 C CA . ASN B 1 69 ? 14.711 -25.156 -8.82 1 90.25 69 ASN B CA 1
ATOM 2647 C C . ASN B 1 69 ? 15.242 -25.578 -10.188 1 90.25 69 ASN B C 1
ATOM 2649 O O . ASN B 1 69 ? 16.281 -25.094 -10.625 1 90.25 69 ASN B O 1
ATOM 2653 N N . ASP B 1 70 ? 14.664 -26.641 -10.695 1 93.56 70 ASP B N 1
ATOM 2654 C CA . ASP B 1 70 ? 14.852 -26.906 -12.117 1 93.56 70 ASP B CA 1
ATOM 2655 C C . ASP B 1 70 ? 14.008 -25.953 -12.969 1 93.56 70 ASP B C 1
ATOM 2657 O O . ASP B 1 70 ? 12.906 -26.312 -13.391 1 93.56 70 ASP B O 1
ATOM 2661 N N . TYR B 1 71 ? 14.547 -24.875 -13.273 1 93.56 71 TYR B N 1
ATOM 2662 C CA . TYR B 1 71 ? 13.797 -23.766 -13.859 1 93.56 71 TYR B CA 1
ATOM 2663 C C . TYR B 1 71 ? 13.406 -24.078 -15.297 1 93.56 71 TYR B C 1
ATOM 2665 O O . TYR B 1 71 ? 12.383 -23.594 -15.789 1 93.56 71 TYR B O 1
ATOM 2673 N N . VAL B 1 72 ? 14.242 -24.891 -15.969 1 94.56 72 VAL B N 1
ATOM 2674 C CA . VAL B 1 72 ? 13.906 -25.297 -17.328 1 94.56 72 VAL B CA 1
ATOM 2675 C C . VAL B 1 72 ? 12.633 -26.141 -17.297 1 94.56 72 VAL B C 1
ATOM 2677 O O . VAL B 1 72 ? 11.703 -25.906 -18.078 1 94.56 72 VAL B O 1
ATOM 2680 N N . LEU B 1 73 ? 12.641 -27.016 -16.453 1 95.88 73 LEU B N 1
ATOM 2681 C CA . LEU B 1 73 ? 11.484 -27.906 -16.328 1 95.88 73 LEU B CA 1
ATOM 2682 C C . LEU B 1 73 ? 10.273 -27.141 -15.812 1 95.88 73 LEU B C 1
ATOM 2684 O O . LEU B 1 73 ? 9.141 -27.406 -16.234 1 95.88 73 LEU B O 1
ATOM 2688 N N . GLU B 1 74 ? 10.477 -26.266 -14.906 1 96.19 74 GLU B N 1
ATOM 2689 C CA . GLU B 1 74 ? 9.383 -25.438 -14.398 1 96.19 74 GLU B CA 1
ATOM 2690 C C . GLU B 1 74 ? 8.75 -24.609 -15.516 1 96.19 74 GLU B C 1
ATOM 2692 O O . GLU B 1 74 ? 7.527 -24.438 -15.555 1 96.19 74 GLU B O 1
ATOM 2697 N N . TYR B 1 75 ? 9.609 -24.156 -16.391 1 97.75 75 TYR B N 1
ATOM 2698 C CA . TYR B 1 75 ? 9.125 -23.406 -17.531 1 97.75 75 TYR B CA 1
ATOM 2699 C C . TYR B 1 75 ? 8.234 -24.266 -18.422 1 97.75 75 TYR B C 1
ATOM 2701 O O . TYR B 1 75 ? 7.129 -23.875 -18.797 1 97.75 75 TYR B O 1
ATOM 2709 N N . GLU B 1 76 ? 8.68 -25.438 -18.75 1 98.25 76 GLU B N 1
ATOM 2710 C CA . GLU B 1 76 ? 7.93 -26.344 -19.609 1 98.25 76 GLU B CA 1
ATOM 2711 C C . GLU B 1 76 ? 6.621 -26.781 -18.953 1 98.25 76 GLU B C 1
ATOM 2713 O O . GLU B 1 76 ? 5.574 -26.812 -19.609 1 98.25 76 GLU B O 1
ATOM 2718 N N . ASN B 1 77 ? 6.703 -27.078 -17.734 1 98.44 77 ASN B N 1
ATOM 2719 C CA . ASN B 1 77 ? 5.5 -27.469 -17.016 1 98.44 77 ASN B CA 1
ATOM 2720 C C . ASN B 1 77 ? 4.535 -26.297 -16.859 1 98.44 77 ASN B C 1
ATOM 2722 O O . ASN B 1 77 ? 3.318 -26.484 -16.875 1 98.44 77 ASN B O 1
ATOM 2726 N N . GLY B 1 78 ? 5.082 -25.062 -16.688 1 98.19 78 GLY B N 1
ATOM 2727 C CA . GLY B 1 78 ? 4.242 -23.875 -16.688 1 98.19 78 GLY B CA 1
ATOM 2728 C C . GLY B 1 78 ? 3.443 -23.719 -17.969 1 98.19 78 GLY B C 1
ATOM 2729 O O . GLY B 1 78 ? 2.266 -23.359 -17.938 1 98.19 78 GLY B O 1
ATOM 2730 N N . LYS B 1 79 ? 4.074 -24.047 -19.062 1 97.62 79 LYS B N 1
ATOM 2731 C CA . LYS B 1 79 ? 3.4 -23.969 -20.359 1 97.62 79 LYS B CA 1
ATOM 2732 C C . LYS B 1 79 ? 2.287 -25 -20.453 1 97.62 79 LYS B C 1
ATOM 2734 O O . LYS B 1 79 ? 1.206 -24.719 -20.969 1 97.62 79 LYS B O 1
ATOM 2739 N N . ILE B 1 80 ? 2.568 -26.156 -19.969 1 98.25 80 ILE B N 1
ATOM 2740 C CA . ILE B 1 80 ? 1.562 -27.219 -19.969 1 98.25 80 ILE B CA 1
ATOM 2741 C C . ILE B 1 80 ? 0.342 -26.766 -19.172 1 98.25 80 ILE B C 1
ATOM 2743 O O . ILE B 1 80 ? -0.792 -26.859 -19.641 1 98.25 80 ILE B O 1
ATOM 2747 N N . LEU B 1 81 ? 0.603 -26.234 -18.016 1 98.38 81 LEU B N 1
ATOM 2748 C CA . LEU B 1 81 ? -0.484 -25.766 -17.172 1 98.38 81 LEU B CA 1
ATOM 2749 C C . LEU B 1 81 ? -1.264 -24.641 -17.859 1 98.38 81 LEU B C 1
ATOM 2751 O O . LEU B 1 81 ? -2.496 -24.672 -17.891 1 98.38 81 LEU B O 1
ATOM 2755 N N . TYR B 1 82 ? -0.527 -23.703 -18.359 1 97.38 82 TYR B N 1
ATOM 2756 C CA . TYR B 1 82 ? -1.165 -22.578 -19.031 1 97.38 82 TYR B CA 1
ATOM 2757 C C . TYR B 1 82 ? -2.092 -23.062 -20.141 1 97.38 82 TYR B C 1
ATOM 2759 O O . TYR B 1 82 ? -3.26 -22.672 -20.203 1 97.38 82 TYR B O 1
ATOM 2767 N N . ASN B 1 83 ? -1.635 -23.953 -20.984 1 96.75 83 ASN B N 1
ATOM 2768 C CA . ASN B 1 83 ? -2.4 -24.438 -22.125 1 96.75 83 ASN B CA 1
ATOM 2769 C C . ASN B 1 83 ? -3.615 -25.25 -21.688 1 96.75 83 ASN B C 1
ATOM 2771 O O . ASN B 1 83 ? -4.664 -25.203 -22.328 1 96.75 83 ASN B O 1
ATOM 2775 N N . SER B 1 84 ? -3.477 -25.906 -20.625 1 97.62 84 SER B N 1
ATOM 2776 C CA . SER B 1 84 ? -4.551 -26.766 -20.141 1 97.62 84 SER B CA 1
ATOM 2777 C C . SER B 1 84 ? -5.617 -25.969 -19.406 1 97.62 84 SER B C 1
ATOM 2779 O O . SER B 1 84 ? -6.785 -26.375 -19.375 1 97.62 84 SER B O 1
ATOM 2781 N N . LEU B 1 85 ? -5.211 -24.781 -18.844 1 97.69 85 LEU B N 1
ATOM 2782 C CA . LEU B 1 85 ? -6.094 -24.094 -17.906 1 97.69 85 LEU B CA 1
ATOM 2783 C C . LEU B 1 85 ? -6.609 -22.797 -18.5 1 97.69 85 LEU B C 1
ATOM 2785 O O . LEU B 1 85 ? -7.477 -22.141 -17.922 1 97.69 85 LEU B O 1
ATOM 2789 N N . LYS B 1 86 ? -6.172 -22.359 -19.641 1 93.25 86 LYS B N 1
ATOM 2790 C CA . LYS B 1 86 ? -6.355 -21 -20.172 1 93.25 86 LYS B CA 1
ATOM 2791 C C . LYS B 1 86 ? -7.832 -20.719 -20.438 1 93.25 86 LYS B C 1
ATOM 2793 O O . LYS B 1 86 ? -8.234 -19.562 -20.531 1 93.25 86 LYS B O 1
ATOM 2798 N N . GLU B 1 87 ? -8.672 -21.797 -20.484 1 92.81 87 GLU B N 1
ATOM 2799 C CA . GLU B 1 87 ? -10.086 -21.578 -20.781 1 92.81 87 GLU B CA 1
ATOM 2800 C C . GLU B 1 87 ? -10.906 -21.453 -19.5 1 92.81 87 GLU B C 1
ATOM 2802 O O . GLU B 1 87 ? -12.102 -21.172 -19.547 1 92.81 87 GLU B O 1
ATOM 2807 N N . LEU B 1 88 ? -10.305 -21.672 -18.375 1 95.75 88 LEU B N 1
ATOM 2808 C CA . LEU B 1 88 ? -11.016 -21.578 -17.109 1 95.75 88 LEU B CA 1
ATOM 2809 C C . LEU B 1 88 ? -11.25 -20.125 -16.719 1 95.75 88 LEU B C 1
ATOM 2811 O O . LEU B 1 88 ? -10.438 -19.25 -17.047 1 95.75 88 LEU B O 1
ATOM 2815 N N . PRO B 1 89 ? -12.32 -19.891 -16.031 1 91.69 89 PRO B N 1
ATOM 2816 C CA . PRO B 1 89 ? -12.562 -18.516 -15.594 1 91.69 89 PRO B CA 1
ATOM 2817 C C . PRO B 1 89 ? -11.531 -18.047 -14.562 1 91.69 89 PRO B C 1
ATOM 2819 O O . PRO B 1 89 ? -11.094 -18.828 -13.719 1 91.69 89 PRO B O 1
ATOM 2822 N N . PRO B 1 90 ? -11.25 -16.781 -14.531 1 86.62 90 PRO B N 1
ATOM 2823 C CA . PRO B 1 90 ? -10.219 -16.219 -13.656 1 86.62 90 PRO B CA 1
ATOM 2824 C C . PRO B 1 90 ? -10.508 -16.469 -12.18 1 86.62 90 PRO B C 1
ATOM 2826 O O . PRO B 1 90 ? -9.578 -16.641 -11.383 1 86.62 90 PRO B O 1
ATOM 2829 N N . TYR B 1 91 ? -11.758 -16.453 -11.836 1 87.44 91 TYR B N 1
ATOM 2830 C CA . TYR B 1 91 ? -12.062 -16.625 -10.422 1 87.44 91 TYR B CA 1
ATOM 2831 C C . TYR B 1 91 ? -11.609 -17.984 -9.922 1 87.44 91 TYR B C 1
ATOM 2833 O O . TYR B 1 91 ? -11.242 -18.141 -8.758 1 87.44 91 TYR B O 1
ATOM 2841 N N . LEU B 1 92 ? -11.648 -19 -10.742 1 93.19 92 LEU B N 1
ATOM 2842 C CA . LEU B 1 92 ? -11.18 -20.328 -10.375 1 93.19 92 LEU B CA 1
ATOM 2843 C C . LEU B 1 92 ? -9.656 -20.344 -10.258 1 93.19 92 LEU B C 1
ATOM 2845 O O . LEU B 1 92 ? -9.109 -20.938 -9.328 1 93.19 92 LEU B O 1
ATOM 2849 N N . LEU B 1 93 ? -9.016 -19.641 -11.148 1 93.44 93 LEU B N 1
ATOM 2850 C CA . LEU B 1 93 ? -7.559 -19.578 -11.18 1 93.44 93 LEU B CA 1
ATOM 2851 C C . LEU B 1 93 ? -7.023 -18.75 -10.016 1 93.44 93 LEU B C 1
ATOM 2853 O O . LEU B 1 93 ? -5.852 -18.875 -9.648 1 93.44 93 LEU B O 1
ATOM 2857 N N . GLY B 1 94 ? -7.887 -17.984 -9.477 1 92.12 94 GLY B N 1
ATOM 2858 C CA . GLY B 1 94 ? -7.539 -17.188 -8.305 1 92.12 94 GLY B CA 1
ATOM 2859 C C . GLY B 1 94 ? -7.949 -17.844 -7 1 92.12 94 GLY B C 1
ATOM 2860 O O . GLY B 1 94 ? -7.859 -17.234 -5.934 1 92.12 94 GLY B O 1
ATOM 2861 N N . ASP B 1 95 ? -8.391 -19.016 -7.016 1 93.19 95 ASP B N 1
ATOM 2862 C CA . ASP B 1 95 ? -8.828 -19.781 -5.844 1 93.19 95 ASP B CA 1
ATOM 2863 C C . ASP B 1 95 ? -7.777 -20.812 -5.445 1 93.19 95 ASP B C 1
ATOM 2865 O O . ASP B 1 95 ? -7.52 -21.766 -6.188 1 93.19 95 ASP B O 1
ATOM 2869 N N . ILE B 1 96 ? -7.23 -20.641 -4.215 1 96.62 96 ILE B N 1
ATOM 2870 C CA . ILE B 1 96 ? -6.195 -21.547 -3.742 1 96.62 96 ILE B CA 1
ATOM 2871 C C . ILE B 1 96 ? -6.742 -22.969 -3.699 1 96.62 96 ILE B C 1
ATOM 2873 O O . ILE B 1 96 ? -5.996 -23.938 -3.898 1 96.62 96 ILE B O 1
ATOM 2877 N N . ARG B 1 97 ? -8.016 -23.172 -3.535 1 97.06 97 ARG B N 1
ATOM 2878 C CA . ARG B 1 97 ? -8.656 -24.469 -3.428 1 97.06 97 ARG B CA 1
ATOM 2879 C C . ARG B 1 97 ? -8.523 -25.25 -4.73 1 97.06 97 ARG B C 1
ATOM 2881 O O . ARG B 1 97 ? -8.422 -26.484 -4.719 1 97.06 97 ARG B O 1
ATOM 2888 N N . PHE B 1 98 ? -8.586 -24.562 -5.711 1 98.19 98 PHE B N 1
ATOM 2889 C CA . PHE B 1 98 ? -8.398 -25.188 -7.023 1 98.19 98 PHE B CA 1
ATOM 2890 C C . PHE B 1 98 ? -6.996 -25.766 -7.148 1 98.19 98 PHE B C 1
ATOM 2892 O O . PHE B 1 98 ? -6.832 -26.922 -7.566 1 98.19 98 PHE B O 1
ATOM 2899 N N . TRP B 1 99 ? -6.039 -25 -6.832 1 98.19 99 TRP B N 1
ATOM 2900 C CA . TRP B 1 99 ? -4.648 -25.422 -6.984 1 98.19 99 TRP B CA 1
ATOM 2901 C C . TRP B 1 99 ? -4.312 -26.562 -6.043 1 98.19 99 TRP B C 1
ATOM 2903 O O . TRP B 1 99 ? -3.533 -27.453 -6.391 1 98.19 99 TRP B O 1
ATOM 2913 N N . VAL B 1 100 ? -4.902 -26.516 -4.883 1 97.69 100 VAL B N 1
ATOM 2914 C CA . VAL B 1 100 ? -4.707 -27.625 -3.947 1 97.69 100 VAL B CA 1
ATOM 2915 C C . VAL B 1 100 ? -5.293 -28.906 -4.531 1 97.69 100 VAL B C 1
ATOM 2917 O O . VAL B 1 100 ? -4.652 -29.953 -4.488 1 97.69 100 VAL B O 1
ATOM 2920 N N . TRP B 1 101 ? -6.457 -28.828 -5.035 1 98.5 101 TRP B N 1
ATOM 2921 C CA . TRP B 1 101 ? -7.035 -29.984 -5.707 1 98.5 101 TRP B CA 1
ATOM 2922 C C . TRP B 1 101 ? -6.121 -30.484 -6.82 1 98.5 101 TRP B C 1
ATOM 2924 O O . TRP B 1 101 ? -5.871 -31.688 -6.93 1 98.5 101 TRP B O 1
ATOM 2934 N N . LEU B 1 102 ? -5.648 -29.562 -7.598 1 98.31 102 LEU B N 1
ATOM 2935 C CA . LEU B 1 102 ? -4.824 -29.922 -8.742 1 98.31 102 LEU B CA 1
ATOM 2936 C C . LEU B 1 102 ? -3.557 -30.656 -8.297 1 98.31 102 LEU B C 1
ATOM 2938 O O . LEU B 1 102 ? -3.102 -31.578 -8.969 1 98.31 102 LEU B O 1
ATOM 2942 N N . ILE B 1 103 ? -3 -30.188 -7.254 1 98 103 ILE B N 1
ATOM 2943 C CA . ILE B 1 103 ? -1.818 -30.828 -6.695 1 98 103 ILE B CA 1
ATOM 2944 C C . ILE B 1 103 ? -2.137 -32.281 -6.363 1 98 103 ILE B C 1
ATOM 2946 O O . ILE B 1 103 ? -1.438 -33.188 -6.809 1 98 103 ILE B O 1
ATOM 2950 N N . PHE B 1 104 ? -3.158 -32.562 -5.691 1 97.44 104 PHE B N 1
ATOM 2951 C CA . PHE B 1 104 ? -3.488 -33.906 -5.23 1 97.44 104 PHE B CA 1
ATOM 2952 C C . PHE B 1 104 ? -3.922 -34.781 -6.398 1 97.44 104 PHE B C 1
ATOM 2954 O O . PHE B 1 104 ? -3.648 -36 -6.406 1 97.44 104 PHE B O 1
ATOM 2961 N N . GLU B 1 105 ? -4.531 -34.156 -7.34 1 94.88 105 GLU B N 1
ATOM 2962 C CA . GLU B 1 105 ? -5.148 -34.938 -8.414 1 94.88 105 GLU B CA 1
ATOM 2963 C C . GLU B 1 105 ? -4.148 -35.219 -9.531 1 94.88 105 GLU B C 1
ATOM 2965 O O . GLU B 1 105 ? -4.117 -36.312 -10.086 1 94.88 105 GLU B O 1
ATOM 2970 N N . LYS B 1 106 ? -3.344 -34.188 -9.875 1 95.56 106 LYS B N 1
ATOM 2971 C CA . LYS B 1 106 ? -2.645 -34.25 -11.156 1 95.56 106 LYS B CA 1
ATOM 2972 C C . LYS B 1 106 ? -1.136 -34.125 -10.969 1 95.56 106 LYS B C 1
ATOM 2974 O O . LYS B 1 106 ? -0.358 -34.531 -11.828 1 95.56 106 LYS B O 1
ATOM 2979 N N . ALA B 1 107 ? -0.71 -33.562 -9.836 1 97.56 107 ALA B N 1
ATOM 2980 C CA . ALA B 1 107 ? 0.689 -33.156 -9.844 1 97.56 107 ALA B CA 1
ATOM 2981 C C . ALA B 1 107 ? 1.3 -33.25 -8.445 1 97.56 107 ALA B C 1
ATOM 2983 O O . ALA B 1 107 ? 2.045 -32.375 -8.016 1 97.56 107 ALA B O 1
ATOM 2984 N N . TYR B 1 108 ? 0.985 -34.312 -7.754 1 97.38 108 TYR B N 1
ATOM 2985 C CA . TYR B 1 108 ? 1.382 -34.469 -6.359 1 97.38 108 TYR B CA 1
ATOM 2986 C C . TYR B 1 108 ? 2.895 -34.594 -6.234 1 97.38 108 TYR B C 1
ATOM 2988 O O . TYR B 1 108 ? 3.539 -33.75 -5.598 1 97.38 108 TYR B O 1
ATOM 2996 N N . LYS B 1 109 ? 3.461 -35.531 -6.902 1 95.88 109 LYS B N 1
ATOM 2997 C CA . LYS B 1 109 ? 4.891 -35.812 -6.816 1 95.88 109 LYS B CA 1
ATOM 2998 C C . LYS B 1 109 ? 5.707 -34.625 -7.344 1 95.88 109 LYS B C 1
ATOM 3000 O O . LYS B 1 109 ? 6.668 -34.188 -6.699 1 95.88 109 LYS B O 1
ATOM 3005 N N . GLU B 1 110 ? 5.309 -34.094 -8.477 1 96.44 110 GLU B N 1
ATOM 3006 C CA . GLU B 1 110 ? 6.004 -32.969 -9.078 1 96.44 110 GLU B CA 1
ATOM 3007 C C . GLU B 1 110 ? 5.984 -31.766 -8.148 1 96.44 110 GLU B C 1
ATOM 3009 O O . GLU B 1 110 ? 6.988 -31.062 -8.008 1 96.44 110 GLU B O 1
ATOM 3014 N N . SER B 1 111 ? 4.836 -31.547 -7.496 1 96.62 111 SER B N 1
ATOM 3015 C CA . SER B 1 111 ? 4.684 -30.406 -6.598 1 96.62 111 SER B CA 1
ATOM 3016 C C . SER B 1 111 ? 5.633 -30.516 -5.41 1 96.62 111 SER B C 1
ATOM 3018 O O . SER B 1 111 ? 6.312 -29.547 -5.07 1 96.62 111 SER B O 1
ATOM 3020 N N . LEU B 1 112 ? 5.695 -31.625 -4.824 1 95.56 112 LEU B N 1
ATOM 3021 C CA . LEU B 1 112 ? 6.582 -31.828 -3.682 1 95.56 112 LEU B CA 1
ATOM 3022 C C . LEU B 1 112 ? 8.039 -31.641 -4.086 1 95.56 112 LEU B C 1
ATOM 3024 O O . LEU B 1 112 ? 8.82 -31.031 -3.354 1 95.56 112 LEU B O 1
ATOM 3028 N N . ASN B 1 113 ? 8.359 -32.094 -5.219 1 94.81 113 ASN B N 1
ATOM 3029 C CA . ASN B 1 113 ? 9.742 -32.031 -5.684 1 94.81 113 ASN B CA 1
ATOM 3030 C C . ASN B 1 113 ? 10.125 -30.594 -6.059 1 94.81 113 ASN B C 1
ATOM 3032 O O . ASN B 1 113 ? 11.312 -30.266 -6.113 1 94.81 113 ASN B O 1
ATOM 3036 N N . MET B 1 114 ? 9.172 -29.75 -6.285 1 94.69 114 MET B N 1
ATOM 3037 C CA . MET B 1 114 ? 9.438 -28.359 -6.641 1 94.69 114 MET B CA 1
ATOM 3038 C C . MET B 1 114 ? 9.703 -27.531 -5.395 1 94.69 114 MET B C 1
ATOM 3040 O O . MET B 1 114 ? 10.18 -26.391 -5.492 1 94.69 114 MET B O 1
ATOM 3044 N N . MET B 1 115 ? 9.414 -28.062 -4.297 1 93 115 MET B N 1
ATOM 3045 C CA . MET B 1 115 ? 9.609 -27.328 -3.053 1 93 115 MET B CA 1
ATOM 3046 C C . MET B 1 115 ? 11.086 -27.25 -2.695 1 93 115 MET B C 1
ATOM 3048 O O . MET B 1 115 ? 11.82 -28.234 -2.832 1 93 115 MET B O 1
ATOM 3052 N N . GLN B 1 116 ? 11.531 -26.047 -2.287 1 80.88 116 GLN B N 1
ATOM 3053 C CA . GLN B 1 116 ? 12.93 -25.828 -1.932 1 80.88 116 GLN B CA 1
ATOM 3054 C C . GLN B 1 116 ? 13.219 -26.297 -0.507 1 80.88 116 GLN B C 1
ATOM 3056 O O . GLN B 1 116 ? 14.328 -26.734 -0.203 1 80.88 116 GLN B O 1
ATOM 3061 N N . SER B 1 117 ? 12.359 -26.031 0.381 1 76.88 117 SER B N 1
ATOM 3062 C CA . SER B 1 117 ? 12.547 -26.422 1.775 1 76.88 117 SER B CA 1
ATOM 3063 C C . SER B 1 117 ? 11.406 -27.312 2.256 1 76.88 117 SER B C 1
ATOM 3065 O O . SER B 1 117 ? 10.234 -26.969 2.117 1 76.88 117 SER B O 1
ATOM 3067 N N . LEU B 1 118 ? 11.852 -28.5 2.762 1 77 118 LEU B N 1
ATOM 3068 C CA . LEU B 1 118 ? 10.852 -29.469 3.23 1 77 118 LEU B CA 1
ATOM 3069 C C . LEU B 1 118 ? 10.914 -29.609 4.746 1 77 118 LEU B C 1
ATOM 3071 O O . LEU B 1 118 ? 10.273 -30.5 5.312 1 77 118 LEU B O 1
ATOM 3075 N N . ASP B 1 119 ? 11.609 -28.703 5.355 1 81.19 119 ASP B N 1
ATOM 3076 C CA . ASP B 1 119 ? 11.828 -28.891 6.785 1 81.19 119 ASP B CA 1
ATOM 3077 C C . ASP B 1 119 ? 10.852 -28.062 7.605 1 81.19 119 ASP B C 1
ATOM 3079 O O . ASP B 1 119 ? 10.445 -28.469 8.695 1 81.19 119 ASP B O 1
ATOM 3083 N N . LYS B 1 120 ? 10.398 -27.016 7 1 87.25 120 LYS B N 1
ATOM 3084 C CA . LYS B 1 120 ? 9.57 -26.109 7.785 1 87.25 120 LYS B CA 1
ATOM 3085 C C . LYS B 1 120 ? 8.094 -26.281 7.449 1 87.25 120 LYS B C 1
ATOM 3087 O O . LYS B 1 120 ? 7.727 -26.406 6.281 1 87.25 120 LYS B O 1
ATOM 3092 N N . GLU B 1 121 ? 7.34 -26.266 8.508 1 89.06 121 GLU B N 1
ATOM 3093 C CA . GLU B 1 121 ? 5.887 -26.328 8.352 1 89.06 121 GLU B CA 1
ATOM 3094 C C . GLU B 1 121 ? 5.375 -25.203 7.461 1 89.06 121 GLU B C 1
ATOM 3096 O O . GLU B 1 121 ? 4.469 -25.406 6.648 1 89.06 121 GLU B O 1
ATOM 3101 N N . SER B 1 122 ? 5.949 -24.109 7.633 1 89.88 122 SER B N 1
ATOM 3102 C CA . SER B 1 122 ? 5.523 -22.938 6.867 1 89.88 122 SER B CA 1
ATOM 3103 C C . SER B 1 122 ? 5.73 -23.156 5.371 1 89.88 122 SER B C 1
ATOM 3105 O O . SER B 1 122 ? 4.992 -22.594 4.555 1 89.88 122 SER B O 1
ATOM 3107 N N . SER B 1 123 ? 6.695 -23.969 5.016 1 91.56 123 SER B N 1
ATOM 3108 C CA . SER B 1 123 ? 6.945 -24.25 3.604 1 91.56 123 SER B CA 1
ATOM 3109 C C . SER B 1 123 ? 5.789 -25.016 2.98 1 91.56 123 SER B C 1
ATOM 3111 O O . SER B 1 123 ? 5.355 -24.703 1.868 1 91.56 123 SER B O 1
ATOM 3113 N N . TYR B 1 124 ? 5.277 -25.953 3.734 1 92.44 124 TYR B N 1
ATOM 3114 C CA . TYR B 1 124 ? 4.156 -26.734 3.24 1 92.44 124 TYR B CA 1
ATOM 3115 C C . TYR B 1 124 ? 2.889 -25.891 3.162 1 92.44 124 TYR B C 1
ATOM 3117 O O . TYR B 1 124 ? 2.145 -25.969 2.182 1 92.44 124 TYR B O 1
ATOM 3125 N N . LEU B 1 125 ? 2.754 -25.125 4.152 1 92.81 125 LEU B N 1
ATOM 3126 C CA . LEU B 1 125 ? 1.586 -24.25 4.176 1 92.81 125 LEU B CA 1
ATOM 3127 C C . LEU B 1 125 ? 1.617 -23.266 3.012 1 92.81 125 LEU B C 1
ATOM 3129 O O . LEU B 1 125 ? 0.649 -23.172 2.256 1 92.81 125 LEU B O 1
ATOM 3133 N N . ASN B 1 126 ? 2.699 -22.641 2.807 1 92.5 126 ASN B N 1
ATOM 3134 C CA . ASN B 1 126 ? 2.818 -21.562 1.822 1 92.5 126 ASN B CA 1
ATOM 3135 C C . ASN B 1 126 ? 2.854 -22.109 0.398 1 92.5 126 ASN B C 1
ATOM 3137 O O . ASN B 1 126 ? 2.24 -21.547 -0.506 1 92.5 126 ASN B O 1
ATOM 3141 N N . GLN B 1 127 ? 3.477 -23.219 0.214 1 94.88 127 GLN B N 1
ATOM 3142 C CA . GLN B 1 127 ? 3.762 -23.656 -1.146 1 94.88 127 GLN B CA 1
ATOM 3143 C C . GLN B 1 127 ? 2.715 -24.656 -1.628 1 94.88 127 GLN B C 1
ATOM 3145 O O . GLN B 1 127 ? 2.6 -24.922 -2.828 1 94.88 127 GLN B O 1
ATOM 3150 N N . LEU B 1 128 ? 1.955 -25.203 -0.666 1 95.75 128 LEU B N 1
ATOM 3151 C CA . LEU B 1 128 ? 0.997 -26.203 -1.106 1 95.75 128 LEU B CA 1
ATOM 3152 C C . LEU B 1 128 ? -0.431 -25.781 -0.788 1 95.75 128 LEU B C 1
ATOM 3154 O O . LEU B 1 128 ? -1.341 -25.984 -1.595 1 95.75 128 LEU B O 1
ATOM 3158 N N . LEU B 1 129 ? -0.633 -25.109 0.353 1 94.56 129 LEU B N 1
ATOM 3159 C CA . LEU B 1 129 ? -1.997 -24.938 0.839 1 94.56 129 LEU B CA 1
ATOM 3160 C C . LEU B 1 129 ? -2.406 -23.469 0.794 1 94.56 129 LEU B C 1
ATOM 3162 O O . LEU B 1 129 ? -3.594 -23.141 0.885 1 94.56 129 LEU B O 1
ATOM 3166 N N . GLY B 1 130 ? -1.504 -22.5 0.707 1 90.69 130 GLY B N 1
ATOM 3167 C CA . GLY B 1 130 ? -1.822 -21.078 0.657 1 90.69 130 GLY B CA 1
ATOM 3168 C C . GLY B 1 130 ? -2.029 -20.469 2.029 1 90.69 130 GLY B C 1
ATOM 3169 O O . GLY B 1 130 ? -3.154 -20.422 2.531 1 90.69 130 GLY B O 1
ATOM 3170 N N . ALA B 1 131 ? -0.958 -19.906 2.703 1 79.44 131 ALA B N 1
ATOM 3171 C CA . ALA B 1 131 ? -1.038 -19.359 4.055 1 79.44 131 ALA B CA 1
ATOM 3172 C C . ALA B 1 131 ? -1.161 -17.844 4.02 1 79.44 131 ALA B C 1
ATOM 3174 O O . ALA B 1 131 ? -1.755 -17.234 4.914 1 79.44 131 ALA B O 1
ATOM 3175 N N . GLN B 1 132 ? -0.56 -17.203 3.041 1 72.88 132 GLN B N 1
ATOM 3176 C CA . GLN B 1 132 ? -0.456 -15.75 3.023 1 72.88 132 GLN B CA 1
ATOM 3177 C C . GLN B 1 132 ? -1.718 -15.109 2.447 1 72.88 132 GLN B C 1
ATOM 3179 O O . GLN B 1 132 ? -2.67 -15.812 2.102 1 72.88 132 GLN B O 1
ATOM 3184 N N . GLY B 1 133 ? -1.751 -13.836 2.518 1 68 133 GLY B N 1
ATOM 3185 C CA . GLY B 1 133 ? -2.881 -13.102 1.97 1 68 133 GLY B CA 1
ATOM 3186 C C . GLY B 1 133 ? -3.4 -13.695 0.672 1 68 133 GLY B C 1
ATOM 3187 O O . GLY B 1 133 ? -2.744 -14.539 0.059 1 68 133 GLY B O 1
ATOM 3188 N N . GLN B 1 134 ? -4.535 -13.344 0.25 1 77 134 GLN B N 1
ATOM 3189 C CA . GLN B 1 134 ? -5.312 -13.969 -0.814 1 77 134 GLN B CA 1
ATOM 3190 C C . GLN B 1 134 ? -4.488 -14.102 -2.094 1 77 134 GLN B C 1
ATOM 3192 O O . GLN B 1 134 ? -4.273 -15.203 -2.592 1 77 134 GLN B O 1
ATOM 3197 N N . ARG B 1 135 ? -3.842 -13.109 -2.475 1 82.44 135 ARG B N 1
ATOM 3198 C CA . ARG B 1 135 ? -3.164 -13.164 -3.76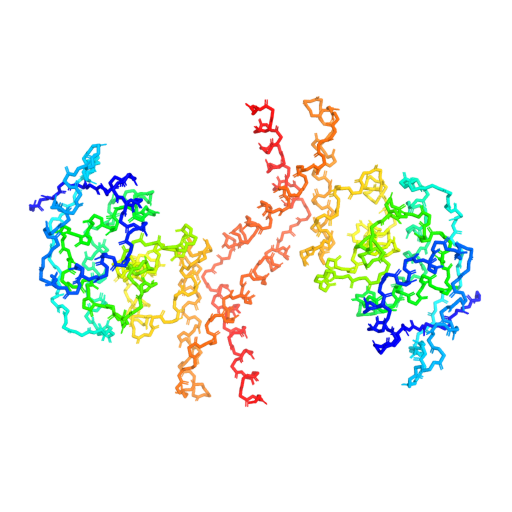6 1 82.44 135 ARG B CA 1
ATOM 3199 C C . ARG B 1 135 ? -1.769 -13.766 -3.625 1 82.44 135 ARG B C 1
ATOM 3201 O O . ARG B 1 135 ? -1.401 -14.68 -4.371 1 82.44 135 ARG B O 1
ATOM 3208 N N . ARG B 1 136 ? -1.016 -13.312 -2.67 1 86.19 136 ARG B N 1
ATOM 3209 C CA . ARG B 1 136 ? 0.331 -13.828 -2.445 1 86.19 136 ARG B CA 1
ATOM 3210 C C . ARG B 1 136 ? 0.3 -15.312 -2.1 1 86.19 136 ARG B C 1
ATOM 3212 O O . ARG B 1 136 ? 1.137 -16.078 -2.572 1 86.19 136 ARG B O 1
ATOM 3219 N N . GLY B 1 137 ? -0.693 -15.68 -1.359 1 88.69 137 GLY B N 1
ATOM 3220 C CA . GLY B 1 137 ? -0.835 -17.078 -0.98 1 88.69 137 GLY B CA 1
ATOM 3221 C C . GLY B 1 137 ? -1.075 -18 -2.164 1 88.69 137 GLY B C 1
ATOM 3222 O O . GLY B 1 137 ? -0.577 -19.125 -2.193 1 88.69 137 GLY B O 1
ATOM 3223 N N . ILE B 1 138 ? -1.693 -17.469 -3.121 1 91.88 138 ILE B N 1
ATOM 3224 C CA . ILE B 1 138 ? -2.002 -18.25 -4.312 1 91.88 138 ILE B CA 1
ATOM 3225 C C . ILE B 1 138 ? -0.737 -18.438 -5.145 1 91.88 138 ILE B C 1
ATOM 3227 O O . ILE B 1 138 ? -0.386 -19.578 -5.5 1 91.88 138 ILE B O 1
ATOM 3231 N N . PHE B 1 139 ? 0.029 -17.391 -5.246 1 92.5 139 PHE B N 1
ATOM 3232 C CA . PHE B 1 139 ? 1.127 -17.469 -6.203 1 92.5 139 PHE B CA 1
ATOM 3233 C C . PHE B 1 139 ? 2.414 -17.906 -5.516 1 92.5 139 PHE B C 1
ATOM 3235 O O . PHE B 1 139 ? 3.475 -17.953 -6.145 1 92.5 139 PHE B O 1
ATOM 3242 N N . GLN B 1 140 ? 2.266 -18.234 -4.312 1 93.44 140 GLN B N 1
ATOM 3243 C CA . GLN B 1 140 ? 3.342 -18.969 -3.648 1 93.44 140 GLN B CA 1
ATOM 3244 C C . GLN B 1 140 ? 3.18 -20.469 -3.834 1 93.44 140 GLN B C 1
ATOM 3246 O O . GLN B 1 140 ? 4.129 -21.234 -3.631 1 93.44 140 GLN B O 1
ATOM 3251 N N . ASN B 1 141 ? 2.004 -20.844 -4.121 1 95.62 141 ASN B N 1
ATOM 3252 C CA . ASN B 1 141 ? 1.742 -22.25 -4.449 1 95.62 141 ASN B CA 1
ATOM 3253 C C . ASN B 1 141 ? 2.605 -22.719 -5.617 1 95.62 141 ASN B C 1
ATOM 3255 O O . ASN B 1 141 ? 2.742 -22.016 -6.621 1 95.62 141 ASN B O 1
ATOM 3259 N N . VAL B 1 142 ? 3.102 -23.922 -5.551 1 96.19 142 VAL B N 1
ATOM 3260 C CA . VAL B 1 142 ? 4.156 -24.359 -6.457 1 96.19 142 VAL B CA 1
ATOM 3261 C C . VAL B 1 142 ? 3.6 -24.484 -7.875 1 96.19 142 VAL B C 1
ATOM 3263 O O . VAL B 1 142 ? 4.301 -24.203 -8.852 1 96.19 142 VAL B O 1
ATOM 3266 N N . LEU B 1 143 ? 2.371 -24.875 -8.016 1 97.62 143 LEU B N 1
ATOM 3267 C CA . LEU B 1 143 ? 1.793 -25 -9.352 1 97.62 143 LEU B CA 1
ATOM 3268 C C . LEU B 1 143 ? 1.335 -23.641 -9.875 1 97.62 143 LEU B C 1
ATOM 3270 O O . LEU B 1 143 ? 1.591 -23.297 -11.023 1 97.62 143 LEU B O 1
ATOM 3274 N N . ALA B 1 144 ? 0.736 -22.906 -9 1 97 144 ALA B N 1
ATOM 3275 C CA . ALA B 1 144 ? 0.206 -21.609 -9.391 1 97 144 ALA B CA 1
ATOM 3276 C C . ALA B 1 144 ? 1.327 -20.672 -9.82 1 97 144 ALA B C 1
ATOM 3278 O O . ALA B 1 144 ? 1.17 -19.906 -10.773 1 97 144 ALA B O 1
ATOM 3279 N N . ARG B 1 145 ? 2.391 -20.75 -9.148 1 96.38 145 ARG B N 1
ATOM 3280 C CA . ARG B 1 145 ? 3.445 -19.781 -9.438 1 96.38 145 ARG B CA 1
ATOM 3281 C C . ARG B 1 145 ? 4.07 -20.047 -10.797 1 96.38 145 ARG B C 1
ATOM 3283 O O . ARG B 1 145 ? 4.434 -19.109 -11.508 1 96.38 145 ARG B O 1
ATOM 3290 N N . ILE B 1 146 ? 4.246 -21.297 -11.172 1 97.69 146 ILE B N 1
ATOM 3291 C CA . ILE B 1 146 ? 4.848 -21.562 -12.477 1 97.69 146 ILE B CA 1
ATOM 3292 C C . ILE B 1 146 ? 3.828 -21.281 -13.578 1 97.69 146 ILE B C 1
ATOM 3294 O O . ILE B 1 146 ? 4.191 -20.828 -14.664 1 97.69 146 ILE B O 1
ATOM 3298 N N . TRP B 1 147 ? 2.588 -21.516 -13.328 1 97.81 147 TRP B N 1
ATOM 3299 C CA . TRP B 1 147 ? 1.509 -21.125 -14.227 1 97.81 147 TRP B CA 1
ATOM 3300 C C . TRP B 1 147 ? 1.473 -19.609 -14.406 1 97.81 147 TRP B C 1
ATOM 3302 O O . TRP B 1 147 ? 1.381 -19.109 -15.531 1 97.81 147 TRP B O 1
ATOM 3312 N N . ALA B 1 148 ? 1.618 -18.875 -13.359 1 96.62 148 ALA B N 1
ATOM 3313 C CA . ALA B 1 148 ? 1.487 -17.406 -13.344 1 96.62 148 ALA B CA 1
ATOM 3314 C C . ALA B 1 148 ? 2.57 -16.75 -14.195 1 96.62 148 ALA B C 1
ATOM 3316 O O . ALA B 1 148 ? 2.316 -15.75 -14.867 1 96.62 148 ALA B O 1
ATOM 3317 N N . ARG B 1 149 ? 3.709 -17.281 -14.195 1 96.81 149 ARG B N 1
ATOM 3318 C CA . ARG B 1 149 ? 4.824 -16.734 -14.961 1 96.81 149 ARG B CA 1
ATOM 3319 C C . ARG B 1 149 ? 4.527 -16.766 -16.453 1 96.81 149 ARG B C 1
ATOM 3321 O O . ARG B 1 149 ? 5.055 -15.953 -17.219 1 96.81 149 ARG B O 1
ATOM 3328 N N . ILE B 1 150 ? 3.693 -17.719 -16.859 1 97.38 150 ILE B N 1
ATOM 3329 C CA . ILE B 1 150 ? 3.301 -17.797 -18.25 1 97.38 150 ILE B CA 1
ATOM 3330 C C . ILE B 1 150 ? 2.07 -16.922 -18.5 1 97.38 150 ILE B C 1
ATOM 3332 O O . ILE B 1 150 ? 2.1 -16.016 -19.328 1 97.38 150 ILE B O 1
ATOM 3336 N N . TYR B 1 151 ? 1.12 -17.094 -17.703 1 95.75 151 TYR B N 1
ATOM 3337 C CA . TYR B 1 151 ? -0.194 -16.484 -17.859 1 95.75 151 TYR B CA 1
ATOM 3338 C C . TYR B 1 151 ? -0.087 -14.961 -17.906 1 95.75 151 TYR B C 1
ATOM 3340 O O . TYR B 1 151 ? -0.688 -14.312 -18.781 1 95.75 151 TYR B O 1
ATOM 3348 N N . PHE B 1 152 ? 0.755 -14.391 -17.078 1 94.25 152 PHE B N 1
ATOM 3349 C CA . PHE B 1 152 ? 0.783 -12.938 -16.906 1 94.25 152 PHE B CA 1
ATOM 3350 C C . PHE B 1 152 ? 1.707 -12.289 -17.922 1 94.25 152 PHE B C 1
ATOM 3352 O O . PHE B 1 152 ? 1.709 -11.07 -18.078 1 94.25 152 PHE B O 1
ATOM 3359 N N . LEU B 1 153 ? 2.463 -13.133 -18.656 1 96.12 153 LEU B N 1
ATOM 3360 C CA . LEU B 1 153 ? 3.508 -12.508 -19.469 1 96.12 153 LEU B CA 1
ATOM 3361 C C . LEU B 1 153 ? 3.354 -12.891 -20.938 1 96.12 153 LEU B C 1
ATOM 3363 O O . LEU B 1 153 ? 3.916 -12.227 -21.812 1 96.12 153 LEU B O 1
ATOM 3367 N N . VAL B 1 154 ? 2.615 -13.953 -21.172 1 95.25 154 VAL B N 1
ATOM 3368 C CA . VAL B 1 154 ? 2.51 -14.438 -22.547 1 95.25 154 VAL B CA 1
ATOM 3369 C C . VAL B 1 154 ? 1.781 -13.398 -23.406 1 95.25 154 VAL B C 1
ATOM 3371 O O . VAL B 1 154 ? 0.821 -12.773 -22.953 1 95.25 154 VAL B O 1
ATOM 3374 N N . ASP B 1 155 ? 2.318 -13.164 -24.453 1 89.88 155 ASP B N 1
ATOM 3375 C CA . ASP B 1 155 ? 1.694 -12.281 -25.438 1 89.88 155 ASP B CA 1
ATOM 3376 C C . ASP B 1 155 ? 1.35 -13.047 -26.719 1 89.88 155 ASP B C 1
ATOM 3378 O O . ASP B 1 155 ? 2.193 -13.195 -27.609 1 89.88 155 ASP B O 1
ATOM 3382 N N . ARG B 1 156 ? 0.125 -13.477 -26.812 1 83.88 156 ARG B N 1
ATOM 3383 C CA . ARG B 1 156 ? -0.289 -14.344 -27.906 1 83.88 156 ARG B CA 1
ATOM 3384 C C . ARG B 1 156 ? 0.57 -15.602 -27.953 1 83.88 156 ARG B C 1
ATOM 3386 O O . ARG B 1 156 ? 0.563 -16.406 -27.031 1 83.88 156 ARG B O 1
ATOM 3393 N N . ASP B 1 157 ? 1.524 -15.773 -28.703 1 85.62 157 ASP B N 1
ATOM 3394 C CA . ASP B 1 157 ? 2.354 -16.969 -28.812 1 85.62 157 ASP B CA 1
ATOM 3395 C C . ASP B 1 157 ? 3.83 -16.641 -28.609 1 85.62 157 ASP B C 1
ATOM 3397 O O . ASP B 1 157 ? 4.707 -17.422 -28.969 1 85.62 157 ASP B O 1
ATOM 3401 N N . ASP B 1 158 ? 3.998 -15.539 -28.062 1 92.44 158 ASP B N 1
ATOM 3402 C CA . ASP B 1 158 ? 5.355 -15.133 -27.703 1 92.44 158 ASP B CA 1
ATOM 3403 C C . ASP B 1 158 ? 5.645 -15.414 -26.234 1 92.44 158 ASP B C 1
ATOM 3405 O O . ASP B 1 158 ? 5.043 -14.797 -25.359 1 92.44 158 ASP B O 1
ATOM 3409 N N . PHE B 1 159 ? 6.613 -16.312 -26.078 1 96.62 159 PHE B N 1
ATOM 3410 C CA . PHE B 1 159 ? 6.922 -16.781 -24.734 1 96.62 159 PHE B CA 1
ATOM 3411 C C . PHE B 1 159 ? 8.289 -16.281 -24.281 1 96.62 159 PHE B C 1
ATOM 3413 O O . PHE B 1 159 ? 8.836 -16.75 -23.281 1 96.62 159 PHE B O 1
ATOM 3420 N N . GLU B 1 160 ? 8.789 -15.359 -24.938 1 96.38 160 GLU B N 1
ATOM 3421 C CA . GLU B 1 160 ? 10.156 -14.914 -24.672 1 96.38 160 GLU B CA 1
ATOM 3422 C C . GLU B 1 160 ? 10.32 -14.43 -23.234 1 96.38 160 GLU B C 1
ATOM 3424 O O . GLU B 1 160 ? 11.242 -14.844 -22.531 1 96.38 160 GLU B O 1
ATOM 3429 N N . LEU B 1 161 ? 9.461 -13.57 -22.781 1 97.31 161 LEU B N 1
ATOM 3430 C CA . LEU B 1 161 ? 9.555 -13.023 -21.422 1 97.31 161 LEU B CA 1
ATOM 3431 C C . LEU B 1 161 ? 9.25 -14.094 -20.391 1 97.31 161 LEU B C 1
ATOM 3433 O O . LEU B 1 161 ? 9.789 -14.062 -19.281 1 97.31 161 LEU B O 1
ATOM 3437 N N . CYS B 1 162 ? 8.414 -15.031 -20.75 1 97.75 162 CYS B N 1
ATOM 3438 C CA . CYS B 1 162 ? 8.125 -16.156 -19.859 1 97.75 162 CYS B CA 1
ATOM 3439 C C . CYS B 1 162 ? 9.391 -16.953 -19.594 1 97.75 162 CYS B C 1
ATOM 3441 O O . CYS B 1 162 ? 9.688 -17.281 -18.438 1 97.75 162 CYS B O 1
ATOM 3443 N N . GLU B 1 163 ? 10.062 -17.203 -20.672 1 97.31 163 GLU B N 1
ATOM 3444 C CA . GLU B 1 163 ? 11.312 -17.938 -20.531 1 97.31 163 GLU B CA 1
ATOM 3445 C C . GLU B 1 163 ? 12.336 -17.156 -19.703 1 97.31 163 GLU B C 1
ATOM 3447 O O . GLU B 1 163 ? 13.023 -17.719 -18.859 1 97.31 163 GLU B O 1
ATOM 3452 N N . TYR B 1 164 ? 12.391 -15.93 -19.984 1 97.5 164 TYR B N 1
ATOM 3453 C CA . TYR B 1 164 ? 13.344 -15.062 -19.281 1 97.5 164 TYR B CA 1
ATOM 3454 C C . TYR B 1 164 ? 13.117 -15.102 -17.781 1 97.5 164 TYR B C 1
ATOM 3456 O O . TYR B 1 164 ? 14.062 -15.273 -17.016 1 97.5 164 TYR B O 1
ATOM 3464 N N . VAL B 1 165 ? 11.875 -14.961 -17.312 1 97.88 165 VAL B N 1
ATOM 3465 C CA . VAL B 1 165 ? 11.609 -14.898 -15.875 1 97.88 165 VAL B CA 1
ATOM 3466 C C . VAL B 1 165 ? 11.734 -16.297 -15.266 1 97.88 165 VAL B C 1
ATOM 3468 O O . VAL B 1 165 ? 12.016 -16.422 -14.07 1 97.88 165 VAL B O 1
ATOM 3471 N N . SER B 1 166 ? 11.539 -17.328 -16.078 1 96.44 166 SER B N 1
ATOM 3472 C CA . SER B 1 166 ? 11.641 -18.688 -15.562 1 96.44 166 SER B CA 1
ATOM 3473 C C . SER B 1 166 ? 13.07 -19.031 -15.18 1 96.44 166 SER B C 1
ATOM 3475 O O . SER B 1 166 ? 13.305 -19.859 -14.297 1 96.44 166 SER B O 1
ATOM 3477 N N . LYS B 1 167 ? 14 -18.391 -15.828 1 95.44 167 LYS B N 1
ATOM 3478 C CA . LYS B 1 167 ? 15.406 -18.609 -15.508 1 95.44 167 LYS B CA 1
ATOM 3479 C C . LYS B 1 167 ? 15.766 -18.047 -14.141 1 95.44 167 LYS B C 1
ATOM 3481 O O . LYS B 1 167 ? 16.703 -18.516 -13.492 1 95.44 167 LYS B O 1
ATOM 3486 N N . ASN B 1 168 ? 15.109 -17.047 -13.781 1 95.94 168 ASN B N 1
ATOM 3487 C CA . ASN B 1 168 ? 15.195 -16.438 -12.461 1 95.94 168 ASN B CA 1
ATOM 3488 C C . ASN B 1 168 ? 13.836 -15.906 -11.992 1 95.94 168 ASN B C 1
ATOM 3490 O O . ASN B 1 168 ? 13.492 -14.75 -12.242 1 95.94 168 ASN B O 1
ATOM 3494 N N . PRO B 1 169 ? 13.133 -16.734 -11.234 1 95.81 169 PRO B N 1
ATOM 3495 C CA . PRO B 1 169 ? 11.742 -16.438 -10.883 1 95.81 169 PRO B CA 1
ATOM 3496 C C . PRO B 1 169 ? 11.609 -15.172 -10.047 1 95.81 169 PRO B C 1
ATOM 3498 O O . PRO B 1 169 ? 10.516 -14.602 -9.961 1 95.81 169 PRO B O 1
ATOM 3501 N N . TYR B 1 170 ? 12.664 -14.695 -9.43 1 95.44 170 TYR B N 1
ATOM 3502 C CA . TYR B 1 170 ? 12.609 -13.508 -8.578 1 95.44 170 TYR B CA 1
ATOM 3503 C C . TYR B 1 170 ? 12.312 -12.266 -9.398 1 95.44 170 TYR B C 1
ATOM 3505 O O . TYR B 1 170 ? 11.828 -11.258 -8.859 1 95.44 170 TYR B O 1
ATOM 3513 N N . ARG B 1 171 ? 12.516 -12.281 -10.672 1 96.44 171 ARG B N 1
ATOM 3514 C CA . ARG B 1 171 ? 12.234 -11.172 -11.578 1 96.44 171 ARG B CA 1
ATOM 3515 C C . ARG B 1 171 ? 10.742 -10.859 -11.609 1 96.44 171 ARG B C 1
ATOM 3517 O O . ARG B 1 171 ? 10.352 -9.719 -11.875 1 96.44 171 ARG B O 1
ATOM 3524 N N . PHE B 1 172 ? 9.945 -11.867 -11.297 1 96.62 172 PHE B N 1
ATOM 3525 C CA . PHE B 1 172 ? 8.508 -11.742 -11.469 1 96.62 172 PHE B CA 1
ATOM 3526 C C . PHE B 1 172 ? 7.785 -11.898 -10.133 1 96.62 172 PHE B C 1
ATOM 3528 O O . PHE B 1 172 ? 6.66 -11.422 -9.969 1 96.62 172 PHE B O 1
ATOM 3535 N N . ARG B 1 173 ? 8.328 -12.516 -9.227 1 94.69 173 ARG B N 1
ATOM 3536 C CA . ARG B 1 173 ? 7.668 -13.008 -8.023 1 94.69 173 ARG B CA 1
ATOM 3537 C C . ARG B 1 173 ? 6.91 -11.891 -7.312 1 94.69 173 ARG B C 1
ATOM 3539 O O . ARG B 1 173 ? 5.691 -11.969 -7.141 1 94.69 173 ARG B O 1
ATOM 3546 N N . ASP B 1 174 ? 7.598 -10.844 -7 1 93.19 174 ASP B N 1
ATOM 3547 C CA . ASP B 1 174 ? 6.977 -9.781 -6.211 1 93.19 174 ASP B CA 1
ATOM 3548 C C . ASP B 1 174 ? 5.949 -9.016 -7.039 1 93.19 174 ASP B C 1
ATOM 3550 O O . ASP B 1 174 ? 4.941 -8.539 -6.508 1 93.19 174 ASP B O 1
ATOM 3554 N N . LEU B 1 175 ? 6.234 -8.883 -8.305 1 92 175 LEU B N 1
ATOM 3555 C CA . LEU B 1 175 ? 5.246 -8.297 -9.211 1 92 175 LEU B CA 1
ATOM 3556 C C . LEU B 1 175 ? 3.967 -9.133 -9.219 1 92 175 LEU B C 1
ATOM 3558 O O . LEU B 1 175 ? 2.865 -8.586 -9.125 1 92 175 LEU B O 1
ATOM 3562 N N . GLY B 1 176 ? 4.121 -10.398 -9.281 1 91.44 176 GLY B N 1
ATOM 3563 C CA . GLY B 1 176 ? 2.99 -11.312 -9.352 1 91.44 176 GLY B CA 1
ATOM 3564 C C . GLY B 1 176 ? 2.092 -11.25 -8.133 1 91.44 176 GLY B C 1
ATOM 3565 O O . GLY B 1 176 ? 0.899 -11.547 -8.219 1 91.44 176 GLY B O 1
ATOM 3566 N N . TRP B 1 177 ? 2.646 -10.852 -7.078 1 89.38 177 TRP B N 1
ATOM 3567 C CA . TRP B 1 177 ? 1.906 -10.797 -5.82 1 89.38 177 TRP B CA 1
ATOM 3568 C C . TRP B 1 177 ? 1.075 -9.516 -5.734 1 89.38 177 TRP B C 1
ATOM 3570 O O . TRP B 1 177 ? 0.245 -9.367 -4.836 1 89.38 177 TRP B O 1
ATOM 3580 N N . ARG B 1 178 ? 1.2 -8.727 -6.668 1 82.56 178 ARG B N 1
ATOM 3581 C CA . ARG B 1 178 ? 0.515 -7.438 -6.621 1 82.56 178 ARG B CA 1
ATOM 3582 C C . ARG B 1 178 ? -0.623 -7.383 -7.637 1 82.56 178 ARG B C 1
ATOM 3584 O O . ARG B 1 178 ? -0.537 -7.992 -8.703 1 82.56 178 ARG B O 1
ATOM 3591 N N . SER B 1 179 ? -1.609 -6.559 -7.324 1 77.56 179 SER B N 1
ATOM 3592 C CA . SER B 1 179 ? -2.801 -6.469 -8.164 1 77.56 179 SER B CA 1
ATOM 3593 C C . SER B 1 179 ? -2.479 -5.848 -9.516 1 77.56 179 SER B C 1
ATOM 3595 O O . SER B 1 179 ? -3.18 -6.094 -10.5 1 77.56 179 SER B O 1
ATOM 3597 N N . ILE B 1 180 ? -1.414 -5.082 -9.562 1 78.75 180 ILE B N 1
ATOM 3598 C CA . ILE B 1 180 ? -1.035 -4.418 -10.805 1 78.75 180 ILE B CA 1
ATOM 3599 C C . ILE B 1 180 ? -0.674 -5.465 -11.859 1 78.75 180 ILE B C 1
ATOM 3601 O O . ILE B 1 180 ? -0.716 -5.184 -13.062 1 78.75 180 ILE B O 1
ATOM 3605 N N . SER B 1 181 ? -0.362 -6.598 -11.438 1 85.94 181 SER B N 1
ATOM 3606 C CA . SER B 1 181 ? 0.011 -7.66 -12.367 1 85.94 181 SER B CA 1
ATOM 3607 C C . SER B 1 181 ? -1.2 -8.164 -13.141 1 85.94 181 SER B C 1
ATOM 3609 O O . SER B 1 181 ? -1.057 -8.93 -14.102 1 85.94 181 SER B O 1
ATOM 3611 N N . ASN B 1 182 ? -2.33 -7.715 -12.812 1 80.12 182 ASN B N 1
ATOM 3612 C CA . ASN B 1 182 ? -3.52 -8.055 -13.586 1 80.12 182 ASN B CA 1
ATOM 3613 C C . ASN B 1 182 ? -3.52 -7.367 -14.953 1 80.12 182 ASN B C 1
ATOM 3615 O O . ASN B 1 182 ? -4.352 -7.676 -15.805 1 80.12 182 ASN B O 1
ATOM 3619 N N . TYR B 1 183 ? -2.568 -6.574 -15.172 1 77.75 183 TYR B N 1
ATOM 3620 C CA . TYR B 1 183 ? -2.439 -5.863 -16.438 1 77.75 183 TYR B CA 1
ATOM 3621 C C . TYR B 1 183 ? -1.256 -6.387 -17.234 1 77.75 183 TYR B C 1
ATOM 3623 O O . TYR B 1 183 ? -0.118 -5.961 -17.031 1 77.75 183 TYR B O 1
ATOM 3631 N N . PRO B 1 184 ? -1.565 -7.172 -18.219 1 82.56 184 PRO B N 1
ATOM 3632 C CA . PRO B 1 184 ? -0.503 -7.867 -18.938 1 82.56 184 PRO B CA 1
ATOM 3633 C C . PRO B 1 184 ? 0.489 -6.91 -19.594 1 82.56 184 PRO B C 1
ATOM 3635 O O . PRO B 1 184 ? 1.69 -7.191 -19.625 1 82.56 184 PRO B O 1
ATOM 3638 N N . PHE B 1 185 ? -0.025 -5.867 -20.141 1 80.19 185 PHE B N 1
ATOM 3639 C CA . PHE B 1 185 ? 0.886 -4.941 -20.812 1 80.19 185 PHE B CA 1
ATOM 3640 C C . PHE B 1 185 ? 1.866 -4.34 -19.812 1 80.19 185 PHE B C 1
ATOM 3642 O O . PHE B 1 185 ? 3.025 -4.086 -20.141 1 80.19 185 PHE B O 1
ATOM 3649 N N . PHE B 1 186 ? 1.448 -4.102 -18.594 1 84.25 186 PHE B N 1
ATOM 3650 C CA . PHE B 1 186 ? 2.338 -3.596 -17.562 1 84.25 186 PHE B CA 1
ATOM 3651 C C . PHE B 1 186 ? 3.418 -4.621 -17.219 1 84.25 186 PHE B C 1
ATOM 3653 O O . PHE B 1 186 ? 4.602 -4.281 -17.156 1 84.25 186 PHE B O 1
ATOM 3660 N N . ASN B 1 187 ? 2.951 -5.848 -17.047 1 91.25 187 ASN B N 1
ATOM 3661 C CA . ASN B 1 187 ? 3.889 -6.918 -16.734 1 91.25 187 ASN B CA 1
ATOM 3662 C C . ASN B 1 187 ? 4.98 -7.043 -17.781 1 91.25 187 ASN B C 1
ATOM 3664 O O . ASN B 1 187 ? 6.164 -7.148 -17.453 1 91.25 187 ASN B O 1
ATOM 3668 N N . ARG B 1 188 ? 4.547 -6.984 -18.984 1 91.94 188 ARG B N 1
ATOM 3669 C CA . ARG B 1 188 ? 5.492 -7.133 -20.078 1 91.94 188 ARG B CA 1
ATOM 3670 C C . ARG B 1 188 ? 6.453 -5.949 -20.141 1 91.94 188 ARG B C 1
ATOM 3672 O O . ARG B 1 188 ? 7.652 -6.125 -20.359 1 91.94 188 ARG B O 1
ATOM 3679 N N . GLY B 1 189 ? 5.93 -4.77 -19.953 1 90.19 189 GLY B N 1
ATOM 3680 C CA . GLY B 1 189 ? 6.809 -3.609 -19.891 1 90.19 189 GLY B CA 1
ATOM 3681 C C . GLY B 1 189 ? 7.789 -3.668 -18.734 1 90.19 189 GLY B C 1
ATOM 3682 O O . GLY B 1 189 ? 8.961 -3.326 -18.891 1 90.19 189 GLY B O 1
ATOM 3683 N N . TYR B 1 190 ? 7.324 -4.125 -17.594 1 92.75 190 TYR B N 1
ATOM 3684 C CA . TYR B 1 190 ? 8.125 -4.254 -16.391 1 92.75 190 TYR B CA 1
ATOM 3685 C C . TYR B 1 190 ? 9.266 -5.246 -16.594 1 92.75 190 TYR B C 1
ATOM 3687 O O . TYR B 1 190 ? 10.43 -4.926 -16.359 1 92.75 190 TYR B O 1
ATOM 3695 N N . ILE B 1 191 ? 8.961 -6.406 -17.125 1 96.88 191 ILE B N 1
ATOM 3696 C CA . ILE B 1 191 ? 9.953 -7.461 -17.297 1 96.88 191 ILE B CA 1
ATOM 3697 C C . ILE B 1 191 ? 10.898 -7.098 -18.438 1 96.88 191 ILE B C 1
ATOM 3699 O O . ILE B 1 191 ? 12.102 -7.359 -18.375 1 96.88 191 ILE B O 1
ATOM 3703 N N . GLN B 1 192 ? 10.305 -6.504 -19.5 1 94.62 192 GLN B N 1
ATOM 3704 C CA . GLN B 1 192 ? 11.148 -6.062 -20.609 1 94.62 192 GLN B CA 1
ATOM 3705 C C . GLN B 1 192 ? 12.211 -5.078 -20.125 1 94.62 192 GLN B C 1
ATOM 3707 O O . GLN B 1 192 ? 13.375 -5.156 -20.531 1 94.62 192 GLN B O 1
ATOM 3712 N N . ALA B 1 193 ? 11.852 -4.188 -19.297 1 94.06 193 ALA B N 1
ATOM 3713 C CA . ALA B 1 193 ? 12.797 -3.213 -18.734 1 94.06 193 ALA B CA 1
ATOM 3714 C C . ALA B 1 193 ? 13.914 -3.908 -17.969 1 94.06 193 ALA B C 1
ATOM 3716 O O . ALA B 1 193 ? 15.086 -3.572 -18.125 1 94.06 193 ALA B O 1
ATOM 3717 N N . ILE B 1 194 ? 13.555 -4.848 -17.141 1 95.81 194 ILE B N 1
ATOM 3718 C CA . ILE B 1 194 ? 14.531 -5.605 -16.359 1 95.81 194 ILE B CA 1
ATOM 3719 C C . ILE B 1 194 ? 15.5 -6.32 -17.312 1 95.81 194 ILE B C 1
ATOM 3721 O O . ILE B 1 194 ? 16.719 -6.254 -17.125 1 95.81 194 ILE B O 1
ATOM 3725 N N . LYS B 1 195 ? 14.906 -6.965 -18.266 1 95.69 195 LYS B N 1
ATOM 3726 C CA . LYS B 1 195 ? 15.703 -7.688 -19.25 1 95.69 195 LYS B CA 1
ATOM 3727 C C . LYS B 1 195 ? 16.688 -6.754 -19.953 1 95.69 195 LYS B C 1
ATOM 3729 O O . LYS B 1 195 ? 17.875 -7.074 -20.078 1 95.69 195 LYS B O 1
ATOM 3734 N N . ASP B 1 196 ? 16.172 -5.598 -20.391 1 94.12 196 ASP B N 1
ATOM 3735 C CA . ASP B 1 196 ? 17 -4.625 -21.094 1 94.12 196 ASP B CA 1
ATOM 3736 C C . ASP B 1 196 ? 18.141 -4.125 -20.219 1 94.12 196 ASP B C 1
ATOM 3738 O O . ASP B 1 196 ? 19.297 -4.066 -20.656 1 94.12 196 ASP B O 1
ATOM 3742 N N . VAL B 1 197 ? 17.875 -3.879 -18.984 1 94.25 197 VAL B N 1
ATOM 3743 C CA . VAL B 1 197 ? 18.875 -3.322 -18.078 1 94.25 197 VAL B CA 1
ATOM 3744 C C . VAL B 1 197 ? 19.922 -4.387 -17.734 1 94.25 197 VAL B C 1
ATOM 3746 O O . VAL B 1 197 ? 21.125 -4.113 -17.75 1 94.25 197 VAL B O 1
ATOM 3749 N N . ASN B 1 198 ? 19.422 -5.578 -17.484 1 94.81 198 ASN B N 1
ATOM 3750 C CA . ASN B 1 198 ? 20.328 -6.66 -17.125 1 94.81 198 ASN B CA 1
ATOM 3751 C C . ASN B 1 198 ? 21.25 -7.027 -18.281 1 94.81 198 ASN B C 1
ATOM 3753 O O . ASN B 1 198 ? 22.281 -7.68 -18.078 1 94.81 198 ASN B O 1
ATOM 3757 N N . SER B 1 199 ? 20.891 -6.648 -19.469 1 93.94 199 SER B N 1
ATOM 3758 C CA . SER B 1 199 ? 21.688 -6.949 -20.656 1 93.94 199 SER B CA 1
ATOM 3759 C C . SER B 1 199 ? 22.781 -5.898 -20.875 1 93.94 199 SER B C 1
ATOM 3761 O O . SER B 1 199 ? 23.688 -6.09 -21.688 1 93.94 199 SER B O 1
ATOM 3763 N N . MET B 1 200 ? 22.703 -4.828 -20.172 1 91.44 200 MET B N 1
ATOM 3764 C CA . MET B 1 200 ? 23.734 -3.795 -20.281 1 91.44 200 MET B CA 1
ATOM 3765 C C . MET B 1 200 ? 25.031 -4.258 -19.641 1 91.44 200 MET B C 1
ATOM 3767 O O . MET B 1 200 ? 25.031 -4.852 -18.562 1 91.44 200 MET B O 1
ATOM 3771 N N . PRO B 1 201 ? 26.156 -3.918 -20.266 1 92.44 201 PRO B N 1
ATOM 3772 C CA . PRO B 1 201 ? 27.453 -4.344 -19.734 1 92.44 201 PRO B CA 1
ATOM 3773 C C . PRO B 1 201 ? 27.703 -3.854 -18.312 1 92.44 201 PRO B C 1
ATOM 3775 O O . PRO B 1 201 ? 28.297 -4.566 -17.5 1 92.44 201 PRO B O 1
ATOM 3778 N N . GLU B 1 202 ? 27.25 -2.738 -17.938 1 89.62 202 GLU B N 1
ATOM 3779 C CA . GLU B 1 202 ? 27.422 -2.135 -16.625 1 89.62 202 GLU B CA 1
ATOM 3780 C C . GLU B 1 202 ? 26.781 -2.996 -15.539 1 89.62 202 GLU B C 1
ATOM 3782 O O . GLU B 1 202 ? 27.219 -2.971 -14.383 1 89.62 202 GLU B O 1
ATOM 3787 N N . PHE B 1 203 ? 25.75 -3.74 -15.867 1 89.06 203 PHE B N 1
ATOM 3788 C CA . PHE B 1 203 ? 24.969 -4.465 -14.883 1 89.06 203 PHE B CA 1
ATOM 3789 C C . PHE B 1 203 ? 24.984 -5.965 -15.164 1 89.06 203 PHE B C 1
ATOM 3791 O O . PHE B 1 203 ? 24.062 -6.688 -14.789 1 89.06 203 PHE B O 1
ATOM 3798 N N . SER B 1 204 ? 26 -6.352 -15.828 1 83.12 204 SER B N 1
ATOM 3799 C CA . SER B 1 204 ? 26.078 -7.734 -16.297 1 83.12 204 SER B CA 1
ATOM 3800 C C . SER B 1 204 ? 26.5 -8.68 -15.172 1 83.12 204 SER B C 1
ATOM 3802 O O . SER B 1 204 ? 26.453 -9.898 -15.336 1 83.12 204 SER B O 1
ATOM 3804 N N . ASP B 1 205 ? 26.75 -8.148 -13.992 1 81.62 205 ASP B N 1
ATOM 3805 C CA . ASP B 1 205 ? 27.109 -8.977 -12.844 1 81.62 205 ASP B CA 1
ATOM 3806 C C . ASP B 1 205 ? 25.938 -9.852 -12.391 1 81.62 205 ASP B C 1
ATOM 3808 O O . ASP B 1 205 ? 24.828 -9.719 -12.906 1 81.62 205 ASP B O 1
ATOM 3812 N N . LYS B 1 206 ? 26.281 -10.68 -11.445 1 86 206 LYS B N 1
ATOM 3813 C CA . LYS B 1 206 ? 25.25 -11.562 -10.891 1 86 206 LYS B CA 1
ATOM 3814 C C . LYS B 1 206 ? 24.109 -10.75 -10.289 1 86 206 LYS B C 1
ATOM 3816 O O . LYS B 1 206 ? 24.344 -9.758 -9.586 1 86 206 LYS B O 1
ATOM 3821 N N . GLU B 1 207 ? 22.906 -11.172 -10.688 1 90.75 207 GLU B N 1
ATOM 3822 C CA . GLU B 1 207 ? 21.703 -10.5 -10.219 1 90.75 207 GLU B CA 1
ATOM 3823 C C . GLU B 1 207 ? 21.562 -10.617 -8.703 1 90.75 207 GLU B C 1
ATOM 3825 O O . GLU B 1 207 ? 21.797 -11.68 -8.125 1 90.75 207 GLU B O 1
ATOM 3830 N N . ASP B 1 208 ? 21.328 -9.531 -8.094 1 89.06 208 ASP B N 1
ATOM 3831 C CA . ASP B 1 208 ? 20.844 -9.539 -6.711 1 89.06 208 ASP B CA 1
ATOM 3832 C C . ASP B 1 208 ? 19.328 -9.633 -6.652 1 89.06 208 ASP B C 1
ATOM 3834 O O . ASP B 1 208 ? 18.625 -8.656 -6.934 1 89.06 208 ASP B O 1
ATOM 3838 N N . ASN B 1 209 ? 18.875 -10.734 -6.199 1 92.19 209 ASN B N 1
ATOM 3839 C CA . ASN B 1 209 ? 17.438 -11.008 -6.262 1 92.19 209 ASN B CA 1
ATOM 3840 C C . ASN B 1 209 ? 16.656 -10.078 -5.34 1 92.19 209 ASN B C 1
ATOM 3842 O O . ASN B 1 209 ? 15.469 -9.82 -5.578 1 92.19 209 ASN B O 1
ATOM 3846 N N . GLY B 1 210 ? 17.297 -9.617 -4.312 1 92.44 210 GLY B N 1
ATOM 3847 C CA . GLY B 1 210 ? 16.625 -8.711 -3.381 1 92.44 210 GLY B CA 1
ATOM 3848 C C . GLY B 1 210 ? 16.219 -7.395 -4.016 1 92.44 210 GLY B C 1
ATOM 3849 O O . GLY B 1 210 ? 15.289 -6.742 -3.551 1 92.44 210 GLY B O 1
ATOM 3850 N N . ILE B 1 211 ? 16.75 -7.039 -5.082 1 94.19 211 ILE B N 1
ATOM 3851 C CA . ILE B 1 211 ? 16.531 -5.746 -5.723 1 94.19 211 ILE B CA 1
ATOM 3852 C C . ILE B 1 211 ? 15.148 -5.715 -6.359 1 94.19 211 ILE B C 1
ATOM 3854 O O . ILE B 1 211 ? 14.531 -4.652 -6.477 1 94.19 211 ILE B O 1
ATOM 3858 N N . TYR B 1 212 ? 14.609 -6.824 -6.785 1 95.31 212 TYR B N 1
ATOM 3859 C CA . TYR B 1 212 ? 13.328 -6.875 -7.477 1 95.31 212 TYR B CA 1
ATOM 3860 C C . TYR B 1 212 ? 12.188 -6.523 -6.527 1 95.31 212 TYR B C 1
ATOM 3862 O O . TYR B 1 212 ? 11.195 -5.91 -6.938 1 95.31 212 TYR B O 1
ATOM 3870 N N . THR B 1 213 ? 12.375 -6.891 -5.273 1 93.81 213 THR B N 1
ATOM 3871 C CA . THR B 1 213 ? 11.406 -6.496 -4.262 1 93.81 213 THR B CA 1
ATOM 3872 C C . THR B 1 213 ? 11.359 -4.977 -4.117 1 93.81 213 THR B C 1
ATOM 3874 O O . THR B 1 213 ? 10.281 -4.383 -4.102 1 93.81 213 THR B O 1
ATOM 3877 N N . GLU B 1 214 ? 12.5 -4.418 -4.074 1 90.94 214 GLU B N 1
ATOM 3878 C CA . GLU B 1 214 ? 12.602 -2.967 -3.945 1 90.94 214 GLU B CA 1
ATOM 3879 C C . GLU B 1 214 ? 12.086 -2.268 -5.199 1 90.94 214 GLU B C 1
ATOM 3881 O O . GLU B 1 214 ? 11.398 -1.246 -5.109 1 90.94 214 GLU B O 1
ATOM 3886 N N . LEU B 1 215 ? 12.359 -2.836 -6.344 1 91.5 215 LEU B N 1
ATOM 3887 C CA . LEU B 1 215 ? 11.977 -2.24 -7.617 1 91.5 215 LEU B CA 1
ATOM 3888 C C . LEU B 1 215 ? 10.461 -2.139 -7.738 1 91.5 215 LEU B C 1
ATOM 3890 O O . LEU B 1 215 ? 9.93 -1.068 -8.039 1 91.5 215 LEU B O 1
ATOM 3894 N N . ILE B 1 216 ? 9.742 -3.188 -7.449 1 90.38 216 ILE B N 1
ATOM 3895 C CA . ILE B 1 216 ? 8.297 -3.178 -7.645 1 90.38 216 ILE B CA 1
ATOM 3896 C C . ILE B 1 216 ? 7.645 -2.273 -6.602 1 90.38 216 ILE B C 1
ATOM 3898 O O . ILE B 1 216 ? 6.648 -1.606 -6.887 1 90.38 216 ILE B O 1
ATOM 3902 N N . LYS B 1 217 ? 8.172 -2.23 -5.43 1 83.81 217 LYS B N 1
ATOM 3903 C CA . LYS B 1 217 ? 7.688 -1.288 -4.422 1 83.81 217 LYS B CA 1
ATOM 3904 C C . LYS B 1 217 ? 7.773 0.149 -4.93 1 83.81 217 LYS B C 1
ATOM 3906 O O . LYS B 1 217 ? 6.812 0.91 -4.824 1 83.81 217 LYS B O 1
ATOM 3911 N N . GLU B 1 218 ? 8.898 0.471 -5.512 1 78.69 218 GLU B N 1
ATOM 3912 C CA . GLU B 1 218 ? 9.117 1.819 -6.027 1 78.69 218 GLU B CA 1
ATOM 3913 C C . GLU B 1 218 ? 8.203 2.109 -7.215 1 78.69 218 GLU B C 1
ATOM 3915 O O . GLU B 1 218 ? 7.625 3.193 -7.309 1 78.69 218 GLU B O 1
ATOM 3920 N N . VAL B 1 219 ? 8.102 1.19 -8.07 1 80.62 219 VAL B N 1
ATOM 3921 C CA . VAL B 1 219 ? 7.305 1.361 -9.289 1 80.62 219 VAL B CA 1
ATOM 3922 C C . VAL B 1 219 ? 5.836 1.56 -8.922 1 80.62 219 VAL B C 1
ATOM 3924 O O . VAL B 1 219 ? 5.172 2.451 -9.453 1 80.62 219 VAL B O 1
ATOM 3927 N N . THR B 1 220 ? 5.371 0.726 -8.016 1 77 220 THR B N 1
ATOM 3928 C CA . THR B 1 220 ? 3.957 0.803 -7.656 1 77 220 THR B CA 1
ATOM 3929 C C . THR B 1 220 ? 3.666 2.076 -6.867 1 77 220 THR B C 1
ATOM 3931 O O . THR B 1 220 ? 2.592 2.666 -7.004 1 77 220 THR B O 1
ATOM 3934 N N . LYS B 1 221 ? 4.555 2.484 -6.074 1 69.44 221 LYS B N 1
ATOM 3935 C CA . LYS B 1 221 ? 4.422 3.744 -5.352 1 69.44 221 LYS B CA 1
ATOM 3936 C C . LYS B 1 221 ? 4.34 4.926 -6.312 1 69.44 221 LYS B C 1
ATOM 3938 O O . LYS B 1 221 ? 3.457 5.777 -6.188 1 69.44 221 LYS B O 1
ATOM 3943 N N . LEU B 1 222 ? 5.254 4.926 -7.297 1 62.09 222 LEU B N 1
ATOM 3944 C CA . LEU B 1 222 ? 5.371 6.035 -8.234 1 62.09 222 LEU B CA 1
ATOM 3945 C C . LEU B 1 222 ? 4.246 6.004 -9.258 1 62.09 222 LEU B C 1
ATOM 3947 O O . LEU B 1 222 ? 3.781 7.055 -9.711 1 62.09 222 LEU B O 1
ATOM 3951 N N . GLY B 1 223 ? 3.896 4.828 -9.602 1 62.38 223 GLY B N 1
ATOM 3952 C CA . GLY B 1 223 ? 2.811 4.699 -10.555 1 62.38 223 GLY B CA 1
ATOM 3953 C C . GLY B 1 223 ? 1.528 5.367 -10.102 1 62.38 223 GLY B C 1
ATOM 3954 O O . GLY B 1 223 ? 0.838 6.008 -10.898 1 62.38 223 GLY B O 1
ATOM 3955 N N . SER B 1 224 ? 1.356 5.195 -8.844 1 62.56 224 SER B N 1
ATOM 3956 C CA . SER B 1 224 ? 0.202 5.883 -8.266 1 62.56 224 SER B CA 1
ATOM 3957 C C . SER B 1 224 ? 0.328 7.395 -8.422 1 62.56 224 SER B C 1
ATOM 3959 O O . SER B 1 224 ? -0.646 8.07 -8.75 1 62.56 224 SER B O 1
ATOM 3961 N N . ILE B 1 225 ? 1.564 7.781 -8.352 1 59.72 225 ILE B N 1
ATOM 3962 C CA . ILE B 1 225 ? 1.852 9.211 -8.398 1 59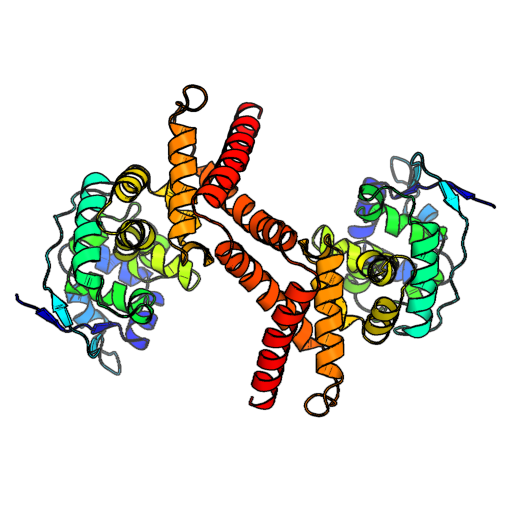.72 225 ILE B CA 1
ATOM 3963 C C . ILE B 1 225 ? 1.88 9.68 -9.852 1 59.72 225 ILE B C 1
ATOM 3965 O O . ILE B 1 225 ? 1.306 10.719 -10.188 1 59.72 225 ILE B O 1
ATOM 3969 N N . LYS B 1 226 ? 2.6 9.031 -10.664 1 59.62 226 LYS B N 1
ATOM 3970 C CA . LYS B 1 226 ? 2.734 9.391 -12.07 1 59.62 226 LYS B CA 1
ATOM 3971 C C . LYS B 1 226 ? 1.375 9.422 -12.758 1 59.62 226 LYS B C 1
ATOM 3973 O O . LYS B 1 226 ? 1.123 10.281 -13.609 1 59.62 226 LYS B O 1
ATOM 3978 N N . CYS B 1 227 ? 0.651 8.531 -12.344 1 59.25 227 CYS B N 1
ATOM 3979 C CA . CYS B 1 227 ? -0.68 8.484 -12.945 1 59.25 227 CYS B CA 1
ATOM 3980 C C . CYS B 1 227 ? -1.505 9.695 -12.547 1 59.25 227 CYS B C 1
ATOM 3982 O O . CYS B 1 227 ? -2.283 10.219 -13.344 1 59.25 227 CYS B O 1
ATOM 3984 N N . VAL B 1 228 ? -1.188 10.133 -11.453 1 62.88 228 VAL B N 1
ATOM 3985 C CA . VAL B 1 228 ? -1.854 11.352 -10.992 1 62.88 228 VAL B CA 1
ATOM 3986 C C . VAL B 1 228 ? -1.411 12.531 -11.852 1 62.88 228 VAL B C 1
ATOM 3988 O O . VAL B 1 228 ? -2.211 13.422 -12.156 1 62.88 228 VAL B O 1
ATOM 3991 N N . ASP B 1 229 ? -0.254 12.375 -12.391 1 63.28 229 ASP B N 1
ATOM 3992 C CA . ASP B 1 229 ? 0.314 13.484 -13.141 1 63.28 229 ASP B CA 1
ATOM 3993 C C . ASP B 1 229 ? -0.375 13.633 -14.5 1 63.28 229 ASP B C 1
ATOM 3995 O O . ASP B 1 229 ? -0.313 14.703 -15.117 1 63.28 229 ASP B O 1
ATOM 3999 N N . ILE B 1 230 ? -1.001 12.531 -14.898 1 62.97 230 ILE B N 1
ATOM 4000 C CA . ILE B 1 230 ? -1.632 12.633 -16.203 1 62.97 230 ILE B CA 1
ATOM 4001 C C . ILE B 1 230 ? -3.129 12.875 -16.047 1 62.97 230 ILE B C 1
ATOM 4003 O O . ILE B 1 230 ? -3.844 13.078 -17.031 1 62.97 230 ILE B O 1
ATOM 4007 N N . MET B 1 231 ? -3.58 12.914 -14.922 1 67.12 231 MET B N 1
ATOM 4008 C CA . MET B 1 231 ? -4.992 13.164 -14.656 1 67.12 231 MET B CA 1
ATOM 4009 C C . MET B 1 231 ? -5.254 14.641 -14.414 1 67.12 231 MET B C 1
ATOM 4011 O O . MET B 1 231 ? -4.422 15.336 -13.828 1 67.12 231 MET B O 1
ATOM 4015 N N . SER B 1 232 ? -6.32 15.086 -15.031 1 72.31 232 SER B N 1
ATOM 4016 C CA . SER B 1 232 ? -6.797 16.422 -14.672 1 72.31 232 SER B CA 1
ATOM 4017 C C . SER B 1 232 ? -7.598 16.375 -13.375 1 72.31 232 SER B C 1
ATOM 4019 O O . SER B 1 232 ? -7.973 15.312 -12.891 1 72.31 232 SER B O 1
ATOM 4021 N N . LYS B 1 233 ? -7.805 17.484 -12.82 1 79.44 233 LYS B N 1
ATOM 4022 C CA . LYS B 1 233 ? -8.688 17.609 -11.664 1 79.44 233 LYS B CA 1
ATOM 4023 C C . LYS B 1 233 ? -10.055 17 -11.945 1 79.44 233 LYS B C 1
ATOM 4025 O O . LYS B 1 233 ? -10.633 16.328 -11.086 1 79.44 233 LYS B O 1
ATOM 4030 N N . GLU B 1 234 ? -10.523 17.266 -13.18 1 81 234 GLU B N 1
ATOM 4031 C CA . GLU B 1 234 ? -11.828 16.75 -13.578 1 81 234 GLU B CA 1
ATOM 4032 C C . GLU B 1 234 ? -11.828 15.234 -13.641 1 81 234 GLU B C 1
ATOM 4034 O O . GLU B 1 234 ? -12.789 14.586 -13.227 1 81 234 GLU B O 1
ATOM 4039 N N . ASP B 1 235 ? -10.734 14.711 -14.078 1 75.62 235 ASP B N 1
ATOM 4040 C CA . ASP B 1 235 ? -10.602 13.258 -14.117 1 75.62 235 ASP B CA 1
ATOM 4041 C C . ASP B 1 235 ? -10.648 12.656 -12.719 1 75.62 235 ASP B C 1
ATOM 4043 O O . ASP B 1 235 ? -11.344 11.664 -12.484 1 75.62 235 ASP B O 1
ATOM 4047 N N . VAL B 1 236 ? -9.977 13.273 -11.812 1 80.06 236 VAL B N 1
ATOM 4048 C CA . VAL B 1 236 ? -9.938 12.805 -10.43 1 80.06 236 VAL B CA 1
ATOM 4049 C C . VAL B 1 236 ? -11.336 12.883 -9.82 1 80.06 236 VAL B C 1
ATOM 4051 O O . VAL B 1 236 ? -11.805 11.922 -9.211 1 80.06 236 VAL B O 1
ATOM 4054 N N . SER B 1 237 ? -11.984 14 -10.055 1 87.19 237 SER B N 1
ATOM 4055 C CA . SER B 1 237 ? -13.305 14.219 -9.477 1 87.19 237 SER B CA 1
ATOM 4056 C C . SER B 1 237 ? -14.305 13.172 -9.953 1 87.19 237 SER B C 1
ATOM 4058 O O . SER B 1 237 ? -15.062 12.625 -9.156 1 87.19 237 SER B O 1
ATOM 4060 N N . GLU B 1 238 ? -14.258 12.898 -11.203 1 80.94 238 GLU B N 1
ATOM 4061 C CA . GLU B 1 238 ? -15.18 11.922 -11.773 1 80.94 238 GLU B CA 1
ATOM 4062 C C . GLU B 1 238 ? -14.914 10.523 -11.219 1 80.94 238 GLU B C 1
ATOM 4064 O O . GLU B 1 238 ? -15.844 9.789 -10.891 1 80.94 238 GLU B O 1
ATOM 4069 N N . PHE B 1 239 ? -13.688 10.211 -11.094 1 78.81 239 PHE B N 1
ATOM 4070 C CA . PHE B 1 239 ? -13.281 8.914 -10.578 1 78.81 239 PHE B CA 1
ATOM 4071 C C . PHE B 1 239 ? -13.695 8.758 -9.117 1 78.81 239 PHE B C 1
ATOM 4073 O O . PHE B 1 239 ? -14.297 7.75 -8.742 1 78.81 239 PHE B O 1
ATOM 4080 N N . VAL B 1 240 ? -13.406 9.75 -8.328 1 86.38 240 VAL B N 1
ATOM 4081 C CA . VAL B 1 240 ? -13.719 9.719 -6.906 1 86.38 240 VAL B CA 1
ATOM 4082 C C . VAL B 1 240 ? -15.234 9.695 -6.707 1 86.38 240 VAL B C 1
ATOM 4084 O O . VAL B 1 240 ? -15.742 8.977 -5.852 1 86.38 240 VAL B O 1
ATOM 4087 N N . ARG B 1 241 ? -15.945 10.5 -7.52 1 90.19 241 ARG B N 1
ATOM 4088 C CA . ARG B 1 241 ? -17.406 10.539 -7.434 1 90.19 241 ARG B CA 1
ATOM 4089 C C . ARG B 1 241 ? -18 9.156 -7.633 1 90.19 241 ARG B C 1
ATOM 4091 O O . ARG B 1 241 ? -18.859 8.727 -6.848 1 90.19 241 ARG B O 1
ATOM 4098 N N . SER B 1 242 ? -17.594 8.508 -8.602 1 84.5 242 SER B N 1
ATOM 4099 C CA . SER B 1 242 ? -18.094 7.18 -8.922 1 84.5 242 SER B CA 1
ATOM 4100 C C . SER B 1 242 ? -17.844 6.199 -7.777 1 84.5 242 SER B C 1
ATOM 4102 O O . SER B 1 242 ? -18.734 5.457 -7.379 1 84.5 242 SER B O 1
ATOM 4104 N N . LYS B 1 243 ? -16.672 6.234 -7.215 1 84.06 243 LYS B N 1
ATOM 4105 C CA . LYS B 1 243 ? -16.297 5.324 -6.133 1 84.06 243 LYS B CA 1
ATOM 4106 C C . LYS B 1 243 ? -17.062 5.66 -4.855 1 84.06 243 LYS B C 1
ATOM 4108 O O . LYS B 1 243 ? -17.5 4.762 -4.133 1 84.06 243 LYS B O 1
ATOM 4113 N N . TYR B 1 244 ? -17.188 6.973 -4.598 1 91.38 244 TYR B N 1
ATOM 4114 C CA . TYR B 1 244 ? -17.875 7.43 -3.389 1 91.38 244 TYR B CA 1
ATOM 4115 C C . TYR B 1 244 ? -19.344 7.035 -3.41 1 91.38 244 TYR B C 1
ATOM 4117 O O . TYR B 1 244 ? -19.859 6.504 -2.426 1 91.38 244 TYR B O 1
ATOM 4125 N N . ILE B 1 245 ? -19.969 7.211 -4.523 1 89.94 245 ILE B N 1
ATOM 4126 C CA . ILE B 1 245 ? -21.375 6.844 -4.68 1 89.94 245 ILE B CA 1
ATOM 4127 C C . ILE B 1 245 ? -21.547 5.34 -4.492 1 89.94 245 ILE B C 1
ATOM 4129 O O . ILE B 1 245 ? -22.453 4.891 -3.797 1 89.94 245 ILE B O 1
ATOM 4133 N N . SER B 1 246 ? -20.656 4.617 -5.074 1 87.69 246 SER B N 1
ATOM 4134 C CA . SER B 1 246 ? -20.719 3.164 -4.941 1 87.69 246 SER B CA 1
ATOM 4135 C C . SER B 1 246 ? -20.594 2.738 -3.48 1 87.69 246 SER B C 1
ATOM 4137 O O . SER B 1 246 ? -21.312 1.851 -3.025 1 87.69 246 SER B O 1
ATOM 4139 N N . LEU B 1 247 ? -19.719 3.344 -2.717 1 89 247 LEU B N 1
ATOM 4140 C CA . LEU B 1 247 ? -19.5 3.033 -1.306 1 89 247 LEU B CA 1
ATOM 4141 C C . LEU B 1 247 ? -20.734 3.406 -0.482 1 89 247 LEU B C 1
ATOM 4143 O O . LEU B 1 247 ? -21.141 2.652 0.402 1 89 247 LEU B O 1
ATOM 4147 N N . LEU B 1 248 ? -21.312 4.578 -0.758 1 91.62 248 LEU B N 1
ATOM 4148 C CA . LEU B 1 248 ? -22.484 5.047 -0.026 1 91.62 248 LEU B CA 1
ATOM 4149 C C . LEU B 1 248 ? -23.672 4.117 -0.251 1 91.62 248 LEU B C 1
ATOM 4151 O O . LEU B 1 248 ? -24.406 3.805 0.687 1 91.62 248 LEU B O 1
ATOM 4155 N N . ARG B 1 249 ? -23.812 3.656 -1.478 1 88.56 249 ARG B N 1
ATOM 4156 C CA . ARG B 1 249 ? -24.906 2.754 -1.807 1 88.56 249 ARG B CA 1
ATOM 4157 C C . ARG B 1 249 ? -24.703 1.383 -1.173 1 88.56 249 ARG B C 1
ATOM 4159 O O . ARG B 1 249 ? -25.656 0.747 -0.73 1 88.56 249 ARG B O 1
ATOM 4166 N N . ALA B 1 250 ? -23.5 0.974 -1.114 1 82.81 250 ALA B N 1
ATOM 4167 C CA . ALA B 1 250 ? -23.188 -0.299 -0.469 1 82.81 250 ALA B CA 1
ATOM 4168 C C . ALA B 1 250 ? -23.5 -0.244 1.025 1 82.81 250 ALA B C 1
ATOM 4170 O O . ALA B 1 250 ? -23.969 -1.224 1.605 1 82.81 250 ALA B O 1
ATOM 4171 N N . ASN B 1 251 ? -23.188 0.83 1.715 1 78.38 251 ASN B N 1
ATOM 4172 C CA . ASN B 1 251 ? -23.422 1.012 3.143 1 78.38 251 ASN B CA 1
ATOM 4173 C C . ASN B 1 251 ? -24.906 1.141 3.455 1 78.38 251 ASN B C 1
ATOM 4175 O O . ASN B 1 251 ? -25.359 0.808 4.559 1 78.38 251 ASN B O 1
ATOM 4179 N N . LYS B 1 252 ? -25.688 1.735 2.58 1 75.25 252 LYS B N 1
ATOM 4180 C CA . LYS B 1 252 ? -27.141 1.83 2.768 1 75.25 252 LYS B CA 1
ATOM 4181 C C . LYS B 1 252 ? -27.797 0.465 2.619 1 75.25 252 LYS B C 1
ATOM 4183 O O . LYS B 1 252 ? -28.828 0.2 3.238 1 75.25 252 LYS B O 1
ATOM 4188 N N . SER B 1 253 ? -27.156 -0.36 1.789 1 66.31 253 SER B N 1
ATOM 4189 C CA . SER B 1 253 ? -27.703 -1.691 1.558 1 66.31 253 SER B CA 1
ATOM 4190 C C . SER B 1 253 ? -27.281 -2.664 2.65 1 66.31 253 SER B C 1
ATOM 4192 O O . SER B 1 253 ? -27.844 -3.75 2.783 1 66.31 253 SER B O 1
ATOM 4194 N N . ALA B 1 254 ? -26.375 -2.23 3.289 1 58.78 254 ALA B N 1
ATOM 4195 C CA . ALA B 1 254 ? -25.938 -3.088 4.391 1 58.78 254 ALA B CA 1
ATOM 4196 C C . ALA B 1 254 ? -26.703 -2.771 5.668 1 58.78 254 ALA B C 1
ATOM 4198 O O . ALA B 1 254 ? -26.984 -1.607 5.961 1 58.78 254 ALA B O 1
#

Organism: Veillonella parvula (NCBI:txid29466)

Secondary structure (DSSP, 8-state):
--EEEEEEE-HHHHHHHHHTHHHHHHHHHH-SS--THHHHHTTT-SS-SEEEEEEEEE---PPP--STT-HHHHHHHHHHHHHHHTTS-HHHHT-HHHHHHHHHHH-HHHHHHH-S--S-HHHHIIIII--SSHHHHHHHSHHHHHHHHHHTT-BTTB-HHHHHHHHSTHHHHHHHTSGGGG-HHHHHHHHHHHHHHHTSGGG-S---THHHHHHHHHHHHHHHHHHHHH--HHHHHHHHHHHHHHHHHHHHH-/--EEEEEEE-HHHHHHHHHTHHHHHHHHHH-SS--THHHHHTTT-SS-SEEEEEEEEE---PPP--STT-HHHHHHHHHHHHHHHTTS-HHHHT-HHHHHHHHHHH-HHHHHHH-S--S-HHHHIIIII--SSHHHHHHHSHHHHHHHHHHTT-BTTB-HHHHHHHHSTHHHHHHHTSGGGG-HHHHHHHHHHHHHHHTSGGG-S---THHHHHHHHHHHHHHHHHHHHH--HHHHHHHHHHHHHHHHHHHHH-

Sequence (508 aa):
MNTIQVKVISEKALAHLKTNIQQLKELFNSNRDSGDWINTALKDLDGPIFVDKPYRIPDFKLHPVSVANDYVLEYENGKILYNSLKELPPYLLGDIRFWVWLIFEKAYKESLNMMQSLDKESSYLNQLLGAQGQRRGIFQNVLARIWARIYFLVDRDDFELCEYVSKNPYRFRDLGWRSISNYPFFNRGYIQAIKDVNSMPEFSDKEDNGIYTELIKEVTKLGSIKCVDIMSKEDVSEFVRSKYISLLRANKSAMNTIQVKVISEKALAHLKTNIQQLKELFNSNRDSGDWINTALKDLDGPIFVDKPYRIPDFKLHPVSVANDYVLEYENGKILYNSLKELPPYLLGDIRFWVWLIFEKAYKESLNMMQSLDKESSYLNQLLGAQGQRRGIFQNVLARIWARIYFLVDRDDFELCEYVSKNPYRFRDLGWRSISNYPFFNRGYIQAIKDVNSMPEFSDKEDNGIYTELIKEVTKLGSIKCVDIMSKEDVSEFVRSKYISLLRANKSA